Protein AF-A0A836HF68-F1 (afdb_monomer_lite)

Secondary structure (DSSP, 8-state):
--------------HHHHHHHHHHHHHHHHHHHHHTT-GGGTGGGGTT-PPPPP---S-TTS-SS-----HHHHHHHHHHHHHHTTEEEPP----TTPPP-S-PPPP-EEEESS-HHHHHHHHHHHHHH-TT-HHHHHHHHHHHT-HHHHHHHHHPPPPPPPPPHHHH-SSS-HHHHHHHHHHHHHHHHHHHHHHHHHS--HHHHEETTEE-HHHHHHHHHHHTHHHHHHTTT-HHHHHHHHHHHHHHHHTS-SEEEPTTSTT-EEETTS-HHHHHHHHHHHHS--GGGS--HHHHHHIIIII-TT-HHHHHHHHHHHHHTGGGGPPPPHHHHHHHHHHHHHHHHHH---S-----TTTTPPBTTB--GGGS-SS-SSHHHHHHHHHHHHHHH-TT-HHHHHHHHHIIIIIIIHHHHHHHHHT--PPPTTSSPHHHHHHHHHHHHHHHHHHHHHHHHHH-TT-HHHHHHHHHHHHHHHHHHHHHHHHHHHHHSTT--HHHHHHHHHS-S--HHHHHHHHHH--S-S---PPPHHHHHHHHHHHTTS-HHHHHHTTHHHHHHHHHIIIIIHHHHHHHHHHHHHHHHHHHHTSS-----PPPPHHHHHHHHHHHHH--HHHHTTTTHHHHHHHHHHHHHHHHIIIII--HHHHHHHHHHS-GGGGTT---GGGTSS-TT------GGG-TT----TTHHHHHHHHHHHHHHHHHHHHHHH-STTHHHHHHHHHHHHHT--SS--

pLDDT: mean 81.43, std 18.77, range [21.88, 97.88]

Radius of gyration: 32.62 Å; chains: 1; bounding box: 99×76×87 Å

Organism: NCBI:txid2761500

InterPro domains:
  IPR002088 Protein prenyltransferase, alpha subunit [PF01239] (219-246)
  IPR002088 Protein prenyltransferase, alpha subunit [PF01239] (381-409)
  IPR002088 Protein prenyltransferase, alpha subunit [PS51147] (379-413)

Foldseek 3Di:
DDDDDDDDDDPDDDPVVLVVVLVVVLVVLVVLLVLLVPLVLLVLLCPVFDFAADDPVVDPPDDDPDDPADPLLSSLNRRLVRQVVQFDWDDQDDDPDDDDDDDDDDIAGADRPDQLLSNQLSLSSNCSSPVQPLVSLRNNVSCLLHQVSLVSSQVGDRDQRDQDVLLVDPPHDPVSNVVSVVVSVVSVVSNVVNSPLRRDHCVQQDDPRGGQLVSSLLSVCRSCLSCCQVVVLHPSVLVSNVVSVVSNVVVDDQFDDDPDDPDDTHGCLPAQVSVQVVCCVPPVDGVVSSDCVVSLLCCLVPNNVQRPSSLVSVVVVCVVNVNLLAADDPVQLLVVLVVVVCVCVVVVDDLAFDADPQQLPDDVPDHHVLLDFLGPDGSNSVLLSSLSSSCSVPVLSLSSLVVNLCSCQPSPPLVLLLCVLVVVQDDDVPDPDSVVSSLSSLVSSLLSQLSSLLNSCLLPVLRPSSLVSNLQSLVLLLLSLLLVQLLVVLVPDPPRDPLLNVCSSDAGSGALLVVQVVVVVDDDDDDGPDRDPVSNVVQLVSSQVPDPVSNVVSNLSLLSSLNCLVPRNLVSLVVLLVLVVVVVVVVVCVVPPDDDDDDPDPVSVVSNVVCVVNDDPVSNLVSLVSLVSNLVSLLVVLLCLVRRHDDPVLVVVLCVVAPLVNCVVHQDVVLPVPQLSPDDDPDPVPDPDDPPPVNPSSSSNSSSLSSNLVSLVVCCVSPVVCVVVSVVSNCCSSVVVSDDDD

Sequence (742 aa):
MQSTNRTSSSSSFSSSAAASFASTHDFEDGKWLYQLSCVETFMPLAADVTPVEEDDSGSSEHPVAKLEHSPNFSSIYGVYRSLRNHLIYTPMIPSPGQRCGYGELSPVIQAIHTSAARWFLLLAFALRQCTSNYTVWKDRRDVLMSPTVLEQATRDALPDLPVPAAILSRTTSDAEKQTALRELDERQEKLRLTSQHWLPARADIAWEGRISPWRAVHWELTAVGCFTRLYHKNFQLWHHRKELLMYALEQSPSHHECDGVESRKTPLLATQETFSDYLRRHHGLDFADVDERPTLHVVLGNEDGKNYHAWLHLSWYLHVFSFLVTPPSQEALRRHAEVKTDAVTSQGEGLCFTACSNWIASSEGAEAMALHPTLPSSPLTDELQFTAQLIYRDCRNNSAWCHRLALLREALVRRLWRQLCSGEFRGAVGTPSPDEDWQCTVRVICSEELDYSIQWLYVDPTNEAAYTHARSVSLLYHTLTTRRHVWAAERAMKDGSEELQRYLADAPLITPVALAHSQLCSNAEAGTVFPSTHVLHLLGDRQRRVPWGTYVESFSLLHYMQRALDTVIRPRAAELEEQAARILHSTAANNARTFLGQAPKPQAIAALNSLYERSSQYMLDNLHQVDTAQYSACQAKLEEMWLTYMDAAQRRRVQQLRPPEAYREGIRPEWLEPYPWCEPEKSVTGVSGQEYHPDAAVLDFIAYEAAAVSKAKQLTLTDPIRLKYWKGEVLNVIFRSYGPPA

Structure (mmCIF, N/CA/C/O backbone):
data_AF-A0A836HF68-F1
#
_entry.id   AF-A0A836HF68-F1
#
loop_
_atom_site.group_PDB
_atom_site.id
_atom_site.type_symbol
_atom_site.label_atom_id
_atom_site.label_alt_id
_atom_site.label_comp_id
_atom_site.label_asym_id
_atom_site.label_entity_id
_atom_site.label_seq_id
_atom_site.pdbx_PDB_ins_code
_atom_site.Cartn_x
_atom_site.Cartn_y
_atom_site.Cartn_z
_atom_site.occupancy
_atom_site.B_iso_or_equiv
_atom_site.auth_seq_id
_atom_site.auth_comp_id
_atom_site.auth_asym_id
_atom_site.auth_atom_id
_atom_site.pdbx_PDB_model_num
ATOM 1 N N . MET A 1 1 ? -12.556 -44.961 -31.269 1.00 30.50 1 MET A N 1
ATOM 2 C CA . MET A 1 1 ? -13.646 -45.121 -30.286 1.00 30.50 1 MET A CA 1
ATOM 3 C C . MET A 1 1 ? -13.200 -44.465 -28.987 1.00 30.50 1 MET A C 1
ATOM 5 O O . MET A 1 1 ? -12.095 -44.740 -28.551 1.00 30.50 1 MET A O 1
ATOM 9 N N . GLN A 1 2 ? -14.031 -43.517 -28.536 1.00 23.53 2 GLN A N 1
ATOM 10 C CA . GLN A 1 2 ? -14.073 -42.668 -27.321 1.00 23.53 2 GLN A CA 1
ATOM 11 C C . GLN A 1 2 ? -13.088 -43.007 -26.177 1.00 23.53 2 GLN A C 1
ATOM 13 O O . GLN A 1 2 ? -12.985 -44.161 -25.792 1.00 23.53 2 GLN A O 1
ATOM 18 N N . SER A 1 3 ? -12.252 -42.079 -25.681 1.00 21.88 3 SER A N 1
ATOM 19 C CA . SER A 1 3 ? -12.517 -40.825 -24.926 1.00 21.88 3 SER A CA 1
ATOM 20 C C . SER A 1 3 ? -13.074 -41.044 -23.515 1.00 21.88 3 SER A C 1
ATOM 22 O O . SER A 1 3 ? -14.240 -41.395 -23.389 1.00 21.88 3 SER A O 1
ATOM 24 N N . THR A 1 4 ? -12.270 -40.701 -22.497 1.00 22.53 4 THR A N 1
ATOM 25 C CA . THR A 1 4 ? -12.688 -39.826 -21.382 1.00 22.53 4 THR A CA 1
ATOM 26 C C . THR A 1 4 ? -11.473 -39.148 -20.737 1.00 22.53 4 THR A C 1
ATOM 28 O O . THR A 1 4 ? -10.633 -39.805 -20.126 1.00 22.53 4 THR A O 1
ATOM 31 N N . ASN A 1 5 ? -11.435 -37.819 -20.863 1.00 23.03 5 ASN A N 1
ATOM 32 C CA . ASN A 1 5 ? -10.629 -36.872 -20.092 1.00 23.03 5 ASN A CA 1
ATOM 33 C C . ASN A 1 5 ? -11.111 -36.785 -18.637 1.00 23.03 5 ASN A C 1
ATOM 35 O O . ASN A 1 5 ? -12.319 -36.759 -18.404 1.00 23.03 5 ASN A O 1
ATOM 39 N N . ARG A 1 6 ? -10.184 -36.566 -17.695 1.00 21.95 6 ARG A N 1
ATOM 40 C CA . ARG A 1 6 ? -10.418 -35.731 -16.505 1.00 21.95 6 ARG A CA 1
ATOM 41 C C . ARG A 1 6 ? -9.163 -34.924 -16.167 1.00 21.95 6 ARG A C 1
ATOM 43 O O . ARG A 1 6 ? -8.129 -35.467 -15.802 1.00 21.95 6 ARG A O 1
ATOM 50 N N . THR A 1 7 ? -9.317 -33.620 -16.335 1.00 24.56 7 THR A N 1
ATOM 51 C CA . THR A 1 7 ? -8.494 -32.504 -15.873 1.00 24.56 7 THR A CA 1
ATOM 52 C C . THR A 1 7 ? -8.600 -32.320 -14.358 1.00 24.56 7 THR A C 1
ATOM 54 O O . THR A 1 7 ? -9.709 -32.300 -13.826 1.00 24.56 7 THR A O 1
ATOM 57 N N . SER A 1 8 ? -7.470 -32.080 -13.693 1.00 22.34 8 SER A N 1
ATOM 58 C CA . SER A 1 8 ? -7.401 -31.357 -12.417 1.00 22.34 8 SER A CA 1
ATOM 59 C C . SER A 1 8 ? -6.014 -30.724 -12.276 1.00 22.34 8 SER A C 1
ATOM 61 O O . SER A 1 8 ? -5.046 -31.397 -11.927 1.00 22.34 8 SER A O 1
ATOM 63 N N . SER A 1 9 ? -5.925 -29.437 -12.602 1.00 22.42 9 SER A N 1
ATOM 64 C CA . SER A 1 9 ? -4.766 -28.580 -12.359 1.00 22.42 9 SER A CA 1
ATOM 65 C C . SER A 1 9 ? -4.929 -27.948 -10.976 1.00 22.42 9 SER A C 1
ATOM 67 O O . SER A 1 9 ? -5.811 -27.119 -10.776 1.00 22.42 9 SER A O 1
ATOM 69 N N . SER A 1 10 ? -4.089 -28.348 -10.025 1.00 23.05 10 SER A N 1
ATOM 70 C CA . SER A 1 10 ? -3.884 -27.655 -8.752 1.00 23.05 10 SER A CA 1
ATOM 71 C C . SER A 1 10 ? -2.428 -27.198 -8.712 1.00 23.05 10 SER A C 1
ATOM 73 O O . SER A 1 10 ? -1.520 -28.018 -8.573 1.00 23.05 10 SER A O 1
ATOM 75 N N . SER A 1 11 ? -2.194 -25.901 -8.902 1.00 24.94 11 SER A N 1
ATOM 76 C CA . SER A 1 11 ? -0.877 -25.280 -8.763 1.00 24.94 11 SER A CA 1
ATOM 77 C C . SER A 1 11 ? -0.563 -25.088 -7.281 1.00 24.94 11 SER A C 1
ATOM 79 O O . SER A 1 11 ? -0.899 -24.065 -6.688 1.00 24.94 11 SER A O 1
ATOM 81 N N . SER A 1 12 ? 0.059 -26.096 -6.674 1.00 24.38 12 SER A N 1
ATOM 82 C CA . SER A 1 12 ? 0.609 -26.012 -5.323 1.00 24.38 12 SER A CA 1
ATOM 83 C C . SER A 1 12 ? 1.887 -25.167 -5.345 1.00 24.38 12 SER A C 1
ATOM 85 O O . SER A 1 12 ? 2.899 -25.578 -5.914 1.00 24.38 12 SER A O 1
ATOM 87 N N . PHE A 1 13 ? 1.851 -23.983 -4.733 1.00 30.53 13 PHE A N 1
ATOM 88 C CA . PHE A 1 13 ? 3.039 -23.161 -4.496 1.00 30.53 13 PHE A CA 1
ATOM 89 C C . PHE A 1 13 ? 3.930 -23.842 -3.447 1.00 30.53 13 PHE A C 1
ATOM 91 O O . PHE A 1 13 ? 3.653 -23.807 -2.252 1.00 30.53 13 PHE A O 1
ATOM 98 N N . SER A 1 14 ? 5.004 -24.491 -3.898 1.00 25.78 14 SER A N 1
ATOM 99 C CA . SER A 1 14 ? 5.988 -25.134 -3.022 1.00 25.78 14 SER A CA 1
ATOM 100 C C . SER A 1 14 ? 7.059 -24.126 -2.592 1.00 25.78 14 SER A C 1
ATOM 102 O O . SER A 1 14 ? 7.805 -23.604 -3.423 1.00 25.78 14 SER A O 1
ATOM 104 N N . SER A 1 15 ? 7.152 -23.855 -1.286 1.00 31.00 15 SER A N 1
ATOM 105 C CA . SER A 1 15 ? 8.062 -22.852 -0.708 1.00 31.00 15 SER A CA 1
ATOM 106 C C . SER A 1 15 ? 9.555 -23.188 -0.858 1.00 31.00 15 SER A C 1
ATOM 108 O O . SER A 1 15 ? 10.392 -22.293 -0.750 1.00 31.00 15 SER A O 1
ATOM 110 N N . SER A 1 16 ? 9.913 -24.438 -1.177 1.00 27.05 16 SER A N 1
ATOM 111 C CA . SER A 1 16 ? 11.312 -24.833 -1.402 1.00 27.05 16 SER A CA 1
ATOM 112 C C . SER A 1 16 ? 11.852 -24.423 -2.777 1.00 27.05 16 SER A C 1
ATOM 114 O O . SER A 1 16 ? 13.061 -24.246 -2.930 1.00 27.05 16 SER A O 1
ATOM 116 N N . ALA A 1 17 ? 10.978 -24.201 -3.767 1.00 29.72 17 ALA A N 1
ATOM 117 C CA . ALA A 1 17 ? 11.388 -23.753 -5.096 1.00 29.72 17 ALA A CA 1
ATOM 118 C C . ALA A 1 17 ? 11.820 -22.277 -5.098 1.00 29.72 17 ALA A C 1
ATOM 120 O O . ALA A 1 17 ? 12.746 -21.921 -5.817 1.00 29.72 17 ALA A O 1
ATOM 121 N N . ALA A 1 18 ? 11.218 -21.434 -4.251 1.00 32.59 18 ALA A N 1
ATOM 122 C CA . ALA A 1 18 ? 11.489 -19.994 -4.210 1.00 32.59 18 ALA A CA 1
ATOM 123 C C . ALA A 1 18 ? 12.906 -19.649 -3.713 1.00 32.59 18 ALA A C 1
ATOM 125 O O . ALA A 1 18 ? 13.541 -18.751 -4.259 1.00 32.59 18 ALA A O 1
ATOM 126 N N . ALA A 1 19 ? 13.434 -20.385 -2.727 1.00 28.70 19 ALA A N 1
ATOM 127 C CA . ALA A 1 19 ? 14.791 -20.164 -2.211 1.00 28.70 19 ALA A CA 1
ATOM 128 C C . ALA A 1 19 ? 15.879 -20.620 -3.207 1.00 28.70 19 ALA A C 1
ATOM 130 O O . ALA A 1 19 ? 16.911 -19.966 -3.365 1.00 28.70 19 ALA A O 1
ATOM 131 N N . SER A 1 20 ? 15.621 -21.714 -3.933 1.00 26.80 20 SER A N 1
ATOM 132 C CA . SER A 1 20 ? 16.486 -22.170 -5.027 1.00 26.80 20 SER A CA 1
ATOM 133 C C . SER A 1 20 ? 16.421 -21.238 -6.242 1.00 26.80 20 SER A C 1
ATOM 135 O O . SER A 1 20 ? 17.450 -21.033 -6.873 1.00 26.80 20 SER A O 1
ATOM 137 N N . PHE A 1 21 ? 15.252 -20.672 -6.561 1.00 34.84 21 PHE A N 1
ATOM 138 C CA . PHE A 1 21 ? 15.081 -19.724 -7.670 1.00 34.84 21 PHE A CA 1
ATOM 139 C C . PHE A 1 21 ? 15.733 -18.361 -7.390 1.00 34.84 21 PHE A C 1
ATOM 141 O O . PHE A 1 21 ? 16.343 -17.787 -8.290 1.00 34.84 21 PHE A O 1
ATOM 148 N N . ALA A 1 22 ? 15.641 -17.849 -6.155 1.00 39.44 22 ALA A N 1
ATOM 149 C CA . ALA A 1 22 ? 16.230 -16.561 -5.775 1.00 39.44 22 ALA A CA 1
ATOM 150 C C . ALA A 1 22 ? 17.766 -16.567 -5.911 1.00 39.44 22 ALA A C 1
ATOM 152 O O . ALA A 1 22 ? 18.333 -15.721 -6.597 1.00 39.44 22 ALA A O 1
ATOM 153 N N . SER A 1 23 ? 18.431 -17.599 -5.376 1.00 41.88 23 SER A N 1
ATOM 154 C CA . SER A 1 23 ? 19.901 -17.706 -5.409 1.00 41.88 23 SER A CA 1
ATOM 155 C C . SER A 1 23 ? 20.505 -17.838 -6.816 1.00 41.88 23 SER A C 1
ATOM 157 O O . SER A 1 23 ? 21.625 -17.383 -7.046 1.00 41.88 23 SER A O 1
ATOM 159 N N . THR A 1 24 ? 19.781 -18.424 -7.777 1.00 46.72 24 THR A N 1
ATOM 160 C CA . THR A 1 24 ? 20.219 -18.489 -9.183 1.00 46.72 24 THR A CA 1
ATOM 161 C C . THR A 1 24 ? 20.013 -17.176 -9.937 1.00 46.72 24 THR A C 1
ATOM 163 O O . THR A 1 24 ? 20.802 -16.862 -10.828 1.00 46.72 24 THR A O 1
ATOM 166 N N . HIS A 1 25 ? 18.984 -16.397 -9.584 1.00 55.69 25 HIS A N 1
ATOM 167 C CA . HIS A 1 25 ? 18.705 -15.112 -10.228 1.00 55.69 25 HIS A CA 1
ATOM 168 C C . HIS A 1 25 ? 19.663 -14.005 -9.773 1.00 55.69 25 HIS A C 1
ATOM 170 O O . HIS A 1 25 ? 20.126 -13.247 -10.622 1.00 55.69 25 HIS A O 1
ATOM 176 N N . ASP A 1 26 ? 20.054 -13.968 -8.496 1.00 60.97 26 ASP A N 1
ATOM 177 C CA . ASP A 1 26 ? 21.003 -12.964 -7.983 1.00 60.97 26 ASP A CA 1
ATOM 178 C C . ASP A 1 26 ? 22.382 -13.054 -8.655 1.00 60.97 26 ASP A C 1
ATOM 180 O O . ASP A 1 26 ? 23.042 -12.041 -8.909 1.00 60.97 26 ASP A O 1
ATOM 184 N N . PHE A 1 27 ? 22.817 -14.275 -8.985 1.00 68.88 27 PHE A N 1
ATOM 185 C CA . PHE A 1 27 ? 24.089 -14.511 -9.664 1.00 68.88 27 PHE A CA 1
ATOM 186 C C . PHE A 1 27 ? 24.086 -14.001 -11.115 1.00 68.88 27 PHE A C 1
ATOM 188 O O . PHE A 1 27 ? 25.029 -13.322 -11.532 1.00 68.88 27 PHE A O 1
ATOM 195 N N . GLU A 1 28 ? 23.033 -14.289 -11.888 1.00 80.88 28 GLU A N 1
ATOM 196 C CA . GLU A 1 28 ? 22.919 -13.791 -13.268 1.00 80.88 28 GLU A CA 1
ATOM 197 C C . GLU A 1 28 ? 22.648 -12.277 -13.312 1.00 80.88 28 GLU A C 1
ATOM 199 O O . GLU A 1 28 ? 23.239 -11.574 -14.132 1.00 80.88 28 GLU A O 1
ATOM 204 N N . ASP A 1 29 ? 21.870 -11.733 -12.373 1.00 83.12 29 ASP A N 1
ATOM 205 C CA . ASP A 1 29 ? 21.637 -10.289 -12.269 1.00 83.12 29 ASP A CA 1
ATOM 206 C C . ASP A 1 29 ? 22.916 -9.506 -11.983 1.00 83.12 29 ASP A C 1
ATOM 208 O O . ASP A 1 29 ? 23.195 -8.484 -12.624 1.00 83.12 29 ASP A O 1
ATOM 212 N N . GLY A 1 30 ? 23.719 -9.998 -11.034 1.00 85.12 30 GLY A N 1
ATOM 213 C CA . GLY A 1 30 ? 25.020 -9.420 -10.720 1.00 85.12 30 GLY A CA 1
ATOM 214 C C . GLY A 1 30 ? 25.946 -9.427 -11.936 1.00 85.12 30 GLY A C 1
ATOM 215 O O . GLY A 1 30 ? 26.642 -8.443 -12.193 1.00 85.12 30 GLY A O 1
ATOM 216 N N . LYS A 1 31 ? 25.910 -10.497 -12.737 1.00 87.31 31 LYS A N 1
ATOM 217 C CA . LYS A 1 31 ? 26.695 -10.637 -13.969 1.00 87.31 31 LYS A CA 1
ATOM 218 C C . LYS A 1 31 ? 26.248 -9.662 -15.062 1.00 87.31 31 LYS A C 1
ATOM 220 O O . LYS A 1 31 ? 27.108 -9.027 -15.673 1.00 87.31 31 LYS A O 1
ATOM 225 N N . TRP A 1 32 ? 24.947 -9.479 -15.284 1.00 87.44 32 TRP A N 1
ATOM 226 C CA . TRP A 1 32 ? 24.436 -8.507 -16.263 1.00 87.44 32 TRP A CA 1
ATOM 227 C C . TRP A 1 32 ? 24.775 -7.062 -15.885 1.00 87.44 32 TRP A C 1
ATOM 229 O O . TRP A 1 32 ? 25.214 -6.281 -16.731 1.00 87.44 32 TRP A O 1
ATOM 239 N N . LEU A 1 33 ? 24.658 -6.697 -14.605 1.00 88.19 33 LEU A N 1
ATOM 240 C CA . LEU A 1 33 ? 25.078 -5.370 -14.138 1.00 88.19 33 LEU A CA 1
ATOM 241 C C . LEU A 1 33 ? 26.599 -5.185 -14.151 1.00 88.19 33 LEU A C 1
ATOM 243 O O . LEU A 1 33 ? 27.090 -4.064 -14.340 1.00 88.19 33 LEU A O 1
ATOM 247 N N . TYR A 1 34 ? 27.359 -6.259 -13.937 1.00 90.12 34 TYR A N 1
ATOM 248 C CA . TYR A 1 34 ? 28.813 -6.225 -14.032 1.00 90.12 34 TYR A CA 1
ATOM 249 C C . TYR A 1 34 ? 29.265 -5.902 -15.460 1.00 90.12 34 TYR A C 1
ATOM 251 O O . TYR A 1 34 ? 30.132 -5.047 -15.627 1.00 90.12 34 TYR A O 1
ATOM 259 N N . GLN A 1 35 ? 28.617 -6.466 -16.485 1.00 90.56 35 GLN A N 1
ATOM 260 C CA . GLN A 1 35 ? 28.899 -6.129 -17.890 1.00 90.56 35 GLN A CA 1
ATOM 261 C C . GLN A 1 35 ? 28.802 -4.617 -18.160 1.00 90.56 35 GLN A C 1
ATOM 263 O O . GLN A 1 35 ? 29.684 -4.050 -18.798 1.00 90.56 35 GLN A O 1
ATOM 268 N N . LEU A 1 36 ? 27.795 -3.934 -17.605 1.00 93.19 36 LEU A N 1
ATOM 269 C CA . LEU A 1 36 ? 27.646 -2.475 -17.734 1.00 93.19 36 LEU A CA 1
ATOM 270 C C . LEU A 1 36 ? 28.680 -1.666 -16.930 1.00 93.19 36 LEU A C 1
ATOM 272 O O . LEU A 1 36 ? 28.812 -0.455 -17.112 1.00 93.19 36 LEU A O 1
ATOM 276 N N . SER A 1 37 ? 29.393 -2.310 -16.004 1.00 90.06 37 SER A N 1
ATOM 277 C CA . SER A 1 37 ? 30.477 -1.687 -15.231 1.00 90.06 37 SER A CA 1
ATOM 278 C C . SER A 1 37 ? 31.792 -1.677 -16.021 1.00 90.06 37 SER A C 1
ATOM 280 O O . SER A 1 37 ? 32.637 -0.811 -15.785 1.00 90.06 37 SER A O 1
ATOM 282 N N . CYS A 1 38 ? 31.938 -2.601 -16.977 1.00 91.62 38 CYS A N 1
ATOM 283 C CA . CYS A 1 38 ? 33.067 -2.731 -17.897 1.00 91.62 38 CYS A CA 1
ATOM 284 C C . CYS A 1 38 ? 32.983 -1.696 -19.030 1.00 91.62 38 CYS A C 1
ATOM 286 O O . CYS A 1 38 ? 32.739 -2.039 -20.192 1.00 91.62 38 CYS A O 1
ATOM 288 N N . VAL A 1 39 ? 33.156 -0.416 -18.685 1.00 92.38 39 VAL A N 1
ATOM 289 C CA . VAL A 1 39 ? 33.082 0.739 -19.602 1.00 92.38 39 VAL A CA 1
ATOM 290 C C . VAL A 1 39 ? 33.996 0.581 -20.821 1.00 92.38 39 VAL A C 1
ATOM 292 O O . VAL A 1 39 ? 33.631 0.997 -21.919 1.00 92.38 39 VAL A O 1
ATOM 295 N N . GLU A 1 40 ? 35.131 -0.102 -20.675 1.00 90.19 40 GLU A N 1
ATOM 296 C CA . GLU A 1 40 ? 36.050 -0.450 -21.761 1.00 90.19 40 GLU A CA 1
ATOM 297 C C . GLU A 1 40 ? 35.401 -1.259 -22.897 1.00 90.19 40 GLU A C 1
ATOM 299 O O . GLU A 1 40 ? 35.901 -1.244 -24.019 1.00 90.19 40 GLU A O 1
ATOM 304 N N . THR A 1 41 ? 34.274 -1.925 -22.630 1.00 90.38 41 THR A N 1
ATOM 305 C CA . THR A 1 41 ? 33.481 -2.644 -23.639 1.00 90.38 41 THR A CA 1
ATOM 306 C C . THR A 1 41 ? 32.714 -1.678 -24.543 1.00 90.38 41 THR A C 1
ATOM 308 O O . THR A 1 41 ? 32.551 -1.946 -25.730 1.00 90.38 41 THR A O 1
ATOM 311 N N . PHE A 1 42 ? 32.259 -0.542 -24.002 1.00 93.44 42 PHE A N 1
ATOM 312 C CA . PHE A 1 42 ? 31.491 0.454 -24.751 1.00 93.44 42 PHE A CA 1
ATOM 313 C C . PHE A 1 42 ? 32.382 1.491 -25.442 1.00 93.44 42 PHE A C 1
ATOM 315 O O . PHE A 1 42 ? 32.095 1.876 -26.572 1.00 93.44 42 PHE A O 1
ATOM 322 N N . MET A 1 43 ? 33.465 1.940 -24.797 1.00 92.38 43 MET A N 1
ATOM 323 C CA . MET A 1 43 ? 34.287 3.058 -25.294 1.00 92.38 43 MET A CA 1
ATOM 324 C C . MET A 1 43 ? 34.749 2.940 -26.759 1.00 92.38 43 MET A C 1
ATOM 326 O O . MET A 1 43 ? 34.721 3.959 -27.451 1.00 92.38 43 MET A O 1
ATOM 330 N N . PRO A 1 44 ? 35.115 1.756 -27.291 1.00 90.38 44 PRO A N 1
ATOM 331 C CA . PRO A 1 44 ? 35.448 1.616 -28.708 1.00 90.38 44 PRO A CA 1
ATOM 332 C C . PRO A 1 44 ? 34.321 2.028 -29.669 1.00 90.38 44 PRO A C 1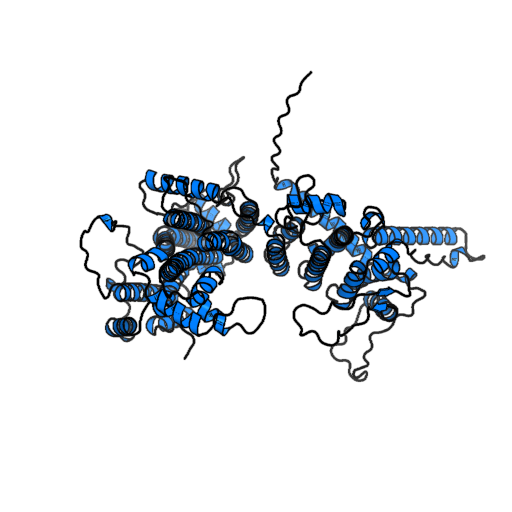
ATOM 334 O O . PRO A 1 44 ? 34.605 2.503 -30.763 1.00 90.38 44 PRO A O 1
ATOM 337 N N . LEU A 1 45 ? 33.053 1.900 -29.258 1.00 91.19 45 LEU A N 1
ATOM 338 C CA . LEU A 1 45 ? 31.880 2.293 -30.053 1.00 91.19 45 LEU A CA 1
ATOM 339 C C . LEU A 1 45 ? 31.674 3.809 -30.126 1.00 91.19 45 LEU A C 1
ATOM 341 O O . LEU A 1 45 ? 30.865 4.283 -30.927 1.00 91.19 45 LEU A O 1
ATOM 345 N N . ALA A 1 46 ? 32.367 4.553 -29.267 1.00 92.06 46 ALA A N 1
ATOM 346 C CA . ALA A 1 46 ? 32.335 6.005 -29.182 1.00 92.06 46 ALA A CA 1
ATOM 347 C C . ALA A 1 46 ? 33.677 6.634 -29.593 1.00 92.06 46 ALA A C 1
ATOM 349 O O . ALA A 1 46 ? 33.936 7.787 -29.262 1.00 92.06 46 ALA A O 1
AT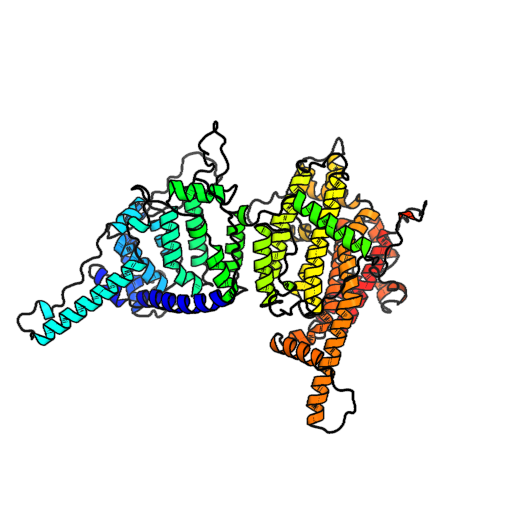OM 350 N N . ALA A 1 47 ? 34.541 5.898 -30.302 1.00 89.06 47 ALA A N 1
ATOM 351 C CA . ALA A 1 47 ? 35.845 6.399 -30.742 1.00 89.06 47 ALA A CA 1
ATOM 352 C C . ALA A 1 47 ? 35.744 7.606 -31.700 1.00 89.06 47 ALA A C 1
ATOM 354 O O . ALA A 1 47 ? 36.681 8.393 -31.802 1.00 89.06 47 ALA A O 1
ATOM 355 N N . ASP A 1 48 ? 34.607 7.757 -32.385 1.00 89.69 48 ASP A N 1
ATOM 356 C CA . ASP A 1 48 ? 34.243 8.891 -33.243 1.00 89.69 48 ASP A CA 1
ATOM 357 C C . ASP A 1 48 ? 33.660 10.091 -32.474 1.00 89.69 48 ASP A C 1
ATOM 359 O O . ASP A 1 48 ? 33.391 11.130 -33.077 1.00 89.69 48 ASP A O 1
ATOM 363 N N . VAL A 1 49 ? 33.444 9.970 -31.160 1.00 91.25 49 VAL A N 1
ATOM 364 C CA . VAL A 1 49 ? 32.764 10.975 -30.337 1.00 91.25 49 VAL A CA 1
ATOM 365 C C . VAL A 1 49 ? 33.753 11.637 -29.388 1.00 91.25 49 VAL A C 1
ATOM 367 O O . VAL A 1 49 ? 34.351 10.982 -28.539 1.00 91.25 49 VAL A O 1
ATOM 370 N N . THR A 1 50 ? 33.860 12.963 -29.456 1.00 93.06 50 THR A N 1
ATOM 371 C CA . THR A 1 50 ? 34.574 13.743 -28.437 1.00 93.06 50 THR A CA 1
ATOM 372 C C . THR A 1 50 ? 33.685 13.886 -27.194 1.00 93.06 50 THR A C 1
ATOM 374 O O . THR A 1 50 ? 32.602 14.476 -27.306 1.00 93.06 50 THR A O 1
ATOM 377 N N . PRO A 1 51 ? 34.085 13.363 -26.016 1.00 92.12 51 PRO A N 1
ATOM 378 C CA . PRO A 1 51 ? 33.305 13.502 -24.789 1.00 92.12 51 PRO A CA 1
ATOM 379 C C . PRO A 1 51 ? 33.197 14.969 -24.358 1.00 92.12 51 PRO A C 1
ATOM 381 O O . PRO A 1 51 ? 34.168 15.718 -24.440 1.00 92.12 51 PRO A O 1
ATOM 384 N N . VAL A 1 52 ? 32.020 15.369 -23.878 1.00 91.94 52 VAL A N 1
ATOM 385 C CA . VAL A 1 52 ? 31.758 16.722 -23.368 1.00 91.94 52 VAL A CA 1
ATOM 386 C C . VAL A 1 52 ? 31.827 16.707 -21.843 1.00 91.94 52 VAL A C 1
ATOM 388 O O . VAL A 1 52 ? 31.097 15.959 -21.185 1.00 91.94 52 VAL A O 1
ATOM 391 N N . GLU A 1 53 ? 32.705 17.516 -21.257 1.00 86.00 53 GLU A N 1
ATOM 392 C CA . GLU A 1 53 ? 32.770 17.672 -19.801 1.00 86.00 53 GLU A CA 1
ATOM 393 C C . GLU A 1 53 ? 31.478 18.289 -19.244 1.00 86.00 53 GLU A C 1
ATOM 395 O O . GLU A 1 53 ? 30.633 18.796 -19.980 1.00 86.00 53 GLU A O 1
ATOM 400 N N . GLU A 1 54 ? 31.263 18.153 -17.941 1.00 82.19 54 GLU A N 1
ATOM 401 C CA . GLU A 1 54 ? 30.127 18.809 -17.298 1.00 82.19 54 GLU A CA 1
ATOM 402 C C . GLU A 1 54 ? 30.367 20.317 -17.283 1.00 82.19 54 GLU A C 1
ATOM 404 O O . GLU A 1 54 ? 31.435 20.764 -16.867 1.00 82.19 54 GLU A O 1
ATOM 409 N N . ASP A 1 55 ? 29.411 21.088 -17.803 1.00 70.88 55 ASP A N 1
ATOM 410 C CA . ASP A 1 55 ? 29.566 22.533 -17.914 1.00 70.88 55 ASP A CA 1
ATOM 411 C C . ASP A 1 55 ? 29.339 23.193 -16.545 1.00 70.88 55 ASP A C 1
ATOM 413 O O . ASP A 1 55 ? 28.207 23.322 -16.079 1.00 70.88 55 ASP A O 1
ATOM 417 N N . ASP A 1 56 ? 30.427 23.628 -15.903 1.00 61.12 56 ASP A N 1
ATOM 418 C CA . ASP A 1 56 ? 30.428 24.397 -14.649 1.00 61.12 56 ASP A CA 1
ATOM 419 C C . ASP A 1 56 ? 30.037 25.886 -14.887 1.00 61.12 56 ASP A C 1
ATOM 421 O O . ASP A 1 56 ? 30.321 26.753 -14.056 1.00 61.12 56 ASP A O 1
ATOM 425 N N . SER A 1 57 ? 29.394 26.229 -16.020 1.00 51.69 57 SER A N 1
ATOM 426 C CA . SER A 1 57 ? 29.159 27.606 -16.511 1.00 51.69 57 SER A CA 1
ATOM 427 C C . SER A 1 57 ? 28.378 28.550 -15.577 1.00 51.69 57 SER A C 1
ATOM 429 O O . SER A 1 57 ? 28.242 29.738 -15.871 1.00 51.69 57 SER A O 1
ATOM 431 N N . GLY A 1 58 ? 27.882 28.073 -14.435 1.00 49.88 58 GLY A N 1
ATOM 432 C CA . GLY A 1 58 ? 27.376 28.904 -13.343 1.00 49.88 58 GLY A CA 1
ATOM 433 C C . GLY A 1 58 ? 28.454 29.165 -12.287 1.00 49.88 58 GLY A C 1
ATOM 434 O O . GLY A 1 58 ? 28.382 28.602 -11.201 1.00 49.88 58 GLY A O 1
ATOM 435 N N . SER A 1 59 ? 29.420 30.040 -12.590 1.00 49.03 59 SER A N 1
ATOM 436 C CA . SER A 1 59 ? 30.585 30.428 -11.760 1.00 49.03 59 SER A CA 1
ATOM 437 C C . SER A 1 59 ? 31.737 29.405 -11.682 1.00 49.03 59 SER A C 1
ATOM 439 O O . SER A 1 59 ? 32.011 28.803 -10.647 1.00 49.03 59 SER A O 1
ATOM 441 N N . SER A 1 60 ? 32.511 29.292 -12.769 1.00 56.31 60 SER A N 1
ATOM 442 C CA . SER A 1 60 ? 33.729 28.462 -12.818 1.00 56.31 60 SER A CA 1
ATOM 443 C C . SER A 1 60 ? 34.820 28.866 -11.809 1.00 56.31 60 SER A C 1
ATOM 445 O O . SER A 1 60 ? 35.800 28.143 -11.654 1.00 56.31 60 SER A O 1
ATOM 447 N N . GLU A 1 61 ? 34.699 30.018 -11.141 1.00 60.56 61 GLU A N 1
ATOM 448 C CA . GLU A 1 61 ? 35.658 30.464 -10.121 1.00 60.56 61 GLU A CA 1
ATOM 449 C C . GLU A 1 61 ? 35.448 29.769 -8.766 1.00 60.56 61 GLU A C 1
ATOM 451 O O . GLU A 1 61 ? 36.411 29.585 -8.018 1.00 60.56 61 GLU A O 1
ATOM 456 N N . HIS A 1 62 ? 34.222 29.330 -8.453 1.00 67.06 62 HIS A N 1
ATOM 457 C CA . HIS A 1 62 ? 33.863 28.767 -7.148 1.00 67.06 62 HIS A CA 1
ATOM 458 C C . HIS A 1 62 ? 32.863 27.608 -7.285 1.00 67.06 62 HIS A C 1
ATOM 460 O O . HIS A 1 62 ? 31.689 27.767 -6.945 1.00 67.06 62 HIS A O 1
ATOM 466 N N . PRO A 1 63 ? 33.302 26.426 -7.753 1.00 69.50 63 PRO A N 1
ATOM 467 C CA . PRO A 1 63 ? 32.428 25.262 -7.831 1.00 69.50 63 PRO A CA 1
ATOM 468 C C . PRO A 1 63 ? 31.841 24.923 -6.450 1.00 69.50 63 PRO A C 1
ATOM 470 O O . PRO A 1 63 ? 32.578 24.677 -5.493 1.00 69.50 63 PRO A O 1
ATOM 473 N N . VAL A 1 64 ? 30.510 24.886 -6.340 1.00 78.06 64 VAL A N 1
ATOM 474 C CA . VAL A 1 64 ? 29.799 24.479 -5.117 1.00 78.06 64 VAL A CA 1
ATOM 475 C C . VAL A 1 64 ? 29.350 23.031 -5.267 1.00 78.06 64 VAL A C 1
ATOM 477 O O . VAL A 1 64 ? 28.711 22.683 -6.253 1.00 78.06 64 VAL A O 1
ATOM 480 N N . ALA A 1 65 ? 29.669 22.190 -4.277 1.00 82.06 65 ALA A N 1
ATOM 481 C CA . ALA A 1 65 ? 29.316 20.765 -4.262 1.00 82.06 65 ALA A CA 1
ATOM 482 C C . ALA A 1 65 ? 29.798 19.971 -5.497 1.00 82.06 65 ALA A C 1
ATOM 484 O O . ALA A 1 65 ? 29.179 18.978 -5.879 1.00 82.06 65 ALA A O 1
ATOM 485 N N . LYS A 1 66 ? 30.922 20.385 -6.100 1.00 82.19 66 LYS A N 1
ATOM 486 C CA . LYS A 1 66 ? 31.558 19.637 -7.187 1.00 82.19 66 LYS A CA 1
ATOM 487 C C . LYS A 1 66 ? 31.992 18.262 -6.699 1.00 82.19 66 LYS A C 1
ATOM 489 O O . LYS A 1 66 ? 32.652 18.132 -5.669 1.00 82.19 66 LYS A O 1
ATOM 494 N N . LEU A 1 67 ? 31.601 17.248 -7.457 1.00 86.00 67 LEU A N 1
ATOM 495 C CA . LEU A 1 67 ? 31.913 15.860 -7.170 1.00 86.00 67 LEU A CA 1
ATOM 496 C C . LEU A 1 67 ? 33.167 15.448 -7.942 1.00 86.00 67 LEU A C 1
ATOM 498 O O . LEU A 1 67 ? 33.303 15.708 -9.137 1.00 86.00 67 LEU A O 1
ATOM 502 N N . GLU A 1 68 ? 34.082 14.768 -7.260 1.00 89.19 68 GLU A N 1
ATOM 503 C CA . GLU A 1 68 ? 35.213 14.108 -7.908 1.00 89.19 68 GLU A CA 1
ATOM 504 C C . GLU A 1 68 ? 34.731 12.787 -8.517 1.00 89.19 68 GLU A C 1
ATOM 506 O O . GLU A 1 68 ? 34.622 11.757 -7.848 1.00 89.19 68 GLU A O 1
ATOM 511 N N . HIS A 1 69 ? 34.371 12.828 -9.798 1.00 91.94 69 HIS A N 1
ATOM 512 C CA . HIS A 1 69 ? 33.865 11.663 -10.514 1.00 91.94 69 HIS A CA 1
ATOM 513 C C . HIS A 1 69 ? 34.972 10.668 -10.878 1.00 91.94 69 HIS A C 1
ATOM 515 O O . HIS A 1 69 ? 36.102 11.040 -11.196 1.00 91.94 69 HIS A O 1
ATOM 521 N N . SER A 1 70 ? 34.627 9.376 -10.893 1.00 94.06 70 SER A N 1
ATOM 522 C CA . SER A 1 70 ? 35.539 8.334 -11.368 1.00 94.06 70 SER A CA 1
ATOM 523 C C . SER A 1 70 ? 35.808 8.477 -12.877 1.00 94.06 70 SER A C 1
ATOM 525 O O . SER A 1 70 ? 34.941 8.963 -13.610 1.00 94.06 70 SER A O 1
ATOM 527 N N . PRO A 1 71 ? 36.954 7.985 -13.390 1.00 93.00 71 PRO A N 1
ATOM 528 C CA . PRO A 1 71 ? 37.247 8.024 -14.825 1.00 93.00 71 PRO A CA 1
ATOM 529 C C . PRO A 1 71 ? 36.161 7.361 -15.684 1.00 93.00 71 PRO A C 1
ATOM 531 O O . PRO A 1 71 ? 35.813 7.867 -16.751 1.00 93.00 71 PRO A O 1
ATOM 534 N N . ASN A 1 72 ? 35.582 6.262 -15.193 1.00 94.12 72 ASN A N 1
ATOM 535 C CA . ASN A 1 72 ? 34.501 5.538 -15.864 1.00 94.12 72 ASN A CA 1
ATOM 536 C C . ASN A 1 72 ? 33.217 6.371 -15.942 1.00 94.12 72 ASN A C 1
ATOM 538 O O . ASN A 1 72 ? 32.599 6.436 -17.006 1.00 94.12 72 ASN A O 1
ATOM 542 N N . PHE A 1 73 ? 32.845 7.043 -14.846 1.00 95.38 73 PHE A N 1
ATOM 543 C CA . PHE A 1 73 ? 31.701 7.951 -14.828 1.00 95.38 73 PHE A CA 1
ATOM 544 C C . PHE A 1 73 ? 31.908 9.088 -15.830 1.00 95.38 73 PHE A C 1
ATOM 546 O O . PHE A 1 73 ? 31.070 9.284 -16.708 1.00 95.38 73 PHE A O 1
ATOM 553 N N . SER A 1 74 ? 33.043 9.789 -15.740 1.00 94.00 74 SER A N 1
ATOM 554 C CA . SER A 1 74 ? 33.350 10.941 -16.594 1.00 94.00 74 SER A CA 1
ATOM 555 C C . SER A 1 74 ? 33.380 10.569 -18.076 1.00 94.00 74 SER A C 1
ATOM 557 O O . SER A 1 74 ? 32.850 11.312 -18.901 1.00 94.00 74 SER A O 1
ATOM 559 N N . SER A 1 75 ? 33.923 9.395 -18.414 1.00 94.25 75 SER A N 1
ATOM 560 C CA . SER A 1 75 ? 33.971 8.897 -19.794 1.00 94.25 75 SER A CA 1
ATOM 561 C C . SER A 1 75 ? 32.570 8.648 -20.357 1.00 94.25 75 SER A C 1
ATOM 563 O O . SER A 1 75 ? 32.212 9.203 -21.395 1.00 94.25 75 SER A O 1
ATOM 565 N N . ILE A 1 76 ? 31.742 7.865 -19.654 1.00 97.25 76 ILE A N 1
ATOM 566 C CA . ILE A 1 76 ? 30.385 7.531 -20.111 1.00 97.25 76 ILE A CA 1
ATOM 567 C C . ILE A 1 76 ? 29.488 8.769 -20.160 1.00 97.25 76 ILE A C 1
ATOM 569 O O . ILE A 1 76 ? 28.833 9.012 -21.174 1.00 97.25 76 ILE A O 1
ATOM 573 N N . TYR A 1 77 ? 29.468 9.577 -19.097 1.00 96.81 77 TYR A N 1
ATOM 574 C CA . TYR A 1 77 ? 28.630 10.776 -19.057 1.00 96.81 77 TYR A CA 1
ATOM 575 C C . TYR A 1 77 ? 29.092 11.845 -20.044 1.00 96.81 77 TYR A C 1
ATOM 577 O O . TYR A 1 77 ? 28.256 12.573 -20.581 1.00 96.81 77 TYR A O 1
ATOM 585 N N . GLY A 1 78 ? 30.392 11.911 -20.341 1.00 96.00 78 GLY A N 1
ATOM 586 C CA . GLY A 1 78 ? 30.905 12.806 -21.366 1.00 96.00 78 GLY A CA 1
ATOM 587 C C . GLY A 1 78 ? 30.446 12.426 -22.771 1.00 96.00 78 GLY A C 1
ATOM 588 O O . GLY A 1 78 ? 30.002 13.292 -23.528 1.00 96.00 78 GLY A O 1
ATOM 589 N N . VAL A 1 79 ? 30.469 11.132 -23.105 1.00 96.38 79 VAL A N 1
ATOM 590 C CA . VAL A 1 79 ? 29.912 10.631 -24.373 1.00 96.38 79 VAL A CA 1
ATOM 591 C C . VAL A 1 79 ? 28.396 10.841 -24.422 1.00 96.38 79 VAL A C 1
ATOM 593 O O . VAL A 1 79 ? 27.880 11.302 -25.438 1.00 96.38 79 VAL A O 1
ATOM 596 N N . TYR A 1 80 ? 27.683 10.568 -23.325 1.00 97.06 80 TYR A N 1
ATOM 597 C CA . TYR A 1 80 ? 26.241 10.805 -23.220 1.00 97.06 80 TYR A CA 1
ATOM 598 C C . TYR A 1 80 ? 25.878 12.265 -23.500 1.00 97.06 80 TYR A C 1
ATOM 600 O O . TYR A 1 80 ? 25.041 12.515 -24.364 1.00 97.06 80 TYR A O 1
ATOM 608 N N . ARG A 1 81 ? 26.539 13.234 -22.851 1.00 95.00 81 ARG A N 1
ATOM 609 C CA . ARG A 1 81 ? 26.306 14.669 -23.094 1.00 95.00 81 ARG A CA 1
ATOM 610 C C . ARG A 1 81 ? 26.564 15.058 -24.549 1.00 95.00 81 ARG A C 1
ATOM 612 O O . ARG A 1 81 ? 25.762 15.784 -25.128 1.00 95.00 81 ARG A O 1
ATOM 619 N N . SER A 1 82 ? 27.642 14.540 -25.136 1.00 94.38 82 SER A N 1
ATOM 620 C CA . SER A 1 82 ? 27.996 14.786 -26.537 1.00 94.38 82 SER A CA 1
ATOM 621 C C . SER A 1 82 ? 26.907 14.280 -27.491 1.00 94.38 82 SER A C 1
ATOM 623 O O . SER A 1 82 ? 26.366 15.040 -28.294 1.00 94.38 82 SER A O 1
ATOM 625 N N . LEU A 1 83 ? 26.497 13.015 -27.338 1.00 93.38 83 LEU A N 1
ATOM 626 C CA . LEU A 1 83 ? 25.511 12.386 -28.217 1.00 93.38 83 LEU A CA 1
ATOM 627 C C . LEU A 1 83 ? 24.083 12.906 -28.020 1.00 93.38 83 LEU A C 1
ATOM 629 O O . LEU A 1 83 ? 23.314 12.950 -28.981 1.00 93.38 83 LEU A O 1
ATOM 633 N N . ARG A 1 84 ? 23.729 13.349 -26.810 1.00 92.62 84 ARG A N 1
ATOM 634 C CA . ARG A 1 84 ? 22.392 13.872 -26.501 1.00 92.62 84 ARG A CA 1
ATOM 635 C C . ARG A 1 84 ? 22.029 15.111 -27.326 1.00 92.62 84 ARG A C 1
ATOM 637 O O . ARG A 1 84 ? 20.859 15.309 -27.645 1.00 92.62 84 ARG A O 1
ATOM 644 N N . ASN A 1 85 ? 23.020 15.910 -27.722 1.00 86.56 85 ASN A N 1
ATOM 645 C CA . ASN A 1 85 ? 22.822 17.088 -28.575 1.00 86.56 85 ASN A CA 1
ATOM 646 C C . ASN A 1 85 ? 22.395 16.737 -30.014 1.00 86.56 85 ASN A C 1
ATOM 648 O O . ASN A 1 85 ? 22.006 17.623 -30.771 1.00 86.56 85 ASN A O 1
ATOM 652 N N . HIS A 1 86 ? 22.442 15.457 -30.394 1.00 88.19 86 HIS A N 1
ATOM 653 C CA . HI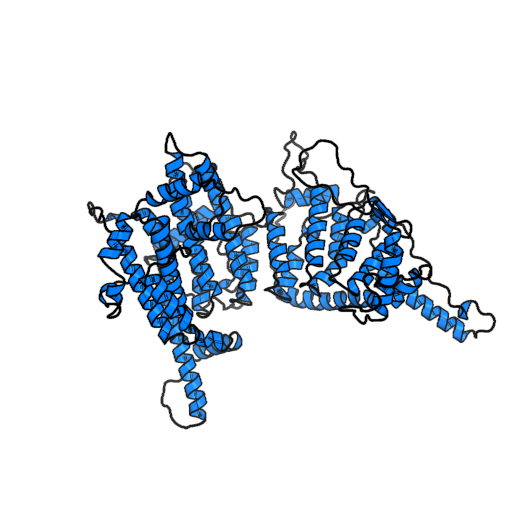S A 1 86 ? 22.033 14.955 -31.709 1.00 88.19 86 HIS A CA 1
ATOM 654 C C . HIS A 1 86 ? 20.640 14.301 -31.717 1.00 88.19 86 HIS A C 1
ATOM 656 O O . HIS A 1 86 ? 20.266 13.655 -32.702 1.00 88.19 86 HIS A O 1
ATOM 662 N N . LEU A 1 87 ? 19.877 14.443 -30.628 1.00 91.38 87 LEU A N 1
ATOM 663 C CA . LEU A 1 87 ? 18.494 13.981 -30.536 1.00 91.38 87 LEU A CA 1
ATOM 664 C C . LEU A 1 87 ? 17.532 15.047 -31.066 1.00 91.38 87 LEU A C 1
ATOM 666 O O . LEU A 1 87 ? 17.615 16.213 -30.681 1.00 91.38 87 LEU A O 1
ATOM 670 N N . ILE A 1 88 ? 16.568 14.631 -31.887 1.00 89.19 88 ILE A N 1
ATOM 671 C CA . ILE A 1 88 ? 15.417 15.459 -32.255 1.00 89.19 88 ILE A CA 1
ATOM 672 C C . ILE A 1 88 ? 14.204 14.973 -31.476 1.00 89.19 88 ILE A C 1
ATOM 674 O O . ILE A 1 88 ? 13.841 13.800 -31.558 1.00 89.19 88 ILE A O 1
ATOM 678 N N . TYR A 1 89 ? 13.552 15.889 -30.768 1.00 87.31 89 TYR A N 1
ATOM 679 C CA . TYR A 1 89 ? 12.286 15.646 -30.084 1.00 87.31 89 TYR A CA 1
ATOM 680 C C . TYR A 1 89 ? 11.109 16.094 -30.952 1.00 87.31 89 TYR A C 1
ATOM 682 O O . TYR A 1 89 ? 11.234 17.029 -31.744 1.00 87.31 89 TYR A O 1
ATOM 690 N N . THR A 1 90 ? 9.954 15.455 -30.776 1.00 80.00 90 THR A N 1
ATOM 691 C CA . THR A 1 90 ? 8.701 15.901 -31.395 1.00 80.00 90 THR A CA 1
ATOM 692 C C . THR A 1 90 ? 8.387 17.352 -30.998 1.00 80.00 90 THR A C 1
ATOM 694 O O . THR A 1 90 ? 8.503 17.684 -29.813 1.00 80.00 90 THR A O 1
ATOM 697 N N . PRO A 1 91 ? 7.960 18.222 -31.934 1.00 66.19 91 PRO A N 1
ATOM 698 C CA . PRO A 1 91 ? 7.623 19.606 -31.614 1.00 66.19 91 PRO A CA 1
ATOM 699 C C . PRO A 1 91 ? 6.421 19.677 -30.659 1.00 66.19 91 PRO A C 1
ATOM 701 O O . PRO A 1 91 ? 5.415 19.003 -30.879 1.00 66.19 91 PRO A O 1
ATOM 704 N N . MET A 1 92 ? 6.496 20.525 -29.626 1.00 54.84 92 MET A N 1
ATOM 705 C CA . MET A 1 92 ? 5.314 20.902 -28.842 1.00 54.84 92 MET A CA 1
ATOM 706 C C . MET A 1 92 ? 4.380 21.715 -29.744 1.00 54.84 92 MET A C 1
ATOM 708 O O . MET A 1 92 ? 4.731 22.822 -30.152 1.00 54.84 92 MET A O 1
ATOM 712 N N . ILE A 1 93 ? 3.203 21.186 -30.080 1.00 47.62 93 ILE A N 1
ATOM 713 C CA . ILE A 1 93 ? 2.163 21.956 -30.772 1.00 47.62 93 ILE A CA 1
ATOM 714 C C . ILE A 1 93 ? 1.176 22.461 -29.711 1.00 47.62 93 ILE A C 1
ATOM 716 O O . ILE A 1 93 ? 0.350 21.671 -29.253 1.00 47.62 93 ILE A O 1
ATOM 720 N N . PRO A 1 94 ? 1.189 23.751 -29.324 1.00 42.41 94 PRO A N 1
ATOM 721 C CA . PRO A 1 94 ? 0.062 24.312 -28.597 1.00 42.41 94 PRO A CA 1
ATOM 722 C C . PRO A 1 94 ? -1.108 24.447 -29.578 1.00 42.41 94 PRO A C 1
ATOM 724 O O . PRO A 1 94 ? -1.025 25.162 -30.579 1.00 42.41 94 PRO A O 1
ATOM 727 N N . SER A 1 95 ? -2.209 23.745 -29.320 1.00 34.12 95 SER A N 1
ATOM 728 C CA . SER A 1 95 ? -3.425 23.909 -30.122 1.00 34.12 95 SER A CA 1
ATOM 729 C C . SER A 1 95 ? -4.068 25.271 -29.810 1.00 34.12 95 SER A C 1
ATOM 731 O O . SER A 1 95 ? -4.316 25.559 -28.636 1.00 34.12 95 SER A O 1
ATOM 733 N N . PRO A 1 96 ? -4.395 26.123 -30.804 1.00 35.75 96 PRO A N 1
ATOM 734 C CA . PRO A 1 96 ? -5.128 27.355 -30.546 1.00 35.75 96 PRO A CA 1
ATOM 735 C C . PRO A 1 96 ? -6.576 27.013 -30.168 1.00 35.75 96 PRO A C 1
ATOM 737 O O . PRO A 1 96 ? -7.370 26.621 -31.019 1.00 35.75 96 PRO A O 1
ATOM 740 N N . GLY A 1 97 ? -6.935 27.186 -28.893 1.00 42.22 97 GLY A N 1
ATOM 741 C CA . GLY A 1 97 ? -8.335 27.357 -28.482 1.00 42.22 97 GLY A CA 1
ATOM 742 C C . GLY A 1 97 ? -9.032 26.223 -27.722 1.00 42.22 97 GLY A C 1
ATOM 743 O O . GLY A 1 97 ? -10.246 26.319 -27.547 1.00 42.22 97 GLY A O 1
ATOM 744 N N . GLN A 1 98 ? -8.343 25.199 -27.207 1.00 34.03 98 GLN A N 1
ATOM 745 C CA . GLN A 1 98 ? -8.967 24.224 -26.295 1.00 34.03 98 GLN A CA 1
ATOM 746 C C . GLN A 1 98 ? -8.555 24.462 -24.840 1.00 34.03 98 GLN A C 1
ATOM 748 O O . GLN A 1 98 ? -7.381 24.443 -24.487 1.00 34.03 98 GLN A O 1
ATOM 753 N N . ARG A 1 99 ? -9.559 24.713 -23.990 1.00 35.62 99 ARG A N 1
ATOM 754 C CA . ARG A 1 99 ? -9.412 24.792 -22.534 1.00 35.62 99 ARG A CA 1
ATOM 755 C C . ARG A 1 99 ? -8.902 23.450 -22.010 1.00 35.62 99 ARG A C 1
ATOM 757 O O . ARG A 1 99 ? -9.535 22.424 -22.240 1.00 35.62 99 ARG A O 1
ATOM 764 N N . CYS A 1 100 ? -7.780 23.504 -21.304 1.00 34.09 100 CYS A N 1
ATOM 765 C CA . CYS A 1 100 ? -7.084 22.368 -20.726 1.00 34.09 100 CYS A CA 1
ATOM 766 C C . CYS A 1 100 ? -7.975 21.526 -19.804 1.00 34.09 100 CYS A C 1
ATOM 768 O O . CYS A 1 100 ? -8.522 22.016 -18.816 1.00 34.09 100 CYS A O 1
ATOM 770 N N . GLY A 1 101 ? -8.017 20.235 -20.113 1.00 37.59 101 GLY A N 1
ATOM 771 C CA . GLY A 1 101 ? -8.384 19.136 -19.235 1.00 37.59 101 GLY A CA 1
ATOM 772 C C . GLY A 1 101 ? -7.842 17.861 -19.878 1.00 37.59 101 GLY A C 1
ATOM 773 O O . GLY A 1 101 ? -8.342 17.478 -20.926 1.00 37.59 101 GLY A O 1
ATOM 774 N N . TYR A 1 102 ? -6.824 17.259 -19.252 1.00 36.56 102 TYR A N 1
ATOM 775 C CA . TYR A 1 102 ? -6.017 16.100 -19.687 1.00 36.56 102 TYR A CA 1
ATOM 776 C C . TYR A 1 102 ? -4.895 16.364 -20.716 1.00 36.56 102 TYR A C 1
ATOM 778 O O . TYR A 1 102 ? -5.105 16.332 -21.920 1.00 36.56 102 TYR A O 1
ATOM 786 N N . GLY A 1 103 ? -3.689 16.580 -20.164 1.00 43.22 103 GLY A N 1
ATOM 787 C CA . GLY A 1 103 ? -2.371 16.154 -20.664 1.00 43.22 103 GLY A CA 1
ATOM 788 C C . GLY A 1 103 ? -1.939 16.562 -22.073 1.00 43.22 103 GLY A C 1
ATOM 789 O O . GLY A 1 103 ? -2.222 15.857 -23.035 1.00 43.22 103 GLY A O 1
ATOM 790 N N . GLU A 1 104 ? -1.124 17.613 -22.188 1.00 47.03 104 GLU A N 1
ATOM 791 C CA . GLU A 1 104 ? -0.202 17.739 -23.325 1.00 47.03 104 GLU A CA 1
ATOM 792 C C . GLU A 1 104 ? 0.734 16.516 -23.332 1.00 47.03 104 GLU A C 1
ATOM 794 O O . GLU A 1 104 ? 1.373 16.218 -22.320 1.00 47.03 104 GLU A O 1
ATOM 799 N N . LEU A 1 105 ? 0.798 15.776 -24.446 1.00 54.22 105 LEU A N 1
ATOM 800 C CA . LEU A 1 105 ? 1.730 14.654 -24.589 1.00 54.22 105 LEU A CA 1
ATOM 801 C C . LEU A 1 105 ? 3.162 15.177 -24.425 1.00 54.22 105 LEU A C 1
ATOM 803 O O . LEU A 1 105 ? 3.578 16.099 -25.129 1.00 54.22 105 LEU A O 1
ATOM 807 N N . SER A 1 106 ? 3.912 14.593 -23.488 1.00 63.94 106 SER A N 1
ATOM 808 C CA . SER A 1 106 ? 5.312 14.966 -23.280 1.00 63.94 106 SER A CA 1
ATOM 809 C C . SER A 1 106 ? 6.119 14.729 -24.561 1.00 63.94 106 SER A C 1
ATOM 811 O O . SER A 1 106 ? 5.901 13.719 -25.231 1.00 63.94 106 SER A O 1
ATOM 813 N N . PRO A 1 107 ? 7.065 15.617 -24.914 1.00 77.75 107 PRO A N 1
ATOM 814 C CA . PRO A 1 107 ? 7.890 15.426 -26.098 1.00 77.75 107 PRO A CA 1
ATOM 815 C C . PRO A 1 107 ? 8.715 14.135 -25.982 1.00 77.75 107 PRO A C 1
ATOM 817 O O . PRO A 1 107 ? 9.390 13.901 -24.970 1.00 77.75 107 PRO A O 1
ATOM 820 N N . VAL A 1 108 ? 8.668 13.329 -27.045 1.00 85.56 108 VAL A N 1
ATOM 821 C CA . VAL A 1 108 ? 9.385 12.052 -27.202 1.00 85.56 108 VAL A CA 1
ATOM 822 C C . VAL A 1 108 ? 10.455 12.212 -28.286 1.00 85.56 108 VAL A C 1
ATOM 824 O O . VAL A 1 108 ? 10.328 13.058 -29.176 1.00 85.56 108 VAL A O 1
ATOM 827 N N . ILE A 1 109 ? 11.524 11.416 -28.230 1.00 90.44 109 ILE A N 1
ATOM 828 C CA . ILE A 1 109 ? 12.558 11.377 -29.272 1.00 90.44 109 ILE A CA 1
ATOM 829 C C . ILE A 1 109 ? 11.928 10.922 -30.598 1.00 90.44 109 ILE A C 1
ATOM 831 O O . ILE A 1 109 ? 11.458 9.793 -30.748 1.00 90.44 109 ILE A O 1
ATOM 835 N N . GLN A 1 110 ? 11.945 11.811 -31.586 1.00 87.88 110 GLN A N 1
ATOM 836 C CA . GLN A 1 110 ? 11.460 11.566 -32.940 1.00 87.88 110 GLN A CA 1
ATOM 837 C C . GLN A 1 110 ? 12.538 10.925 -33.820 1.00 87.88 110 GLN A C 1
ATOM 839 O O . GLN A 1 110 ? 12.229 10.064 -34.642 1.00 87.88 110 GLN A O 1
ATOM 844 N N . ALA A 1 111 ? 13.789 11.365 -33.675 1.00 87.44 111 ALA A N 1
ATOM 845 C CA . ALA A 1 111 ? 14.904 10.874 -34.473 1.00 87.44 111 ALA A CA 1
ATOM 846 C C . ALA A 1 111 ? 16.232 10.976 -33.717 1.00 87.44 111 ALA A C 1
ATOM 848 O O . ALA A 1 111 ? 16.440 11.870 -32.894 1.00 87.44 111 ALA A O 1
ATOM 849 N N . ILE A 1 112 ? 17.144 10.066 -34.053 1.00 89.75 112 ILE A N 1
ATOM 850 C CA . ILE A 1 112 ? 18.525 10.041 -33.575 1.00 89.75 112 ILE A CA 1
ATOM 851 C C . ILE A 1 112 ? 19.411 10.162 -34.814 1.00 89.75 112 ILE A C 1
ATOM 853 O O . ILE A 1 112 ? 19.340 9.319 -35.702 1.00 89.75 112 ILE A O 1
ATOM 857 N N . HIS A 1 113 ? 20.233 11.211 -34.900 1.00 85.31 113 HIS A N 1
ATOM 858 C CA . HIS A 1 113 ? 21.128 11.426 -36.053 1.00 85.31 113 HIS A CA 1
ATOM 859 C C . HIS A 1 113 ? 22.427 10.612 -36.009 1.00 85.31 113 HIS A C 1
ATOM 861 O O . HIS A 1 113 ? 23.301 10.766 -36.858 1.00 85.31 113 HIS A O 1
ATOM 867 N N . THR A 1 114 ? 22.550 9.742 -35.014 1.00 84.62 114 THR A N 1
ATOM 868 C CA . THR A 1 114 ? 23.620 8.752 -34.884 1.00 84.62 114 THR A CA 1
ATOM 869 C C . THR A 1 114 ? 23.005 7.347 -34.875 1.00 84.62 114 THR A C 1
ATOM 871 O O . THR A 1 114 ? 21.845 7.189 -35.242 1.00 84.62 114 THR A O 1
ATOM 874 N N . SER A 1 115 ? 23.749 6.316 -34.467 1.00 91.88 115 SER A N 1
ATOM 875 C CA . SER A 1 115 ? 23.189 4.968 -34.296 1.00 91.88 115 SER A CA 1
ATOM 876 C C . SER A 1 115 ? 22.241 4.915 -33.088 1.00 91.88 115 SER A C 1
ATOM 878 O O . SER A 1 115 ? 22.654 5.158 -31.949 1.00 91.88 115 SER A O 1
ATOM 880 N N . ALA A 1 116 ? 20.977 4.561 -33.327 1.00 94.19 116 ALA A N 1
ATOM 881 C CA . ALA A 1 116 ? 19.962 4.342 -32.304 1.00 94.19 116 ALA A CA 1
ATOM 882 C C . ALA A 1 116 ? 20.316 3.145 -31.408 1.00 94.19 116 ALA A C 1
ATOM 884 O O . ALA A 1 116 ? 20.137 3.224 -30.194 1.00 94.19 116 ALA A O 1
ATOM 885 N N . ALA A 1 117 ? 20.901 2.080 -31.974 1.00 95.38 117 ALA A N 1
ATOM 886 C CA . ALA A 1 117 ? 21.424 0.947 -31.204 1.00 95.38 117 ALA A CA 1
ATOM 887 C C . ALA A 1 117 ? 22.545 1.391 -30.250 1.00 95.38 117 ALA A C 1
ATOM 889 O O . ALA A 1 117 ? 22.522 1.087 -29.057 1.00 95.38 117 ALA A O 1
ATOM 890 N N . ARG A 1 118 ? 23.502 2.187 -30.747 1.00 95.19 118 ARG A N 1
ATOM 891 C CA . ARG A 1 118 ? 24.583 2.743 -29.921 1.00 95.19 118 ARG A CA 1
ATOM 892 C C . ARG A 1 118 ? 24.044 3.633 -28.804 1.00 95.19 118 ARG A C 1
ATOM 894 O O . ARG A 1 118 ? 24.492 3.507 -27.667 1.00 95.19 118 ARG A O 1
ATOM 901 N N . TRP A 1 119 ? 23.098 4.519 -29.118 1.00 96.25 119 TRP A N 1
ATOM 902 C CA . TRP A 1 119 ? 22.460 5.389 -28.130 1.00 96.25 119 TRP A CA 1
ATOM 903 C C . TRP A 1 119 ? 21.744 4.577 -27.048 1.00 96.25 119 TRP A C 1
ATOM 905 O O . TRP A 1 119 ? 21.960 4.804 -25.860 1.00 96.25 119 TRP A O 1
ATOM 915 N N . PHE A 1 120 ? 20.947 3.583 -27.438 1.00 96.31 120 PHE A N 1
ATOM 916 C CA . PHE A 1 120 ? 20.172 2.796 -26.485 1.00 96.31 120 PHE A CA 1
ATOM 917 C C . PHE A 1 120 ? 21.060 1.960 -25.551 1.00 96.31 120 PHE A C 1
ATOM 919 O O . PHE A 1 120 ? 20.783 1.868 -24.351 1.00 96.31 120 PHE A O 1
ATOM 926 N N . LEU A 1 121 ? 22.179 1.440 -26.072 1.00 96.88 121 LEU A N 1
ATOM 927 C CA . LEU A 1 121 ? 23.199 0.758 -25.277 1.00 96.88 121 LEU A CA 1
ATOM 928 C C . LEU A 1 121 ? 23.919 1.724 -24.321 1.00 96.88 121 LEU A C 1
ATOM 930 O O . LEU A 1 121 ? 24.090 1.402 -23.145 1.00 96.88 121 LEU A O 1
ATOM 934 N N . LEU A 1 122 ? 24.293 2.923 -24.785 1.00 97.38 122 LEU A N 1
ATOM 935 C CA . LEU A 1 122 ? 24.933 3.951 -23.952 1.00 97.38 122 LEU A CA 1
ATOM 936 C C . LEU A 1 122 ? 24.090 4.303 -22.725 1.00 97.38 122 LEU A C 1
ATOM 938 O O . LEU A 1 122 ? 24.633 4.459 -21.633 1.00 97.38 122 LEU A O 1
ATOM 942 N N . LEU A 1 123 ? 22.768 4.402 -22.887 1.00 97.69 123 LEU A N 1
ATOM 943 C CA . LEU A 1 123 ? 21.865 4.695 -21.775 1.00 97.69 123 LEU A CA 1
ATOM 944 C C . LEU A 1 123 ? 21.954 3.630 -20.672 1.00 97.69 123 LEU A C 1
ATOM 946 O O . LEU A 1 123 ? 21.947 3.987 -19.499 1.00 97.69 123 LEU A O 1
ATOM 950 N N . ALA A 1 124 ? 22.114 2.346 -21.013 1.00 96.94 124 ALA A N 1
ATOM 951 C CA . ALA A 1 124 ? 22.311 1.291 -20.014 1.00 96.94 124 ALA A CA 1
ATOM 952 C C . ALA A 1 124 ? 23.628 1.482 -19.235 1.00 96.94 124 ALA A C 1
ATOM 954 O O . ALA A 1 124 ? 23.635 1.442 -18.002 1.00 96.94 124 ALA A O 1
ATOM 955 N N . PHE A 1 125 ? 24.730 1.782 -19.934 1.00 97.50 125 PHE A N 1
ATOM 956 C CA . PHE A 1 125 ? 26.013 2.098 -19.294 1.00 97.50 125 PHE A CA 1
ATOM 957 C C . PHE A 1 125 ? 25.915 3.339 -18.396 1.00 97.50 125 PHE A C 1
ATOM 959 O O . PHE A 1 125 ? 26.402 3.317 -17.267 1.00 97.50 125 PHE A O 1
ATOM 966 N N . ALA A 1 126 ? 25.249 4.403 -18.852 1.00 97.62 126 ALA A N 1
ATOM 967 C CA . ALA A 1 126 ? 25.050 5.623 -18.070 1.00 97.62 126 ALA A CA 1
ATOM 968 C C . ALA A 1 126 ? 24.229 5.361 -16.796 1.00 97.62 126 ALA A C 1
ATOM 970 O O . ALA A 1 126 ? 24.631 5.784 -15.710 1.00 97.62 126 ALA A O 1
ATOM 971 N N . LEU A 1 127 ? 23.145 4.583 -16.894 1.00 96.94 127 LEU A N 1
ATOM 972 C CA . LEU A 1 127 ? 22.345 4.174 -15.735 1.00 96.94 127 LEU A CA 1
ATOM 973 C C . LEU A 1 127 ? 23.145 3.341 -14.736 1.00 96.94 127 LEU A C 1
ATOM 975 O O . LEU A 1 127 ? 22.953 3.483 -13.531 1.00 96.94 127 LEU A O 1
ATOM 979 N N . ARG A 1 128 ? 24.087 2.510 -15.195 1.00 95.19 128 ARG A N 1
ATOM 980 C CA . ARG A 1 128 ? 24.972 1.776 -14.285 1.00 95.19 128 ARG A CA 1
ATOM 981 C C . ARG A 1 128 ? 25.905 2.698 -13.498 1.00 95.19 128 ARG A C 1
ATOM 983 O O . ARG A 1 128 ? 26.222 2.374 -12.350 1.00 95.19 128 ARG A O 1
ATOM 990 N N . GLN A 1 129 ? 26.334 3.814 -14.092 1.00 94.75 129 GLN A N 1
ATOM 991 C CA . GLN A 1 129 ? 27.168 4.817 -13.422 1.00 94.75 129 GLN A CA 1
ATOM 992 C C . GLN A 1 129 ? 26.357 5.689 -12.448 1.00 94.75 129 GLN A C 1
ATOM 994 O O . GLN A 1 129 ? 26.862 6.036 -11.383 1.00 94.75 129 GLN A O 1
ATOM 999 N N . CYS A 1 130 ? 25.101 6.020 -12.772 1.00 94.81 130 CYS A N 1
ATOM 1000 C CA . CYS A 1 130 ? 24.184 6.706 -11.859 1.00 94.81 130 CYS A CA 1
ATOM 1001 C C . CYS A 1 130 ? 22.728 6.288 -12.098 1.00 94.81 130 CYS A C 1
ATOM 1003 O O . CYS A 1 130 ? 22.016 6.836 -12.942 1.00 94.81 130 CYS A O 1
ATOM 1005 N N . THR A 1 131 ? 22.264 5.342 -11.281 1.00 94.62 131 THR A N 1
ATOM 1006 C CA . THR A 1 131 ? 20.916 4.762 -11.377 1.00 94.62 131 THR A CA 1
ATOM 1007 C C . THR A 1 131 ? 19.812 5.760 -11.064 1.00 94.62 131 THR A C 1
ATOM 1009 O O . THR A 1 131 ? 18.670 5.549 -11.451 1.00 94.62 131 THR A O 1
ATOM 1012 N N . SER A 1 132 ? 20.114 6.856 -10.371 1.00 95.81 132 SER A N 1
ATOM 1013 C CA . SER A 1 132 ? 19.132 7.883 -10.007 1.00 95.81 132 SER A CA 1
ATOM 1014 C C . SER A 1 132 ? 19.015 9.009 -11.038 1.00 95.81 132 SER A C 1
ATOM 1016 O O . SER A 1 132 ? 18.227 9.934 -10.840 1.00 95.81 132 SER A O 1
ATOM 1018 N N . ASN A 1 133 ? 19.775 8.971 -12.141 1.00 96.88 133 ASN A N 1
ATOM 1019 C CA . ASN A 1 133 ? 19.733 10.034 -13.141 1.00 96.88 133 ASN A CA 1
ATOM 1020 C C . ASN A 1 133 ? 18.432 9.981 -13.958 1.00 96.88 133 ASN A C 1
ATOM 1022 O O . ASN A 1 133 ? 18.281 9.187 -14.889 1.00 96.88 133 ASN A O 1
ATOM 1026 N N . TYR A 1 134 ? 17.482 10.848 -13.606 1.00 96.50 134 TYR A N 1
ATOM 1027 C CA . TYR A 1 134 ? 16.150 10.862 -14.210 1.00 96.50 134 TYR A CA 1
ATOM 1028 C C . TYR A 1 134 ? 16.162 11.196 -15.710 1.00 96.50 134 TYR A C 1
ATOM 1030 O O . TYR A 1 134 ? 15.306 10.694 -16.436 1.00 96.50 134 TYR A O 1
ATOM 1038 N N . THR A 1 135 ? 17.118 12.004 -16.181 1.00 95.50 135 THR A N 1
ATOM 1039 C CA . THR A 1 135 ? 17.222 12.390 -17.595 1.00 95.50 135 THR A CA 1
ATOM 1040 C C . THR A 1 135 ? 17.585 11.185 -18.452 1.00 95.50 135 THR A C 1
ATOM 1042 O O . THR A 1 135 ? 16.926 10.936 -19.453 1.00 95.50 135 THR A O 1
ATOM 1045 N N . VAL A 1 136 ? 18.561 10.381 -18.016 1.00 97.69 136 VAL A N 1
ATOM 1046 C CA . VAL A 1 136 ? 18.954 9.150 -18.722 1.00 97.69 136 VAL A CA 1
ATOM 1047 C C . VAL A 1 136 ? 17.787 8.157 -18.764 1.00 97.69 136 VAL A C 1
ATOM 1049 O O . VAL A 1 136 ? 17.512 7.565 -19.806 1.00 97.69 136 VAL A O 1
ATOM 1052 N N . TRP A 1 137 ? 17.047 8.011 -17.658 1.00 97.25 137 TRP A N 1
ATOM 1053 C CA . TRP A 1 137 ? 15.834 7.187 -17.628 1.00 97.25 137 TRP A CA 1
ATOM 1054 C C . TRP A 1 137 ? 14.745 7.694 -18.576 1.00 97.25 137 TRP A C 1
ATOM 1056 O O . TRP A 1 137 ? 14.097 6.885 -19.237 1.00 97.25 137 TRP A O 1
ATOM 1066 N N . LYS A 1 138 ? 14.530 9.014 -18.650 1.00 95.06 138 LYS A N 1
ATOM 1067 C CA . LYS A 1 138 ? 13.572 9.609 -19.588 1.00 95.06 138 LYS A CA 1
ATOM 1068 C C . LYS A 1 138 ? 13.986 9.323 -21.029 1.00 95.06 138 LYS A C 1
ATOM 1070 O O . LYS A 1 138 ? 13.188 8.775 -21.777 1.00 95.06 138 LYS A O 1
ATOM 1075 N N . ASP A 1 139 ? 15.232 9.617 -21.389 1.00 96.12 139 ASP A N 1
ATOM 1076 C CA . ASP A 1 139 ? 15.743 9.384 -22.739 1.00 96.12 139 ASP A CA 1
ATOM 1077 C C . ASP A 1 139 ? 15.648 7.887 -23.118 1.00 96.12 139 ASP A C 1
ATOM 1079 O O . ASP A 1 139 ? 15.377 7.551 -24.271 1.00 96.12 139 ASP A O 1
ATOM 1083 N N . ARG A 1 140 ? 15.791 6.971 -22.144 1.00 97.00 140 ARG A N 1
ATOM 1084 C CA . ARG A 1 140 ? 15.587 5.524 -22.342 1.00 97.00 140 ARG A CA 1
ATOM 1085 C C . ARG A 1 140 ? 14.126 5.166 -22.618 1.00 97.00 140 ARG A C 1
ATOM 1087 O O . ARG A 1 140 ? 13.866 4.373 -23.521 1.00 97.00 140 ARG A O 1
ATOM 1094 N N . ARG A 1 141 ? 13.175 5.756 -21.883 1.00 95.88 141 ARG A N 1
ATOM 1095 C CA . ARG A 1 141 ? 11.735 5.602 -22.168 1.00 95.88 141 ARG A CA 1
ATOM 1096 C C . ARG A 1 141 ? 11.371 6.146 -23.533 1.00 95.88 141 ARG A C 1
ATOM 1098 O O . ARG A 1 141 ? 10.635 5.489 -24.256 1.00 95.88 141 ARG A O 1
ATOM 1105 N N . ASP A 1 142 ? 11.910 7.301 -23.898 1.00 94.62 142 ASP A N 1
ATOM 1106 C CA . ASP A 1 142 ? 11.586 7.950 -25.162 1.00 94.62 142 ASP A CA 1
ATOM 1107 C C . ASP A 1 142 ? 11.960 7.077 -26.371 1.00 94.62 142 ASP A C 1
ATOM 1109 O O . ASP A 1 142 ? 11.227 7.056 -27.358 1.00 94.62 142 ASP A O 1
ATOM 1113 N N . VAL A 1 143 ? 13.060 6.314 -26.287 1.00 94.88 143 VAL A N 1
ATOM 1114 C CA . VAL A 1 143 ? 13.411 5.309 -27.306 1.00 94.88 143 VAL A CA 1
ATOM 1115 C C . VAL A 1 143 ? 12.311 4.251 -27.424 1.00 94.88 143 VAL A C 1
ATOM 1117 O O . VAL A 1 143 ? 11.858 3.974 -28.529 1.00 94.88 143 VAL A O 1
ATOM 1120 N N . LEU A 1 144 ? 11.846 3.693 -26.303 1.00 94.75 144 LEU A N 1
ATOM 1121 C CA . LEU A 1 144 ? 10.810 2.650 -26.272 1.00 94.75 144 LEU A CA 1
ATOM 1122 C C . LEU A 1 144 ? 9.428 3.155 -26.709 1.00 94.75 144 LEU A C 1
ATOM 1124 O O . LEU A 1 144 ? 8.673 2.416 -27.336 1.00 94.75 144 LEU A O 1
ATOM 1128 N N . MET A 1 145 ? 9.108 4.411 -26.398 1.00 91.50 145 MET A N 1
ATOM 1129 C CA . MET A 1 145 ? 7.837 5.061 -26.738 1.00 91.50 145 MET A CA 1
ATOM 1130 C C . MET A 1 145 ? 7.796 5.589 -28.182 1.00 91.50 145 MET A C 1
ATOM 1132 O O . MET A 1 145 ? 6.759 6.082 -28.627 1.00 91.50 145 MET A O 1
ATOM 1136 N N . SER A 1 146 ? 8.904 5.480 -28.923 1.00 91.44 146 SER A N 1
ATOM 1137 C CA . SER A 1 146 ? 9.036 5.911 -30.315 1.00 91.44 146 SER A CA 1
ATOM 1138 C C . SER A 1 146 ? 9.210 4.700 -31.237 1.00 91.44 146 SER A C 1
ATOM 1140 O O . SER A 1 146 ? 10.333 4.223 -31.420 1.00 91.44 146 SER A O 1
ATOM 1142 N N . PRO A 1 147 ? 8.132 4.186 -31.870 1.00 90.12 147 PRO A N 1
ATOM 1143 C CA . PRO A 1 147 ? 8.196 2.971 -32.684 1.00 90.12 147 PRO A CA 1
ATOM 1144 C C . PRO A 1 147 ? 9.250 3.029 -33.792 1.00 90.12 147 PRO A C 1
ATOM 1146 O O . PRO A 1 147 ? 9.913 2.031 -34.057 1.00 90.12 147 PRO A O 1
ATOM 1149 N N . THR A 1 148 ? 9.439 4.197 -34.412 1.00 91.12 148 THR A N 1
ATOM 1150 C CA . THR A 1 148 ? 10.440 4.406 -35.466 1.00 91.12 148 THR A CA 1
ATOM 1151 C C . THR A 1 148 ? 11.862 4.310 -34.923 1.00 91.12 148 THR A C 1
ATOM 1153 O O . THR A 1 148 ? 12.698 3.630 -35.514 1.00 91.12 148 THR A O 1
ATOM 1156 N N . VAL A 1 149 ? 12.147 4.968 -33.794 1.00 94.50 149 VAL A N 1
ATOM 1157 C CA . VAL A 1 149 ? 13.485 4.960 -33.181 1.00 94.50 149 VAL A CA 1
ATOM 1158 C C . VAL A 1 149 ? 13.802 3.583 -32.609 1.00 94.50 149 VAL A C 1
ATOM 1160 O O . VAL A 1 149 ? 14.903 3.077 -32.815 1.00 94.50 149 VAL A O 1
ATOM 1163 N N . LEU A 1 150 ? 12.832 2.945 -31.953 1.00 95.12 150 LEU A N 1
ATOM 1164 C CA . LEU A 1 150 ? 12.977 1.585 -31.453 1.00 95.12 150 LEU A CA 1
ATOM 1165 C C . LEU A 1 150 ? 13.219 0.594 -32.597 1.00 95.12 150 LEU A C 1
ATOM 1167 O O . LEU A 1 150 ? 14.113 -0.244 -32.515 1.00 95.12 150 LEU A O 1
ATOM 1171 N N . GLU A 1 151 ? 12.467 0.708 -33.695 1.00 94.31 151 GLU A N 1
ATOM 1172 C CA . GLU A 1 151 ? 12.684 -0.122 -34.876 1.00 94.31 151 GLU A CA 1
ATOM 1173 C C . GLU A 1 151 ? 14.087 0.087 -35.459 1.00 94.31 151 GLU A C 1
ATOM 1175 O O . GLU A 1 151 ? 14.763 -0.892 -35.789 1.00 94.31 151 GLU A O 1
ATOM 1180 N N . GLN A 1 152 ? 14.542 1.340 -35.539 1.00 94.50 152 GLN A N 1
ATOM 1181 C CA . GLN A 1 152 ? 15.892 1.676 -35.980 1.00 94.50 152 GLN A CA 1
ATOM 1182 C C . GLN A 1 152 ? 16.955 1.048 -35.068 1.00 94.50 152 GLN A C 1
ATOM 1184 O O . GLN A 1 152 ? 17.908 0.456 -35.571 1.00 94.50 152 GLN A O 1
ATOM 1189 N N . ALA A 1 153 ? 16.754 1.065 -33.747 1.00 95.06 153 ALA A N 1
ATOM 1190 C CA . ALA A 1 153 ? 17.667 0.447 -32.784 1.00 95.06 153 ALA A CA 1
ATOM 1191 C C . ALA A 1 153 ? 17.823 -1.074 -32.976 1.00 95.06 153 ALA A C 1
ATOM 1193 O O . ALA A 1 153 ? 18.865 -1.617 -32.628 1.00 95.06 153 ALA A O 1
ATOM 1194 N N . THR A 1 154 ? 16.838 -1.762 -33.572 1.00 94.25 154 THR A N 1
ATOM 1195 C CA . THR A 1 154 ? 16.957 -3.198 -33.914 1.00 94.25 154 THR A CA 1
ATOM 1196 C C . THR A 1 154 ? 17.675 -3.480 -35.234 1.00 94.25 154 THR A C 1
ATOM 1198 O O . THR A 1 154 ? 18.014 -4.630 -35.513 1.00 94.25 154 THR A O 1
ATOM 1201 N N . ARG A 1 155 ? 17.844 -2.460 -36.084 1.00 92.25 155 ARG A N 1
ATOM 1202 C CA . ARG A 1 155 ? 18.452 -2.580 -37.420 1.00 92.25 155 ARG A CA 1
ATOM 1203 C C . ARG A 1 155 ? 19.867 -2.027 -37.471 1.00 92.25 155 ARG A C 1
ATOM 1205 O O . ARG A 1 155 ? 20.672 -2.519 -38.257 1.00 92.25 155 ARG A O 1
ATOM 1212 N N . ASP A 1 156 ? 20.141 -0.993 -36.684 1.00 92.81 156 ASP A N 1
ATOM 1213 C CA . ASP A 1 156 ? 21.441 -0.342 -36.655 1.00 92.81 156 ASP A CA 1
ATOM 1214 C C . ASP A 1 156 ? 22.524 -1.326 -36.223 1.00 92.81 156 ASP A C 1
ATOM 1216 O O . ASP A 1 156 ? 22.486 -1.884 -35.127 1.00 92.81 156 ASP A O 1
ATOM 1220 N N . ALA A 1 157 ? 23.530 -1.494 -37.080 1.00 86.06 157 ALA A N 1
ATOM 1221 C CA . ALA A 1 157 ? 24.754 -2.164 -36.685 1.00 86.06 157 ALA A CA 1
ATOM 1222 C C . ALA A 1 157 ? 25.488 -1.308 -35.642 1.00 86.06 157 ALA A C 1
ATOM 1224 O O . ALA A 1 157 ? 25.544 -0.076 -35.743 1.00 86.06 157 ALA A O 1
ATOM 1225 N N . LEU A 1 158 ? 26.072 -1.970 -34.644 1.00 89.06 158 LEU A N 1
ATOM 1226 C CA . LEU A 1 158 ? 27.055 -1.321 -33.786 1.00 89.06 158 LEU A CA 1
ATOM 1227 C C . LEU A 1 158 ? 28.329 -1.053 -34.605 1.00 89.06 158 LEU A C 1
ATOM 1229 O O . LEU A 1 158 ? 28.659 -1.866 -35.469 1.00 89.06 158 LEU A O 1
ATOM 1233 N N . PRO A 1 159 ? 29.042 0.062 -34.358 1.00 83.62 159 PRO A N 1
ATOM 1234 C CA . PRO A 1 159 ? 30.323 0.323 -35.007 1.00 83.62 159 PRO A CA 1
ATOM 1235 C C . PRO A 1 159 ? 31.305 -0.846 -34.852 1.00 83.62 159 PRO A C 1
ATOM 1237 O O . PRO A 1 159 ? 31.426 -1.410 -33.762 1.00 83.62 159 PRO A O 1
ATOM 1240 N N . ASP A 1 160 ? 32.027 -1.178 -35.926 1.00 80.56 160 ASP A N 1
ATOM 1241 C CA . ASP A 1 160 ? 33.079 -2.194 -35.878 1.00 80.56 160 ASP A CA 1
ATOM 1242 C C . ASP A 1 160 ? 34.176 -1.783 -34.891 1.00 80.56 160 ASP A C 1
ATOM 1244 O O . ASP A 1 160 ? 34.605 -0.625 -34.845 1.00 80.56 160 ASP A O 1
ATOM 1248 N N . LEU A 1 161 ? 34.668 -2.749 -34.112 1.00 83.50 161 LEU A N 1
ATOM 1249 C CA . LEU A 1 161 ? 35.798 -2.500 -33.226 1.00 83.50 161 LEU A CA 1
ATOM 1250 C C . LEU A 1 161 ? 37.053 -2.178 -34.057 1.00 83.50 161 LEU A C 1
ATOM 1252 O O . LEU A 1 161 ? 37.346 -2.888 -35.024 1.00 83.50 161 LEU A O 1
ATOM 1256 N N . PRO A 1 162 ? 37.833 -1.148 -33.682 1.00 81.69 162 PRO A N 1
ATOM 1257 C CA . PRO A 1 162 ? 39.032 -0.780 -34.420 1.00 81.69 162 PRO A CA 1
ATOM 1258 C C . PRO A 1 162 ? 40.052 -1.921 -34.376 1.00 81.69 162 PRO A C 1
ATOM 1260 O O . PRO A 1 162 ? 40.382 -2.434 -33.305 1.00 81.69 162 PRO A O 1
ATOM 1263 N N . VAL A 1 163 ? 40.581 -2.296 -35.543 1.00 83.12 163 VAL A N 1
ATOM 1264 C CA . VAL A 1 163 ? 41.610 -3.337 -35.655 1.00 83.12 163 VAL A CA 1
ATOM 1265 C C . VAL A 1 163 ? 42.893 -2.853 -34.960 1.00 83.12 163 VAL A C 1
ATOM 1267 O O . VAL A 1 163 ? 43.422 -1.804 -35.341 1.00 83.12 163 VAL A O 1
ATOM 1270 N N . PRO A 1 164 ? 43.429 -3.591 -33.966 1.00 84.25 164 PRO A N 1
ATOM 1271 C CA . PRO A 1 164 ? 44.674 -3.228 -33.300 1.00 84.25 164 PRO A CA 1
ATOM 1272 C C . PRO A 1 164 ? 45.821 -2.966 -34.284 1.00 84.25 164 PRO A C 1
ATOM 1274 O O . PRO A 1 164 ? 46.088 -3.771 -35.179 1.00 84.25 164 PRO A O 1
ATOM 1277 N N . ALA A 1 165 ? 46.568 -1.876 -34.075 1.00 84.62 165 ALA A N 1
ATOM 1278 C CA . ALA A 1 165 ? 47.695 -1.490 -34.934 1.00 84.62 165 ALA A CA 1
ATOM 1279 C C . ALA A 1 165 ? 48.764 -2.596 -35.061 1.00 84.62 165 ALA A C 1
ATOM 1281 O O . ALA A 1 165 ? 49.397 -2.730 -36.107 1.00 84.62 165 ALA A O 1
ATOM 1282 N N . ALA A 1 166 ? 48.916 -3.426 -34.023 1.00 83.00 166 ALA A N 1
ATOM 1283 C CA . ALA A 1 166 ? 49.785 -4.602 -34.009 1.00 83.00 166 ALA A CA 1
ATOM 1284 C C . ALA A 1 166 ? 49.463 -5.608 -35.132 1.00 83.00 166 ALA A C 1
ATOM 1286 O O . ALA A 1 166 ? 50.379 -6.176 -35.723 1.00 83.00 166 ALA A O 1
ATOM 1287 N N . ILE A 1 167 ? 48.181 -5.789 -35.472 1.00 82.12 167 ILE A N 1
ATOM 1288 C CA . ILE A 1 167 ? 47.727 -6.705 -36.533 1.00 82.12 167 ILE A CA 1
ATOM 1289 C C . ILE A 1 167 ? 48.082 -6.145 -37.916 1.00 82.12 167 ILE A C 1
ATOM 1291 O O . ILE A 1 167 ? 48.519 -6.881 -38.799 1.00 82.12 167 ILE A O 1
ATOM 1295 N N . LEU A 1 168 ? 47.934 -4.830 -38.090 1.00 84.62 168 LEU A N 1
ATOM 1296 C CA . LEU A 1 168 ? 48.192 -4.129 -39.353 1.00 84.62 168 LEU A CA 1
ATOM 1297 C C . LEU A 1 168 ? 49.689 -3.857 -39.597 1.00 84.62 168 LEU A C 1
ATOM 1299 O O . LEU A 1 168 ? 50.101 -3.553 -40.719 1.00 84.62 168 LEU A O 1
ATOM 1303 N N . SER A 1 169 ? 50.513 -3.961 -38.555 1.00 85.06 169 SER A N 1
ATOM 1304 C CA . SER A 1 169 ? 51.940 -3.663 -38.600 1.00 85.06 169 SER A CA 1
ATOM 1305 C C . SER A 1 169 ? 52.753 -4.739 -39.330 1.00 85.06 169 SER A C 1
ATOM 1307 O O . SER A 1 169 ? 52.629 -5.945 -39.098 1.00 85.06 169 SER A O 1
ATOM 1309 N N . ARG A 1 170 ? 53.669 -4.292 -40.197 1.00 79.56 170 ARG A N 1
ATOM 1310 C CA . ARG A 1 170 ? 54.632 -5.164 -40.894 1.00 79.56 170 ARG A CA 1
ATOM 1311 C C . ARG A 1 170 ? 55.839 -5.546 -40.035 1.00 79.56 170 ARG A C 1
ATOM 1313 O O . ARG A 1 170 ? 56.561 -6.459 -40.411 1.00 79.56 170 ARG A O 1
ATOM 1320 N N . THR A 1 171 ? 56.062 -4.850 -38.922 1.00 82.44 171 THR A N 1
ATOM 1321 C CA . THR A 1 171 ? 57.241 -5.014 -38.053 1.00 82.44 171 THR A CA 1
ATOM 1322 C C . THR A 1 171 ? 56.942 -5.773 -36.762 1.00 82.44 171 THR A C 1
ATOM 1324 O O . THR A 1 171 ? 57.869 -6.173 -36.068 1.00 82.44 171 THR A O 1
ATOM 1327 N N . THR A 1 172 ? 55.664 -5.976 -36.444 1.00 84.75 172 THR A N 1
ATOM 1328 C CA . THR A 1 172 ? 55.207 -6.714 -35.261 1.00 84.75 172 THR A CA 1
ATOM 1329 C C . THR A 1 172 ? 55.326 -8.220 -35.491 1.00 84.75 172 THR A C 1
ATOM 1331 O O . THR A 1 172 ? 55.003 -8.704 -36.582 1.00 84.75 172 THR A O 1
ATOM 1334 N N . SER A 1 173 ? 55.794 -8.955 -34.479 1.00 88.88 173 SER A N 1
ATOM 1335 C CA . SER A 1 173 ? 56.003 -10.404 -34.569 1.00 88.88 173 SER A CA 1
ATOM 1336 C C . SER A 1 173 ? 54.682 -11.170 -34.709 1.00 88.88 173 SER A C 1
ATOM 1338 O O . SER A 1 173 ? 53.623 -10.700 -34.288 1.00 88.88 173 SER A O 1
ATOM 1340 N N . ASP A 1 174 ? 54.733 -12.384 -35.262 1.00 85.94 174 ASP A N 1
ATOM 1341 C CA . ASP A 1 174 ? 53.533 -13.219 -35.425 1.00 85.94 174 ASP A CA 1
ATOM 1342 C C . ASP A 1 174 ? 52.882 -13.576 -34.076 1.00 85.94 174 ASP A C 1
ATOM 1344 O O . ASP A 1 174 ? 51.658 -13.611 -33.969 1.00 85.94 174 ASP A O 1
ATOM 1348 N N . ALA A 1 175 ? 53.681 -13.747 -33.016 1.00 86.62 175 ALA A N 1
ATOM 1349 C CA . ALA A 1 175 ? 53.182 -14.006 -31.664 1.00 86.62 175 ALA A CA 1
ATOM 1350 C C . ALA A 1 175 ? 52.410 -12.808 -31.075 1.00 86.62 175 ALA A C 1
ATOM 1352 O O . ALA A 1 175 ? 51.369 -12.981 -30.432 1.00 86.62 175 ALA A O 1
ATOM 1353 N N . GLU A 1 176 ? 52.884 -11.584 -31.318 1.00 84.31 176 GLU A N 1
ATOM 1354 C CA . GLU A 1 176 ? 52.200 -10.351 -30.909 1.00 84.31 176 GLU A CA 1
ATOM 1355 C C . GLU A 1 176 ? 50.920 -10.130 -31.722 1.00 84.31 176 GLU A C 1
ATOM 1357 O O . GLU A 1 176 ? 49.884 -9.790 -31.152 1.00 84.31 176 GLU A O 1
ATOM 1362 N N . LYS A 1 177 ? 50.942 -10.409 -33.033 1.00 88.31 177 LYS A N 1
ATOM 1363 C CA . LYS A 1 177 ? 49.741 -10.377 -33.887 1.00 88.31 177 LYS A CA 1
ATOM 1364 C C . LYS A 1 177 ? 48.679 -11.361 -33.416 1.00 88.31 177 LYS A C 1
ATOM 1366 O O . LYS A 1 177 ? 47.510 -11.003 -33.325 1.00 88.31 177 LYS A O 1
ATOM 1371 N N . GLN A 1 178 ? 49.081 -12.583 -33.074 1.00 87.88 178 GLN A N 1
ATOM 1372 C CA . GLN A 1 178 ? 48.171 -13.621 -32.595 1.00 87.88 178 GLN A CA 1
ATOM 1373 C C . GLN A 1 178 ? 47.620 -13.324 -31.193 1.00 87.88 178 GLN A C 1
ATOM 1375 O O . GLN A 1 178 ? 46.520 -13.751 -30.849 1.00 87.88 178 GLN A O 1
ATOM 1380 N N . THR A 1 179 ? 48.356 -12.572 -30.376 1.00 89.62 179 THR A N 1
ATOM 1381 C CA . THR A 1 179 ? 47.858 -12.072 -29.087 1.00 89.62 179 THR A CA 1
ATOM 1382 C C . THR A 1 179 ? 46.860 -10.932 -29.289 1.00 89.62 179 THR A C 1
ATOM 1384 O O . THR A 1 179 ? 45.764 -10.997 -28.745 1.00 89.62 179 THR A O 1
ATOM 1387 N N . ALA A 1 180 ? 47.164 -9.967 -30.162 1.00 87.12 180 ALA A N 1
ATOM 1388 C CA . ALA A 1 180 ? 46.250 -8.878 -30.503 1.00 87.12 180 ALA A CA 1
ATOM 1389 C C . ALA A 1 180 ? 44.947 -9.364 -31.170 1.00 87.12 180 ALA A C 1
ATOM 1391 O O . ALA A 1 180 ? 43.889 -8.790 -30.925 1.00 87.12 180 ALA A O 1
ATOM 1392 N N . LEU A 1 181 ? 45.010 -10.427 -31.985 1.00 89.94 181 LEU A N 1
ATOM 1393 C CA . LEU A 1 181 ? 43.826 -11.091 -32.545 1.00 89.94 181 LEU A CA 1
ATOM 1394 C C . LEU A 1 181 ? 42.952 -11.701 -31.444 1.00 89.94 181 LEU A C 1
ATOM 1396 O O . LEU A 1 181 ? 41.763 -11.414 -31.399 1.00 89.94 181 LEU A O 1
ATOM 1400 N N . ARG A 1 182 ? 43.544 -12.460 -30.510 1.00 90.25 182 ARG A N 1
ATOM 1401 C CA . ARG A 1 182 ? 42.802 -13.037 -29.374 1.00 90.25 182 ARG A CA 1
ATOM 1402 C C . ARG A 1 182 ? 42.139 -11.965 -28.509 1.00 90.25 182 ARG A C 1
ATOM 1404 O O . ARG A 1 182 ? 40.982 -12.117 -28.144 1.00 90.25 182 ARG A O 1
ATOM 1411 N N . GLU A 1 183 ? 42.836 -10.868 -28.219 1.00 88.12 183 GLU A N 1
ATOM 1412 C CA . GLU A 1 183 ? 42.255 -9.749 -27.465 1.00 88.12 183 GLU A CA 1
ATOM 1413 C C . GLU A 1 183 ? 41.106 -9.060 -28.216 1.00 88.12 183 GLU A C 1
ATOM 1415 O O . GLU A 1 183 ? 40.134 -8.631 -27.591 1.00 88.12 183 GLU A O 1
ATOM 1420 N N . LEU A 1 184 ? 41.204 -8.933 -29.545 1.00 88.06 184 LEU A N 1
ATOM 1421 C CA . LEU A 1 184 ? 40.118 -8.403 -30.368 1.00 88.06 184 LEU A CA 1
ATOM 1422 C C . LEU A 1 184 ? 38.902 -9.338 -30.329 1.00 88.06 184 LEU A C 1
ATOM 1424 O O . LEU A 1 184 ? 37.798 -8.853 -30.084 1.00 88.06 184 LEU A O 1
ATOM 1428 N N . ASP A 1 185 ? 39.109 -10.647 -30.492 1.00 88.94 185 ASP A N 1
ATOM 1429 C CA . ASP A 1 185 ? 38.052 -11.664 -30.422 1.00 88.94 185 ASP A CA 1
ATOM 1430 C C . ASP A 1 185 ? 37.364 -11.654 -29.044 1.00 88.94 185 ASP A C 1
ATOM 1432 O O . ASP A 1 185 ? 36.137 -11.647 -28.950 1.00 88.94 185 ASP A O 1
ATOM 1436 N N . GLU A 1 186 ? 38.135 -11.561 -27.954 1.00 90.25 186 GLU A N 1
ATOM 1437 C CA . GLU A 1 186 ? 37.601 -11.448 -26.591 1.00 90.25 186 GLU A CA 1
ATOM 1438 C C . GLU A 1 186 ? 36.769 -10.172 -26.388 1.00 90.25 186 GLU A C 1
ATOM 1440 O O . GLU A 1 186 ? 35.721 -10.205 -25.735 1.00 90.25 186 GLU A O 1
ATOM 1445 N N . ARG A 1 187 ? 37.206 -9.033 -26.942 1.00 88.25 187 ARG A N 1
ATOM 1446 C CA . ARG A 1 187 ? 36.446 -7.771 -26.879 1.00 88.25 187 ARG A CA 1
ATOM 1447 C C . ARG A 1 187 ? 35.166 -7.840 -27.707 1.00 88.25 187 ARG A C 1
ATOM 1449 O O . ARG A 1 187 ? 34.131 -7.365 -27.239 1.00 88.25 187 ARG A O 1
ATOM 1456 N N . GLN A 1 188 ? 35.220 -8.441 -28.896 1.00 89.69 188 GLN A N 1
ATOM 1457 C CA . GLN A 1 188 ? 34.041 -8.670 -29.733 1.00 89.69 188 GLN A CA 1
ATOM 1458 C C . GLN A 1 188 ? 33.030 -9.563 -29.015 1.00 89.69 188 GLN A C 1
ATOM 1460 O O . GLN A 1 188 ? 31.846 -9.234 -28.979 1.00 89.69 188 GLN A O 1
ATOM 1465 N N . GLU A 1 189 ? 33.491 -10.636 -28.375 1.00 90.06 189 GLU A N 1
ATOM 1466 C CA . GLU A 1 189 ? 32.627 -11.542 -27.625 1.00 90.06 189 GLU A CA 1
ATOM 1467 C C . GLU A 1 189 ? 31.981 -10.851 -26.414 1.00 90.06 189 GLU A C 1
ATOM 1469 O O . GLU A 1 189 ? 30.770 -10.953 -26.217 1.00 90.06 189 GLU A O 1
ATOM 1474 N N . LYS A 1 190 ? 32.743 -10.067 -25.638 1.00 90.12 190 LYS A N 1
ATOM 1475 C CA . LYS A 1 190 ? 32.191 -9.270 -24.523 1.00 90.12 190 LYS A CA 1
ATOM 1476 C C . LYS A 1 190 ? 31.132 -8.276 -24.991 1.00 90.12 190 LYS A C 1
ATOM 1478 O O . LYS A 1 190 ? 30.075 -8.161 -24.363 1.00 90.12 190 LYS A O 1
ATOM 1483 N N . LEU A 1 191 ? 31.388 -7.571 -26.093 1.00 91.19 191 LEU A N 1
ATOM 1484 C CA . LEU A 1 191 ? 30.420 -6.644 -26.670 1.00 91.19 191 LEU A CA 1
ATOM 1485 C C . LEU A 1 191 ? 29.168 -7.373 -27.175 1.00 91.19 191 LEU A C 1
ATOM 1487 O O . LEU A 1 191 ? 28.051 -6.906 -26.949 1.00 91.19 191 LEU A O 1
ATOM 1491 N N . ARG A 1 192 ? 29.330 -8.526 -27.827 1.00 90.75 192 ARG A N 1
ATOM 1492 C CA . ARG A 1 192 ? 28.219 -9.358 -28.299 1.00 90.75 192 ARG A CA 1
ATOM 1493 C C . ARG A 1 192 ? 27.344 -9.822 -27.134 1.00 90.75 192 ARG A C 1
ATOM 1495 O O . ARG A 1 192 ? 26.131 -9.665 -27.190 1.00 90.75 192 ARG A O 1
ATOM 1502 N N . LEU A 1 193 ? 27.948 -10.332 -26.062 1.00 89.19 193 LEU A N 1
ATOM 1503 C CA . LEU A 1 193 ? 27.223 -10.779 -24.868 1.00 89.19 193 LEU A CA 1
ATOM 1504 C C . LEU A 1 193 ? 26.498 -9.627 -24.163 1.00 89.19 193 LEU A C 1
ATOM 1506 O O . LEU A 1 193 ? 25.366 -9.794 -23.724 1.00 89.19 193 LEU A O 1
ATOM 1510 N N . THR A 1 194 ? 27.130 -8.454 -24.087 1.00 91.56 194 THR A N 1
ATOM 1511 C CA . THR A 1 194 ? 26.522 -7.264 -23.474 1.00 91.56 194 THR A CA 1
ATOM 1512 C C . THR A 1 194 ? 25.363 -6.748 -24.333 1.00 91.56 194 THR A C 1
ATOM 1514 O O . THR A 1 194 ? 24.280 -6.470 -23.826 1.00 91.56 194 THR A O 1
ATOM 1517 N N . SER A 1 195 ? 25.550 -6.651 -25.652 1.00 92.00 195 SER A N 1
ATOM 1518 C CA . SER A 1 195 ? 24.513 -6.153 -26.564 1.00 92.00 195 SER A CA 1
ATOM 1519 C C . SER A 1 195 ? 23.298 -7.079 -26.640 1.00 92.00 195 SER A C 1
ATOM 1521 O O . SER A 1 195 ? 22.187 -6.575 -26.716 1.00 92.00 195 SER A O 1
ATOM 1523 N N . GLN A 1 196 ? 23.471 -8.399 -26.525 1.00 90.00 196 GLN A N 1
ATOM 1524 C CA . GLN A 1 196 ? 22.354 -9.355 -26.505 1.00 90.00 196 GLN A CA 1
ATOM 1525 C C . GLN A 1 196 ? 21.360 -9.143 -25.362 1.00 90.00 196 GLN A C 1
ATOM 1527 O O . GLN A 1 196 ? 20.182 -9.439 -25.528 1.00 90.00 196 GLN A O 1
ATOM 1532 N N . HIS A 1 197 ? 21.825 -8.656 -24.211 1.00 89.56 197 HIS A N 1
ATOM 1533 C CA . HIS A 1 197 ? 20.952 -8.394 -23.066 1.00 89.56 197 HIS A CA 1
ATOM 1534 C C . HIS A 1 197 ? 20.377 -6.974 -23.088 1.00 89.56 197 HIS A C 1
ATOM 1536 O O . HIS A 1 197 ? 19.236 -6.749 -22.696 1.00 89.56 197 HIS A O 1
ATOM 1542 N N . TRP A 1 198 ? 21.168 -6.001 -23.551 1.00 94.31 198 TRP A N 1
ATOM 1543 C CA . TRP A 1 198 ? 20.847 -4.575 -23.429 1.00 94.31 198 TRP A CA 1
ATOM 1544 C C . TRP A 1 198 ? 20.304 -3.925 -24.709 1.00 94.31 198 TRP A C 1
ATOM 1546 O O . TRP A 1 198 ? 19.950 -2.744 -24.674 1.00 94.31 198 TRP A O 1
ATOM 1556 N N . LEU A 1 199 ? 20.208 -4.674 -25.813 1.00 95.50 199 LEU A N 1
ATOM 1557 C CA . LEU A 1 199 ? 19.557 -4.260 -27.057 1.00 95.50 199 LEU A CA 1
ATOM 1558 C C . LEU A 1 199 ? 18.524 -5.298 -27.516 1.00 95.50 199 LEU A C 1
ATOM 1560 O O . LEU A 1 199 ? 18.822 -6.492 -27.509 1.00 95.50 199 LEU A O 1
ATOM 1564 N N . PRO A 1 200 ? 17.330 -4.862 -27.953 1.00 95.56 200 PRO A N 1
ATOM 1565 C CA . PRO A 1 200 ? 16.313 -5.778 -28.431 1.00 95.56 200 PRO A CA 1
ATOM 1566 C C . PRO A 1 200 ? 16.651 -6.268 -29.836 1.00 95.56 200 PRO A C 1
ATOM 1568 O O . PRO A 1 200 ? 16.994 -5.479 -30.722 1.00 95.56 200 PRO A O 1
ATOM 1571 N N . ALA A 1 201 ? 16.451 -7.557 -30.091 1.00 94.31 201 ALA A N 1
ATOM 1572 C CA . ALA A 1 201 ? 16.300 -8.036 -31.452 1.00 94.31 201 ALA A CA 1
ATOM 1573 C C . ALA A 1 201 ? 14.915 -7.643 -31.986 1.00 94.31 201 ALA A C 1
ATOM 1575 O O . ALA A 1 201 ? 13.940 -7.496 -31.246 1.00 94.31 201 ALA A O 1
ATOM 1576 N N . ARG A 1 202 ? 14.776 -7.549 -33.316 1.00 94.19 202 ARG A N 1
ATOM 1577 C CA . ARG A 1 202 ? 13.469 -7.276 -33.941 1.00 94.19 202 ARG A CA 1
ATOM 1578 C C . ARG A 1 202 ? 12.399 -8.290 -33.514 1.00 94.19 202 ARG A C 1
ATOM 1580 O O . ARG A 1 202 ? 11.246 -7.910 -33.345 1.00 94.19 202 ARG A O 1
ATOM 1587 N N . ALA A 1 203 ? 12.773 -9.558 -33.342 1.00 94.31 203 ALA A N 1
ATOM 1588 C CA . ALA A 1 203 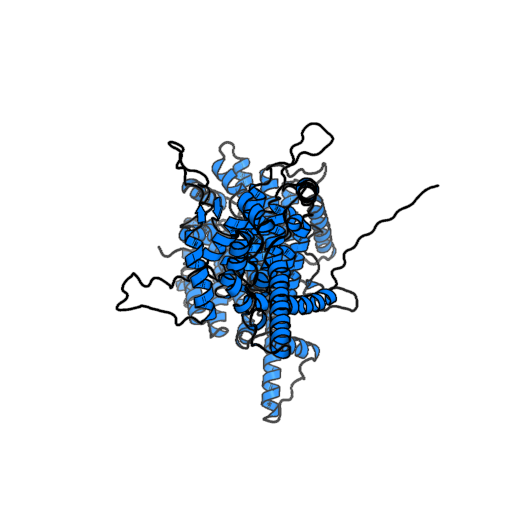? 11.861 -10.623 -32.919 1.00 94.31 203 ALA A CA 1
ATOM 1589 C C . ALA A 1 203 ? 11.350 -10.447 -31.478 1.00 94.31 203 ALA A C 1
ATOM 1591 O O . ALA A 1 203 ? 10.255 -10.912 -31.156 1.00 94.31 203 ALA A O 1
ATOM 1592 N N . ASP A 1 204 ? 12.099 -9.746 -30.627 1.00 94.50 204 ASP A N 1
ATOM 1593 C CA . ASP A 1 204 ? 11.691 -9.504 -29.246 1.00 94.50 204 ASP A CA 1
ATOM 1594 C C . ASP A 1 204 ? 10.530 -8.517 -29.207 1.00 94.50 204 ASP A C 1
ATOM 1596 O O . ASP A 1 204 ? 9.570 -8.739 -28.482 1.00 94.50 204 ASP A O 1
ATOM 1600 N N . ILE A 1 205 ? 10.560 -7.491 -30.063 1.00 95.56 205 ILE A N 1
ATOM 1601 C CA . ILE A 1 205 ? 9.640 -6.346 -30.000 1.00 95.56 205 ILE A CA 1
ATOM 1602 C C . ILE A 1 205 ? 8.563 -6.319 -31.092 1.00 95.56 205 ILE A C 1
ATOM 1604 O O . ILE A 1 205 ? 7.623 -5.532 -30.996 1.00 95.56 205 ILE A O 1
ATOM 1608 N N . ALA A 1 206 ? 8.678 -7.134 -32.144 1.00 95.12 206 ALA A N 1
ATOM 1609 C CA . ALA A 1 206 ? 7.726 -7.148 -33.253 1.00 95.12 206 ALA A CA 1
ATOM 1610 C C . ALA A 1 206 ? 6.713 -8.300 -33.153 1.00 95.12 206 ALA A C 1
ATOM 1612 O O . ALA A 1 206 ? 7.050 -9.411 -32.754 1.00 95.12 206 ALA A O 1
ATOM 1613 N N . TRP A 1 207 ? 5.479 -8.044 -33.589 1.00 94.81 207 TRP A N 1
ATOM 1614 C CA . TRP A 1 207 ? 4.425 -9.041 -33.787 1.00 94.81 207 TRP A CA 1
ATOM 1615 C C . TRP A 1 207 ? 3.779 -8.825 -35.157 1.00 94.81 207 TRP A C 1
ATOM 1617 O O . TRP A 1 207 ? 3.495 -7.688 -35.532 1.00 94.81 207 TRP A O 1
ATOM 1627 N N . GLU A 1 208 ? 3.629 -9.896 -35.942 1.00 92.31 208 GLU A N 1
ATOM 1628 C CA . GLU A 1 208 ? 3.072 -9.846 -37.310 1.00 92.31 208 GLU A CA 1
ATOM 1629 C C . GLU A 1 208 ? 3.688 -8.741 -38.199 1.00 92.31 208 GLU A C 1
ATOM 1631 O O . GLU A 1 208 ? 3.027 -8.069 -38.991 1.00 92.31 208 GLU A O 1
ATOM 1636 N N . GLY A 1 209 ? 4.999 -8.528 -38.051 1.00 88.31 209 GLY A N 1
ATOM 1637 C CA . GLY A 1 209 ? 5.770 -7.564 -38.838 1.00 88.31 209 GLY A CA 1
ATOM 1638 C C . GLY A 1 209 ? 5.722 -6.112 -38.346 1.00 88.31 209 GLY A C 1
ATOM 1639 O O . GLY A 1 209 ? 6.476 -5.294 -38.878 1.00 88.31 209 GLY A O 1
ATOM 1640 N N . ARG A 1 210 ? 4.920 -5.790 -37.321 1.00 90.44 210 ARG A N 1
ATOM 1641 C CA . ARG A 1 210 ? 4.804 -4.445 -36.729 1.00 90.44 210 ARG A CA 1
ATOM 1642 C C . ARG A 1 210 ? 5.438 -4.388 -35.342 1.00 90.44 210 ARG A C 1
ATOM 1644 O O . ARG A 1 210 ? 5.463 -5.390 -34.634 1.00 90.44 210 ARG A O 1
ATOM 1651 N N . ILE A 1 211 ? 5.931 -3.216 -34.944 1.00 92.94 211 ILE A N 1
ATOM 1652 C CA . ILE A 1 211 ? 6.410 -2.994 -33.574 1.00 92.94 211 ILE A CA 1
ATOM 1653 C C . ILE A 1 211 ? 5.225 -3.068 -32.611 1.00 92.94 211 ILE A C 1
ATOM 1655 O O . ILE A 1 211 ? 4.202 -2.420 -32.825 1.00 92.94 211 ILE A O 1
ATOM 1659 N N . SER A 1 212 ? 5.374 -3.876 -31.568 1.00 95.44 212 SER A N 1
ATOM 1660 C CA . SER A 1 212 ? 4.362 -4.116 -30.549 1.00 95.44 212 SER A CA 1
ATOM 1661 C C . SER A 1 212 ? 4.757 -3.389 -29.256 1.00 95.44 212 SER A C 1
ATOM 1663 O O . SER A 1 212 ? 5.811 -3.705 -28.695 1.00 95.44 212 SER A O 1
ATOM 1665 N N . PRO A 1 213 ? 3.932 -2.452 -28.744 1.00 93.81 213 PRO A N 1
ATOM 1666 C CA . PRO A 1 213 ? 4.247 -1.726 -27.514 1.00 93.81 213 PRO A CA 1
ATOM 1667 C C . PRO A 1 213 ? 4.361 -2.674 -26.314 1.00 93.81 213 PRO A C 1
ATOM 1669 O O . PRO A 1 213 ? 5.312 -2.574 -25.548 1.00 93.81 213 PRO A O 1
ATOM 1672 N N . TRP A 1 214 ? 3.472 -3.664 -26.192 1.00 96.12 214 TRP A N 1
ATOM 1673 C CA . TRP A 1 214 ? 3.526 -4.643 -25.102 1.00 96.12 214 TRP A CA 1
ATOM 1674 C C . TRP A 1 214 ? 4.768 -5.529 -25.141 1.00 96.12 214 TRP A C 1
ATOM 1676 O O . TRP A 1 214 ? 5.351 -5.804 -24.098 1.00 96.12 214 TRP A O 1
ATOM 1686 N N . ARG A 1 215 ? 5.222 -5.930 -26.334 1.00 97.38 215 ARG A N 1
ATOM 1687 C CA . ARG A 1 215 ? 6.467 -6.698 -26.471 1.00 97.38 215 ARG A CA 1
ATOM 1688 C C . ARG A 1 215 ? 7.700 -5.864 -26.140 1.00 97.38 215 ARG A C 1
ATOM 1690 O O . ARG A 1 215 ? 8.593 -6.357 -25.461 1.00 97.38 215 ARG A O 1
ATOM 1697 N N . ALA A 1 216 ? 7.729 -4.604 -26.575 1.00 96.50 216 ALA A N 1
ATOM 1698 C CA . ALA A 1 216 ? 8.794 -3.669 -26.221 1.00 96.50 216 ALA A CA 1
ATOM 1699 C C . ALA A 1 216 ? 8.881 -3.449 -24.705 1.00 96.50 216 ALA A C 1
ATOM 1701 O O . ALA A 1 216 ? 9.970 -3.506 -24.136 1.00 96.50 216 ALA A O 1
ATOM 1702 N N . VAL A 1 217 ? 7.733 -3.258 -24.049 1.00 96.38 217 VAL A N 1
ATOM 1703 C CA . VAL A 1 217 ? 7.655 -3.120 -22.591 1.00 96.38 217 VAL A CA 1
ATOM 1704 C C . VAL A 1 217 ? 8.084 -4.406 -21.890 1.00 96.38 217 VAL A C 1
ATOM 1706 O O . VAL A 1 217 ? 8.947 -4.340 -21.025 1.00 96.38 217 VAL A O 1
ATOM 1709 N N . HIS A 1 218 ? 7.566 -5.572 -22.285 1.00 96.81 218 HIS A N 1
ATOM 1710 C CA . HIS A 1 218 ? 7.967 -6.860 -21.707 1.00 96.81 218 HIS A CA 1
ATOM 1711 C C . HIS A 1 218 ? 9.485 -7.094 -21.802 1.00 96.81 218 HIS A C 1
ATOM 1713 O O . HIS A 1 218 ? 10.126 -7.438 -20.805 1.00 96.81 218 HIS A O 1
ATOM 1719 N N . TRP A 1 219 ? 10.072 -6.847 -22.978 1.00 96.75 219 TRP A N 1
ATOM 1720 C CA . TRP A 1 219 ? 11.516 -6.952 -23.173 1.00 96.75 219 TRP A CA 1
ATOM 1721 C C . TRP A 1 219 ? 12.281 -6.007 -22.240 1.00 96.75 219 TRP A C 1
ATOM 1723 O O . TRP A 1 219 ? 13.185 -6.444 -21.530 1.00 96.75 219 TRP A O 1
ATOM 1733 N N . GLU A 1 220 ? 11.893 -4.731 -22.175 1.00 97.00 220 GLU A N 1
ATOM 1734 C CA . GLU A 1 220 ? 12.584 -3.750 -21.336 1.00 97.00 220 GLU A CA 1
ATOM 1735 C C . GLU A 1 220 ? 12.466 -4.089 -19.848 1.00 97.00 220 GLU A C 1
ATOM 1737 O O . GLU A 1 220 ? 13.466 -4.044 -19.135 1.00 97.00 220 GLU A O 1
ATOM 1742 N N . LEU A 1 221 ? 11.267 -4.436 -19.366 1.00 95.44 221 LEU A N 1
ATOM 1743 C CA . LEU A 1 221 ? 11.032 -4.787 -17.962 1.00 95.44 221 LEU A CA 1
ATOM 1744 C C . LEU A 1 221 ? 11.833 -6.022 -17.537 1.00 95.44 221 LEU A C 1
ATOM 1746 O O . LEU A 1 221 ? 12.250 -6.098 -16.375 1.00 95.44 221 LEU A O 1
ATOM 1750 N N . THR A 1 222 ? 12.074 -6.940 -18.477 1.00 93.50 222 THR A N 1
ATOM 1751 C CA . THR A 1 222 ? 12.971 -8.088 -18.312 1.00 93.50 222 THR A CA 1
ATOM 1752 C C . THR A 1 222 ? 14.430 -7.635 -18.267 1.00 93.50 222 THR A C 1
ATOM 1754 O O . THR A 1 222 ? 15.138 -7.961 -17.313 1.00 93.50 222 THR A O 1
ATOM 1757 N N . ALA A 1 223 ? 14.869 -6.825 -19.236 1.00 92.56 223 ALA A N 1
ATOM 1758 C CA . ALA A 1 223 ? 16.244 -6.337 -19.331 1.00 92.56 223 ALA A CA 1
ATOM 1759 C C . ALA A 1 223 ? 16.665 -5.544 -18.082 1.00 92.56 223 ALA A C 1
ATOM 1761 O O . ALA A 1 223 ? 17.732 -5.791 -17.519 1.00 92.56 223 ALA A O 1
ATOM 1762 N N . VAL A 1 224 ? 15.803 -4.643 -17.591 1.00 93.56 224 VAL A N 1
ATOM 1763 C CA . VAL A 1 224 ? 16.052 -3.849 -16.373 1.00 93.56 224 VAL A CA 1
ATOM 1764 C C . VAL A 1 224 ? 15.650 -4.564 -15.081 1.00 93.56 224 VAL A C 1
ATOM 1766 O O . VAL A 1 224 ? 15.789 -3.991 -13.998 1.00 93.56 224 VAL A O 1
ATOM 1769 N N . GLY A 1 225 ? 15.185 -5.815 -15.152 1.00 90.94 225 GLY A N 1
ATOM 1770 C CA . GLY A 1 225 ? 14.775 -6.595 -13.982 1.00 90.94 225 GLY A CA 1
ATOM 1771 C C . GLY A 1 225 ? 15.887 -6.736 -12.937 1.00 90.94 225 GLY A C 1
ATOM 1772 O O . GLY A 1 225 ? 15.617 -6.638 -11.739 1.00 90.94 225 GLY A O 1
ATOM 1773 N N . CYS A 1 226 ? 17.147 -6.845 -13.376 1.00 88.88 226 CYS A N 1
ATOM 1774 C CA . CYS A 1 226 ? 18.308 -6.872 -12.484 1.00 88.88 226 CYS A CA 1
ATOM 1775 C C . CYS A 1 226 ? 18.495 -5.549 -11.722 1.00 88.88 226 CYS A C 1
ATOM 1777 O O . CYS A 1 226 ? 18.844 -5.564 -10.542 1.00 88.88 226 CYS A O 1
ATOM 1779 N N . PHE A 1 227 ? 18.193 -4.394 -12.340 1.00 91.06 227 PHE A N 1
ATOM 1780 C CA . PHE A 1 227 ? 18.147 -3.129 -11.604 1.00 91.06 227 PHE A CA 1
ATOM 1781 C C . PHE A 1 227 ? 17.037 -3.169 -10.553 1.00 91.06 227 PHE A C 1
ATOM 1783 O O . PHE A 1 227 ? 17.231 -2.648 -9.458 1.00 91.06 227 PHE A O 1
ATOM 1790 N N . THR A 1 228 ? 15.876 -3.762 -10.864 1.00 89.38 228 THR A N 1
ATOM 1791 C CA . THR A 1 228 ? 14.722 -3.787 -9.947 1.00 89.38 228 THR A CA 1
ATOM 1792 C C . THR A 1 228 ? 15.017 -4.575 -8.689 1.00 89.38 228 THR A C 1
ATOM 1794 O O . THR A 1 228 ? 14.654 -4.110 -7.618 1.00 89.38 228 THR A O 1
ATOM 1797 N N . ARG A 1 229 ? 15.725 -5.700 -8.788 1.00 86.88 229 ARG A N 1
ATOM 1798 C CA . ARG A 1 229 ? 16.088 -6.507 -7.617 1.00 86.88 229 ARG A CA 1
ATOM 1799 C C . ARG A 1 229 ? 17.255 -5.890 -6.837 1.00 86.88 229 ARG A C 1
ATOM 1801 O O . ARG A 1 229 ? 17.134 -5.650 -5.636 1.00 86.88 229 ARG A O 1
ATOM 1808 N N . LEU A 1 230 ? 18.328 -5.479 -7.519 1.00 88.31 230 LEU A N 1
ATOM 1809 C CA . LEU A 1 230 ? 19.552 -4.993 -6.859 1.00 88.31 230 LEU A CA 1
ATOM 1810 C C . LEU A 1 230 ? 19.502 -3.514 -6.424 1.00 88.31 230 LEU A C 1
ATOM 1812 O O . LEU A 1 230 ? 20.182 -3.126 -5.476 1.00 88.31 230 LEU A O 1
ATOM 1816 N N . TYR A 1 231 ? 18.669 -2.686 -7.061 1.00 92.00 231 TYR A N 1
ATOM 1817 C CA . TYR A 1 231 ? 18.450 -1.273 -6.718 1.00 92.00 231 TYR A CA 1
ATOM 1818 C C . TYR A 1 231 ? 16.971 -0.973 -6.430 1.00 92.00 231 TYR A C 1
ATOM 1820 O O . TYR A 1 231 ? 16.468 0.103 -6.761 1.00 92.00 231 TYR A O 1
ATOM 1828 N N . HIS A 1 232 ? 16.273 -1.893 -5.759 1.00 92.81 232 HIS A N 1
ATOM 1829 C CA . HIS A 1 232 ? 14.843 -1.815 -5.421 1.00 92.81 232 HIS A CA 1
ATOM 1830 C C . HIS A 1 232 ? 14.424 -0.555 -4.629 1.00 92.81 232 HIS A C 1
ATOM 1832 O O . HIS A 1 232 ? 13.234 -0.292 -4.478 1.00 92.81 232 HIS A O 1
ATOM 1838 N N . LYS A 1 233 ? 15.353 0.263 -4.116 1.00 95.12 233 LYS A N 1
ATOM 1839 C CA . LYS A 1 233 ? 15.064 1.552 -3.446 1.00 95.12 233 LYS A CA 1
ATOM 1840 C C . LYS A 1 233 ? 15.138 2.773 -4.372 1.00 95.12 233 LYS A C 1
ATOM 1842 O O . LYS A 1 233 ? 14.978 3.898 -3.915 1.00 95.12 233 LYS A O 1
ATOM 1847 N N . ASN A 1 234 ? 15.399 2.575 -5.662 1.00 94.94 234 ASN A N 1
ATOM 1848 C CA . ASN A 1 234 ? 15.524 3.659 -6.627 1.00 94.94 234 ASN A CA 1
ATOM 1849 C C . ASN A 1 234 ? 14.149 4.123 -7.140 1.00 94.94 234 ASN A C 1
ATOM 1851 O O . ASN A 1 234 ? 13.396 3.340 -7.717 1.00 94.94 234 ASN A O 1
ATOM 1855 N N . PHE A 1 235 ? 13.836 5.410 -6.974 1.00 95.44 235 PHE A N 1
ATOM 1856 C CA . PHE A 1 235 ? 12.560 5.981 -7.413 1.00 95.44 235 PHE A CA 1
ATOM 1857 C C . PHE A 1 235 ? 12.381 5.940 -8.937 1.00 95.44 235 PHE A C 1
ATOM 1859 O O . PHE A 1 235 ? 11.319 5.552 -9.425 1.00 95.44 235 PHE A O 1
ATOM 1866 N N . GLN A 1 236 ? 13.411 6.338 -9.692 1.00 96.12 236 GLN A N 1
ATOM 1867 C CA . GLN A 1 236 ? 13.340 6.453 -11.150 1.00 96.12 236 GLN A CA 1
ATOM 1868 C C . GLN A 1 236 ? 13.046 5.108 -11.809 1.00 96.12 236 GLN A C 1
ATOM 1870 O O . GLN A 1 236 ? 12.346 5.071 -12.813 1.00 96.12 236 GLN A O 1
ATOM 1875 N N . LEU A 1 237 ? 13.520 4.016 -11.220 1.00 95.00 237 LEU A N 1
ATOM 1876 C CA . LEU A 1 237 ? 13.283 2.665 -11.691 1.00 95.00 237 LEU A CA 1
ATOM 1877 C C . LEU A 1 237 ? 11.815 2.243 -11.560 1.00 95.00 237 LEU A C 1
ATOM 1879 O O . LEU A 1 237 ? 11.218 1.801 -12.537 1.00 95.00 237 LEU A O 1
ATOM 1883 N N . TRP A 1 238 ? 11.199 2.416 -10.389 1.00 96.25 238 TRP A N 1
ATOM 1884 C CA . TRP A 1 238 ? 9.773 2.104 -10.213 1.00 96.25 238 TRP A CA 1
ATOM 1885 C C . TRP A 1 238 ? 8.874 3.018 -11.044 1.00 96.25 238 TRP A C 1
ATOM 1887 O O . TRP A 1 238 ? 7.844 2.577 -11.558 1.00 96.25 238 TRP A O 1
ATOM 1897 N N . HIS A 1 239 ? 9.282 4.278 -11.207 1.00 96.00 239 HIS A N 1
ATOM 1898 C CA . HIS A 1 239 ? 8.631 5.205 -12.121 1.00 96.00 239 HIS A CA 1
ATOM 1899 C C . HIS A 1 239 ? 8.774 4.747 -13.581 1.00 96.00 239 HIS A C 1
ATOM 1901 O O . HIS A 1 239 ? 7.780 4.710 -14.292 1.00 96.00 239 HIS A O 1
ATOM 1907 N N . HIS A 1 240 ? 9.962 4.305 -14.010 1.00 96.69 240 HIS A N 1
ATOM 1908 C CA . HIS A 1 240 ? 10.210 3.774 -15.355 1.00 96.69 240 HIS A CA 1
ATOM 1909 C C . HIS A 1 240 ? 9.292 2.601 -15.689 1.00 96.69 240 HIS A C 1
ATOM 1911 O O . HIS A 1 240 ? 8.624 2.628 -16.720 1.00 96.69 240 HIS A O 1
ATOM 1917 N N . ARG A 1 241 ? 9.195 1.618 -14.783 1.00 96.44 241 ARG A N 1
ATOM 1918 C CA . ARG A 1 241 ? 8.297 0.464 -14.949 1.00 96.44 241 ARG A CA 1
ATOM 1919 C C . ARG A 1 241 ? 6.840 0.904 -15.110 1.00 96.44 241 ARG A C 1
ATOM 1921 O O . ARG A 1 241 ? 6.162 0.477 -16.040 1.00 96.44 241 ARG A O 1
ATOM 1928 N N . LYS A 1 242 ? 6.382 1.806 -14.234 1.00 96.12 242 LYS A N 1
ATOM 1929 C CA . LYS A 1 242 ? 5.017 2.346 -14.256 1.00 96.12 242 LYS A CA 1
ATOM 1930 C C . LYS A 1 242 ? 4.705 3.073 -15.568 1.00 96.12 242 LYS A C 1
ATOM 1932 O O . LYS A 1 242 ? 3.678 2.792 -16.175 1.00 96.12 242 LYS A O 1
ATOM 1937 N N . GLU A 1 243 ? 5.573 3.983 -16.005 1.00 94.62 243 GLU A N 1
ATOM 1938 C CA . GLU A 1 243 ? 5.361 4.785 -17.220 1.00 94.62 243 GLU A CA 1
ATOM 1939 C C . GLU A 1 243 ? 5.296 3.920 -18.482 1.00 94.62 243 GLU A C 1
ATOM 1941 O O . GLU A 1 243 ? 4.468 4.162 -19.354 1.00 94.62 243 GLU A O 1
ATOM 1946 N N . LEU A 1 244 ? 6.131 2.882 -18.576 1.00 95.38 244 LEU A N 1
ATOM 1947 C CA . LEU A 1 244 ? 6.113 1.963 -19.714 1.00 95.38 244 LEU A CA 1
ATOM 1948 C C . LEU A 1 244 ? 4.814 1.154 -19.788 1.00 95.38 244 LEU A C 1
ATOM 1950 O O . LEU A 1 244 ? 4.216 1.044 -20.858 1.00 95.38 244 LEU A O 1
ATOM 1954 N N . LEU A 1 245 ? 4.349 0.630 -18.653 1.00 95.75 245 LEU A N 1
ATOM 1955 C CA . LEU A 1 245 ? 3.074 -0.083 -18.575 1.00 95.75 245 LEU A CA 1
ATOM 1956 C C . LEU A 1 245 ? 1.887 0.838 -18.887 1.00 95.75 245 LEU A C 1
ATOM 1958 O O . LEU A 1 245 ? 1.003 0.450 -19.649 1.00 95.75 245 LEU A O 1
ATOM 1962 N N . MET A 1 246 ? 1.883 2.063 -18.350 1.00 94.19 246 MET A N 1
ATOM 1963 C CA . MET A 1 246 ? 0.870 3.077 -18.668 1.00 94.19 246 MET A CA 1
ATOM 1964 C C . MET A 1 246 ? 0.848 3.394 -20.162 1.00 94.19 246 MET A C 1
ATOM 1966 O O . MET A 1 246 ? -0.217 3.361 -20.769 1.00 94.19 246 MET A O 1
ATOM 1970 N N . TYR A 1 247 ? 2.013 3.607 -20.773 1.00 92.19 247 TYR A N 1
ATOM 1971 C CA . TYR A 1 247 ? 2.118 3.834 -22.210 1.00 92.19 247 TYR A CA 1
ATOM 1972 C C . TYR A 1 247 ? 1.530 2.669 -23.016 1.00 92.19 247 TYR A C 1
ATOM 1974 O O . TYR A 1 247 ? 0.704 2.892 -23.898 1.00 92.19 247 TYR A O 1
ATOM 1982 N N . ALA A 1 248 ? 1.889 1.418 -22.707 1.00 92.88 248 ALA A N 1
ATOM 1983 C CA . ALA A 1 248 ? 1.344 0.265 -23.427 1.00 92.88 248 ALA A CA 1
ATOM 1984 C C . ALA A 1 248 ? -0.183 0.134 -23.270 1.00 92.88 248 ALA A C 1
ATOM 1986 O O . ALA A 1 248 ? -0.877 -0.218 -24.229 1.00 92.88 248 ALA A O 1
ATOM 1987 N N . LEU A 1 249 ? -0.722 0.475 -22.095 1.00 91.94 249 LEU A N 1
ATOM 1988 C CA . LEU A 1 249 ? -2.165 0.547 -21.857 1.00 91.94 249 LEU A CA 1
ATOM 1989 C C . LEU A 1 249 ? -2.834 1.664 -22.664 1.00 91.94 249 LEU A C 1
ATOM 1991 O O . LEU A 1 249 ? -3.885 1.426 -23.250 1.00 91.94 249 LEU A O 1
ATOM 1995 N N . GLU A 1 250 ? -2.229 2.847 -22.750 1.00 89.75 250 GLU A N 1
ATOM 1996 C CA . GLU A 1 250 ? -2.737 3.971 -23.552 1.00 89.75 250 GLU A CA 1
ATOM 1997 C C . GLU A 1 250 ? -2.748 3.665 -25.055 1.00 89.75 250 GLU A C 1
ATOM 1999 O O . GLU A 1 250 ? -3.626 4.137 -25.775 1.00 89.75 250 GLU A O 1
ATOM 2004 N N . GLN A 1 251 ? -1.805 2.843 -25.531 1.00 88.44 251 GLN A N 1
ATOM 2005 C CA . GLN A 1 251 ? -1.800 2.343 -26.910 1.00 88.44 251 GLN A CA 1
ATOM 2006 C C . GLN A 1 251 ? -2.817 1.212 -27.150 1.00 88.44 251 GLN A C 1
ATOM 2008 O O . GLN A 1 251 ? -3.010 0.794 -28.293 1.00 88.44 251 GLN A O 1
ATOM 2013 N N . SER A 1 252 ? -3.451 0.687 -26.098 1.00 89.75 252 SER A N 1
ATOM 2014 C CA . SER A 1 252 ? -4.425 -0.402 -26.195 1.00 89.75 252 SER A CA 1
ATOM 2015 C C . SER A 1 252 ? -5.852 0.140 -26.362 1.00 89.75 252 SER A C 1
ATOM 2017 O O . SER A 1 252 ? -6.181 1.213 -25.852 1.00 89.75 252 SER A O 1
ATOM 2019 N N . PRO A 1 253 ? -6.747 -0.577 -27.065 1.00 88.69 253 PRO A N 1
ATOM 2020 C CA . PRO A 1 253 ? -8.131 -0.151 -27.203 1.00 88.69 253 PRO A CA 1
ATOM 2021 C C . PRO A 1 253 ? -8.847 -0.201 -25.848 1.00 88.69 253 PRO A C 1
ATOM 2023 O O . PRO A 1 253 ? -8.608 -1.078 -25.023 1.00 88.69 253 PRO A O 1
ATOM 2026 N N . SER A 1 254 ? -9.801 0.705 -25.627 1.00 84.75 254 SER A N 1
ATOM 2027 C CA . SER A 1 254 ? -10.589 0.712 -24.384 1.00 84.75 254 SER A CA 1
ATOM 2028 C C . SER A 1 254 ? -11.529 -0.495 -24.255 1.00 84.75 254 SER A C 1
ATOM 2030 O O . SER A 1 254 ? -11.897 -0.881 -23.144 1.00 84.75 254 SER A O 1
ATOM 2032 N N . HIS A 1 255 ? -11.922 -1.093 -25.382 1.00 84.88 255 HIS A N 1
ATOM 2033 C CA . HIS A 1 255 ? -12.833 -2.232 -25.449 1.00 84.88 255 HIS A CA 1
ATOM 2034 C C . HIS A 1 255 ? -12.295 -3.301 -26.398 1.00 84.88 255 HIS A C 1
ATOM 2036 O O . HIS A 1 255 ? -11.710 -2.979 -27.431 1.00 84.88 255 HIS A O 1
ATOM 2042 N N . HIS A 1 256 ? -12.553 -4.558 -26.053 1.00 77.38 256 HIS A N 1
ATOM 2043 C CA . HIS A 1 256 ? -12.224 -5.735 -26.845 1.00 77.38 256 HIS A CA 1
ATOM 2044 C C . HIS A 1 256 ? -13.456 -6.241 -27.603 1.00 77.38 256 HIS A C 1
ATOM 2046 O O . HIS A 1 256 ? -14.563 -6.266 -27.052 1.00 77.38 256 HIS A O 1
ATOM 2052 N N . GLU A 1 257 ? -13.270 -6.646 -28.861 1.00 72.75 257 GLU A N 1
ATOM 2053 C CA . GLU A 1 257 ? -14.317 -7.265 -29.679 1.00 72.75 257 GLU A CA 1
ATOM 2054 C C . GLU A 1 257 ? -14.241 -8.792 -29.543 1.00 72.75 257 GLU A C 1
ATOM 2056 O O . GLU A 1 257 ? -13.225 -9.420 -29.847 1.00 72.75 257 GLU A O 1
ATOM 2061 N N . CYS A 1 258 ? -15.320 -9.401 -29.046 1.00 59.06 258 CYS A N 1
ATOM 2062 C CA . CYS A 1 258 ? -15.445 -10.855 -28.987 1.00 59.06 258 CYS A CA 1
ATOM 2063 C C . CYS A 1 258 ? -15.994 -11.386 -30.317 1.00 59.06 258 CYS A C 1
ATOM 2065 O O . CYS A 1 258 ? -17.077 -10.980 -30.742 1.00 59.06 258 CYS A O 1
ATOM 2067 N N . ASP A 1 259 ? -15.293 -12.333 -30.939 1.00 53.88 259 ASP A N 1
ATOM 2068 C CA . ASP A 1 259 ? -15.778 -13.005 -32.146 1.00 53.88 259 ASP A CA 1
ATOM 2069 C C . ASP A 1 259 ? -17.059 -13.811 -31.850 1.00 53.88 259 ASP A C 1
ATOM 2071 O O . ASP A 1 259 ? -17.082 -14.653 -30.951 1.00 53.88 259 ASP A O 1
ATOM 2075 N N . GLY A 1 260 ? -18.120 -13.595 -32.640 1.00 53.28 260 GLY A N 1
ATOM 2076 C CA . GLY A 1 260 ? -19.187 -14.592 -32.830 1.00 53.28 260 GLY A CA 1
ATOM 2077 C C . GLY A 1 260 ? -20.632 -14.227 -32.462 1.00 53.28 260 GLY A C 1
ATOM 2078 O O . GLY A 1 260 ? -21.520 -15.002 -32.804 1.00 53.28 260 GLY A O 1
ATOM 2079 N N . VAL A 1 261 ? -20.929 -13.082 -31.841 1.00 46.41 261 VAL A N 1
ATOM 2080 C CA . VAL A 1 261 ? -22.316 -12.592 -31.656 1.00 46.41 261 VAL A CA 1
ATOM 2081 C C . VAL A 1 261 ? -22.296 -11.064 -31.699 1.00 46.41 261 VAL A C 1
ATOM 2083 O O . VAL A 1 261 ? -21.468 -10.467 -31.021 1.00 46.41 261 VAL A O 1
ATOM 2086 N N . GLU A 1 262 ? -23.167 -10.449 -32.506 1.00 47.84 262 GLU A N 1
ATOM 2087 C CA . GLU A 1 262 ? -23.308 -8.995 -32.724 1.00 47.84 262 GLU A CA 1
ATOM 2088 C C . GLU A 1 262 ? -22.724 -8.105 -31.600 1.00 47.84 262 GLU A C 1
ATOM 2090 O O . GLU A 1 262 ? -23.291 -7.969 -30.517 1.00 47.84 262 GLU A O 1
ATOM 2095 N N . SER A 1 263 ? -21.565 -7.502 -31.888 1.00 54.72 263 SER A N 1
ATOM 2096 C CA . SER A 1 263 ? -21.000 -6.275 -31.301 1.00 54.72 263 SER A CA 1
ATOM 2097 C C . SER A 1 263 ? -21.199 -6.019 -29.795 1.00 54.72 263 SER A C 1
ATOM 2099 O O . SER A 1 263 ? -21.492 -4.888 -29.394 1.00 54.72 263 SER A O 1
ATOM 2101 N N . ARG A 1 264 ? -20.973 -7.005 -28.916 1.00 61.69 264 ARG A N 1
ATOM 2102 C CA . ARG A 1 264 ? -20.780 -6.716 -27.481 1.00 61.69 264 ARG A CA 1
ATOM 2103 C C . ARG A 1 264 ? -19.345 -6.251 -27.230 1.00 61.69 264 ARG A C 1
ATOM 2105 O O . ARG A 1 264 ? -18.422 -7.055 -27.188 1.00 61.69 264 ARG A O 1
ATOM 2112 N N . LYS A 1 265 ? -19.175 -4.937 -27.055 1.00 74.75 265 LYS A N 1
ATOM 2113 C CA . LYS A 1 265 ? -17.918 -4.318 -26.615 1.00 74.75 265 LYS A CA 1
ATOM 2114 C C . LYS A 1 265 ? -17.727 -4.574 -25.121 1.00 74.75 265 LYS A C 1
ATOM 2116 O O . LYS A 1 265 ? -18.453 -4.003 -24.309 1.00 74.75 265 LYS A O 1
ATOM 2121 N N . THR A 1 266 ? -16.761 -5.412 -24.765 1.00 82.69 266 THR A N 1
ATOM 2122 C CA . THR A 1 266 ? -16.381 -5.649 -23.363 1.00 82.69 266 THR A CA 1
ATOM 2123 C C . THR A 1 266 ? -15.191 -4.751 -23.023 1.00 82.69 266 THR A C 1
ATOM 2125 O O . THR A 1 266 ? -14.271 -4.675 -23.837 1.00 82.69 266 THR A O 1
ATOM 2128 N N . PRO A 1 267 ? -15.161 -4.051 -21.874 1.00 90.69 267 PRO A N 1
ATOM 2129 C CA . PRO A 1 267 ? -13.979 -3.293 -21.466 1.00 90.69 267 PRO A CA 1
ATOM 2130 C C . PRO A 1 267 ? -12.733 -4.186 -21.437 1.00 90.69 267 PRO A C 1
ATOM 2132 O O . PRO A 1 267 ? -12.797 -5.305 -20.928 1.00 90.69 267 PRO A O 1
ATOM 2135 N N . LEU A 1 268 ? -11.606 -3.701 -21.966 1.00 90.25 268 LEU A N 1
ATOM 2136 C CA . LEU A 1 268 ? -10.396 -4.518 -22.135 1.00 90.25 268 LEU A CA 1
ATOM 2137 C C . LEU A 1 268 ? -9.901 -5.124 -20.808 1.00 90.25 268 LEU A C 1
ATOM 2139 O O . LEU A 1 268 ? -9.541 -6.296 -20.747 1.00 90.25 268 LEU A O 1
ATOM 2143 N N . LEU A 1 269 ? -9.934 -4.329 -19.736 1.00 93.06 269 LEU A N 1
ATOM 2144 C CA . LEU A 1 269 ? -9.479 -4.712 -18.395 1.00 93.06 269 LEU A CA 1
ATOM 2145 C C . LEU A 1 269 ? -10.614 -5.257 -17.508 1.00 93.06 269 LEU A C 1
ATOM 2147 O O . LEU A 1 269 ? -10.535 -5.166 -16.283 1.00 93.06 269 LEU A O 1
ATOM 2151 N N . ALA A 1 270 ? -11.694 -5.783 -18.098 1.00 90.69 270 ALA A N 1
ATOM 2152 C CA . ALA A 1 270 ? -12.809 -6.342 -17.331 1.00 90.69 270 ALA A CA 1
ATOM 2153 C C . ALA A 1 270 ? -12.418 -7.625 -16.578 1.00 90.69 270 ALA A C 1
ATOM 2155 O O . ALA A 1 270 ? -12.789 -7.793 -15.418 1.00 90.69 270 ALA A O 1
ATOM 2156 N N . THR A 1 271 ? -11.671 -8.522 -17.230 1.00 94.00 271 THR A N 1
ATOM 2157 C CA . THR A 1 271 ? -11.175 -9.773 -16.637 1.00 94.00 271 THR A CA 1
ATOM 2158 C C . THR A 1 271 ? -9.764 -10.084 -17.126 1.00 94.00 271 THR A C 1
ATOM 2160 O O . THR A 1 271 ? -9.339 -9.585 -18.173 1.00 94.00 271 THR A O 1
ATOM 2163 N N . GLN A 1 272 ? -9.055 -10.947 -16.394 1.00 95.25 272 GLN A N 1
ATOM 2164 C CA . GLN A 1 272 ? -7.727 -11.412 -16.793 1.00 95.25 272 GLN A CA 1
ATOM 2165 C C . GLN A 1 272 ? -7.772 -12.143 -18.140 1.00 95.25 272 GLN A C 1
ATOM 2167 O O . GLN A 1 272 ? -6.897 -11.943 -18.976 1.00 95.25 272 GLN A O 1
ATOM 2172 N N . GLU A 1 273 ? -8.799 -12.960 -18.379 1.00 94.69 273 GLU A N 1
ATOM 2173 C CA . GLU A 1 273 ? -8.955 -13.737 -19.613 1.00 94.69 273 GLU A CA 1
ATOM 2174 C C . GLU A 1 273 ? -9.166 -12.824 -20.816 1.00 94.69 273 GLU A C 1
ATOM 2176 O O . GLU A 1 273 ? -8.565 -13.047 -21.862 1.00 94.69 273 GLU A O 1
ATOM 2181 N N . THR A 1 274 ? -9.973 -11.771 -20.653 1.00 93.75 274 THR A N 1
ATOM 2182 C CA . THR A 1 274 ? -10.229 -10.785 -21.713 1.00 93.75 274 THR A CA 1
ATOM 2183 C C . THR A 1 274 ? -8.934 -10.084 -22.114 1.00 93.75 274 THR A C 1
ATOM 2185 O O . THR A 1 274 ? -8.627 -9.963 -23.302 1.00 93.75 274 THR A O 1
ATOM 2188 N N . PHE A 1 275 ? -8.141 -9.664 -21.126 1.00 95.81 275 PHE A N 1
ATOM 2189 C CA . PHE A 1 275 ? -6.875 -8.989 -21.379 1.00 95.81 275 PHE A CA 1
ATOM 2190 C C . PHE A 1 275 ? -5.798 -9.944 -21.928 1.00 95.81 275 PHE A C 1
ATOM 2192 O O . PHE A 1 275 ? -5.107 -9.598 -22.883 1.00 95.81 275 PHE A O 1
ATOM 2199 N N . SER A 1 276 ? -5.703 -11.172 -21.406 1.00 96.56 276 SER A N 1
ATOM 2200 C CA . SER A 1 276 ? -4.822 -12.229 -21.931 1.00 96.56 276 SER A CA 1
ATOM 2201 C C . SER A 1 276 ? -5.164 -12.590 -23.382 1.00 96.56 276 SER A C 1
ATOM 2203 O O . SER A 1 276 ? -4.269 -12.708 -24.216 1.00 96.56 276 SER A O 1
ATOM 2205 N N . ASP A 1 277 ? -6.450 -12.713 -23.726 1.00 94.69 277 ASP A N 1
ATOM 2206 C CA . ASP A 1 277 ? -6.898 -12.952 -25.103 1.00 94.69 277 ASP A CA 1
ATOM 2207 C C . ASP A 1 277 ? -6.466 -11.822 -26.046 1.00 94.69 277 ASP A C 1
ATOM 2209 O O . ASP A 1 277 ? -5.993 -12.089 -27.154 1.00 94.69 277 ASP A O 1
ATOM 2213 N N . TYR A 1 278 ? -6.607 -10.566 -25.612 1.00 94.75 278 TYR A N 1
ATOM 2214 C CA . TYR A 1 278 ? -6.132 -9.407 -26.363 1.00 94.75 278 TYR A CA 1
ATOM 2215 C C . TYR A 1 278 ? -4.613 -9.463 -26.585 1.00 94.75 278 TYR A C 1
ATOM 2217 O O . TYR A 1 278 ? -4.156 -9.354 -27.726 1.00 94.75 278 TYR A O 1
ATOM 2225 N N . LEU A 1 279 ? -3.831 -9.702 -25.527 1.00 96.62 279 LEU A N 1
ATOM 2226 C CA . LEU A 1 279 ? -2.374 -9.819 -25.624 1.00 96.62 279 LEU A CA 1
ATOM 2227 C C . LEU A 1 279 ? -1.959 -10.950 -26.573 1.00 96.62 279 LEU A C 1
ATOM 2229 O O . LEU A 1 279 ? -1.089 -10.746 -27.423 1.00 96.62 279 LEU A O 1
ATOM 2233 N N . ARG A 1 280 ? -2.626 -12.109 -26.515 1.00 96.38 280 ARG A N 1
ATOM 2234 C CA . ARG A 1 280 ? -2.308 -13.252 -27.382 1.00 96.38 280 ARG A CA 1
ATOM 2235 C C . ARG A 1 280 ? -2.594 -12.951 -28.847 1.00 96.38 280 ARG A C 1
ATOM 2237 O O . ARG A 1 280 ? -1.764 -13.263 -29.696 1.00 96.38 280 ARG A O 1
ATOM 2244 N N . ARG A 1 281 ? -3.735 -12.322 -29.150 1.00 93.38 281 ARG A N 1
ATOM 2245 C CA . ARG A 1 281 ? -4.134 -12.001 -30.532 1.00 93.38 281 ARG A CA 1
ATOM 2246 C C . ARG A 1 281 ? -3.289 -10.884 -31.141 1.00 93.38 281 ARG A C 1
ATOM 2248 O O . ARG A 1 281 ? -2.880 -10.993 -32.292 1.00 93.38 281 ARG A O 1
ATOM 2255 N N . HIS A 1 282 ? -3.015 -9.825 -30.381 1.00 92.69 282 HIS A N 1
ATOM 2256 C CA . HIS A 1 282 ? -2.428 -8.597 -30.930 1.00 92.69 282 HIS A CA 1
ATOM 2257 C C . HIS A 1 282 ? -0.931 -8.433 -30.659 1.00 92.69 282 HIS A C 1
ATOM 2259 O O . HIS A 1 282 ? -0.282 -7.622 -31.322 1.00 92.69 282 HIS A O 1
ATOM 2265 N N . HIS A 1 283 ? -0.373 -9.184 -29.708 1.00 95.38 283 HIS A N 1
ATOM 2266 C CA . HIS A 1 283 ? 1.015 -9.018 -29.268 1.00 95.38 283 HIS A CA 1
ATOM 2267 C C . HIS A 1 283 ? 1.785 -10.342 -29.123 1.00 95.38 283 HIS A C 1
ATOM 2269 O O . HIS A 1 283 ? 3.008 -10.310 -28.957 1.00 95.38 283 HIS A O 1
ATOM 2275 N N . GLY A 1 284 ? 1.111 -11.495 -29.219 1.00 95.75 284 GLY A N 1
ATOM 2276 C CA . GLY A 1 284 ? 1.727 -12.810 -29.042 1.00 95.75 284 GLY A CA 1
ATOM 2277 C C . GLY A 1 284 ? 2.293 -13.025 -27.637 1.00 95.75 284 GLY A C 1
ATOM 2278 O O . GLY A 1 284 ? 3.337 -13.659 -27.505 1.00 95.75 284 GLY A O 1
ATOM 2279 N N . LEU A 1 285 ? 1.646 -12.437 -26.628 1.00 96.69 285 LEU A N 1
ATOM 2280 C CA . LEU A 1 285 ? 1.996 -12.526 -25.207 1.00 96.69 285 LEU A CA 1
ATOM 2281 C C . LEU A 1 285 ? 0.790 -13.020 -24.405 1.00 96.69 285 LEU A C 1
ATOM 2283 O O . LEU A 1 285 ? -0.346 -12.852 -24.841 1.00 96.69 285 LEU A O 1
ATOM 2287 N N . ASP A 1 286 ? 1.021 -13.579 -23.226 1.00 95.81 286 ASP A N 1
ATOM 2288 C CA . ASP A 1 286 ? -0.002 -13.781 -22.200 1.00 95.81 286 ASP A CA 1
ATOM 2289 C C . ASP A 1 286 ? 0.083 -12.667 -21.141 1.00 95.81 286 ASP A C 1
ATOM 2291 O O . ASP A 1 286 ? 1.085 -11.965 -21.017 1.00 95.81 286 ASP A O 1
ATOM 2295 N N . PHE A 1 287 ? -0.959 -12.515 -20.325 1.00 96.12 287 PHE A N 1
ATOM 2296 C CA . PHE A 1 287 ? -0.927 -11.645 -19.156 1.00 96.12 287 PHE A CA 1
ATOM 2297 C C . PHE A 1 287 ? 0.218 -12.007 -18.200 1.00 96.12 287 PHE A C 1
ATOM 2299 O O . PHE A 1 287 ? 0.825 -11.114 -17.622 1.00 96.12 287 PHE A O 1
ATOM 2306 N N . ALA A 1 288 ? 0.553 -13.295 -18.074 1.00 95.19 288 ALA A N 1
ATOM 2307 C CA . ALA A 1 288 ? 1.662 -13.748 -17.234 1.00 95.19 288 ALA A CA 1
ATOM 2308 C C . ALA A 1 288 ? 3.020 -13.137 -17.632 1.00 95.19 288 ALA A C 1
ATOM 2310 O O . ALA A 1 288 ? 3.871 -12.963 -16.765 1.00 95.19 288 ALA A O 1
ATOM 2311 N N . ASP A 1 289 ? 3.206 -12.768 -18.905 1.00 94.06 289 ASP A N 1
ATOM 2312 C CA . ASP A 1 289 ? 4.439 -12.134 -19.391 1.00 94.06 289 ASP A CA 1
ATOM 2313 C C . ASP A 1 289 ? 4.554 -10.665 -18.940 1.00 94.06 289 ASP A C 1
ATOM 2315 O O . ASP A 1 289 ? 5.636 -10.088 -18.934 1.00 94.06 289 ASP A O 1
ATOM 2319 N N . VAL A 1 290 ? 3.438 -10.034 -18.564 1.00 93.31 290 VAL A N 1
ATOM 2320 C CA . VAL A 1 290 ? 3.369 -8.614 -18.172 1.00 93.31 290 VAL A CA 1
ATOM 2321 C C . VAL A 1 290 ? 2.868 -8.423 -16.736 1.00 93.31 290 VAL A C 1
ATOM 2323 O O . VAL A 1 290 ? 2.567 -7.299 -16.319 1.00 93.31 290 VAL A O 1
ATOM 2326 N N . ASP A 1 291 ? 2.754 -9.521 -15.985 1.00 95.31 291 ASP A N 1
ATOM 2327 C CA . ASP A 1 291 ? 2.373 -9.515 -14.580 1.00 95.31 291 ASP A CA 1
ATOM 2328 C C . ASP A 1 291 ? 3.548 -9.036 -13.723 1.00 95.31 291 ASP A C 1
ATOM 2330 O O . ASP A 1 291 ? 4.603 -9.667 -13.666 1.00 95.31 291 ASP A O 1
ATOM 2334 N N . GLU A 1 292 ? 3.367 -7.915 -13.029 1.00 95.38 292 GLU A N 1
ATOM 2335 C CA . GLU A 1 292 ? 4.408 -7.330 -12.178 1.00 95.38 292 GLU A CA 1
ATOM 2336 C C . GLU A 1 292 ? 4.487 -7.991 -10.795 1.00 95.38 292 GLU A C 1
ATOM 2338 O O . GLU A 1 292 ? 5.492 -7.836 -10.090 1.00 95.38 292 GLU A O 1
ATOM 2343 N N . ARG A 1 293 ? 3.453 -8.745 -10.389 1.00 95.00 293 ARG A N 1
ATOM 2344 C CA . ARG A 1 293 ? 3.378 -9.355 -9.052 1.00 95.00 293 ARG A CA 1
ATOM 2345 C C . ARG A 1 293 ? 4.554 -10.283 -8.747 1.00 95.00 293 ARG A C 1
ATOM 2347 O O . ARG A 1 293 ? 5.106 -10.133 -7.663 1.00 95.00 293 ARG A O 1
ATOM 2354 N N . PRO A 1 294 ? 5.033 -11.168 -9.645 1.00 93.06 294 PRO A N 1
ATOM 2355 C CA . PRO A 1 294 ? 6.215 -11.988 -9.376 1.00 93.06 294 PRO A CA 1
ATOM 2356 C C . PRO A 1 294 ? 7.455 -11.163 -9.003 1.00 93.06 294 PRO A C 1
ATOM 2358 O O . PRO A 1 294 ? 8.125 -11.472 -8.018 1.00 93.06 294 PRO A O 1
ATOM 2361 N N . THR A 1 295 ? 7.731 -10.072 -9.728 1.00 92.44 295 THR A N 1
ATOM 2362 C CA . THR A 1 295 ? 8.862 -9.178 -9.425 1.00 92.44 295 THR A CA 1
ATOM 2363 C C . THR A 1 295 ? 8.673 -8.491 -8.071 1.00 92.44 295 THR A C 1
ATOM 2365 O O . THR A 1 295 ? 9.595 -8.455 -7.255 1.00 92.44 295 THR A O 1
ATOM 2368 N N . LEU A 1 296 ? 7.467 -7.987 -7.801 1.00 95.19 296 LEU A N 1
ATOM 2369 C CA . LEU A 1 296 ? 7.123 -7.346 -6.530 1.00 95.19 296 LEU A CA 1
ATOM 2370 C C . LEU A 1 296 ? 7.199 -8.324 -5.353 1.00 95.19 296 LEU A C 1
ATOM 2372 O O . LEU A 1 296 ? 7.710 -7.962 -4.299 1.00 95.19 296 LEU A O 1
ATOM 2376 N N . HIS A 1 297 ? 6.745 -9.564 -5.527 1.00 93.12 297 HIS A N 1
ATOM 2377 C CA . HIS A 1 297 ? 6.778 -10.609 -4.505 1.00 93.12 297 HIS A CA 1
ATOM 2378 C C . HIS A 1 297 ? 8.207 -11.030 -4.172 1.00 93.12 297 HIS A C 1
ATOM 2380 O O . HIS A 1 297 ? 8.484 -11.325 -3.014 1.00 93.12 297 HIS A O 1
ATOM 2386 N N . VAL A 1 298 ? 9.126 -11.026 -5.143 1.00 91.06 298 VAL A N 1
ATOM 2387 C CA . VAL A 1 298 ? 10.555 -11.233 -4.864 1.00 91.06 298 VAL A CA 1
ATOM 2388 C C . VAL A 1 298 ? 11.092 -10.086 -4.011 1.00 91.06 298 VAL A C 1
ATOM 2390 O O . VAL A 1 298 ? 11.641 -10.338 -2.942 1.00 91.06 298 VAL A O 1
ATOM 2393 N N . VAL A 1 299 ? 10.859 -8.830 -4.411 1.00 93.25 299 VAL A N 1
ATOM 2394 C CA . VAL A 1 299 ? 11.336 -7.668 -3.642 1.00 93.25 299 VAL A CA 1
ATOM 2395 C C . VAL A 1 299 ? 10.743 -7.651 -2.230 1.00 93.25 299 VAL A C 1
ATOM 2397 O O . VAL A 1 299 ? 11.477 -7.517 -1.261 1.00 93.25 299 VAL A O 1
ATOM 2400 N N . LEU A 1 300 ? 9.429 -7.818 -2.086 1.00 95.38 300 LEU A N 1
ATOM 2401 C CA . LEU A 1 300 ? 8.741 -7.746 -0.794 1.00 95.38 300 LEU A CA 1
ATOM 2402 C C . LEU A 1 300 ? 8.914 -9.013 0.057 1.00 95.38 300 LEU A C 1
ATOM 2404 O O . LEU A 1 300 ? 8.860 -8.959 1.283 1.00 95.38 300 LEU A O 1
ATOM 2408 N N . GLY A 1 301 ? 9.080 -10.171 -0.571 1.00 90.56 301 GLY A N 1
ATOM 2409 C CA . GLY A 1 301 ? 9.193 -11.446 0.126 1.00 90.56 301 GLY A CA 1
ATOM 2410 C C . GLY A 1 301 ? 10.617 -11.771 0.557 1.00 90.56 301 GLY A C 1
ATOM 2411 O O . GLY A 1 301 ? 10.792 -12.368 1.623 1.00 90.56 301 GLY A O 1
ATOM 2412 N N . ASN A 1 302 ? 11.604 -11.410 -0.265 1.00 87.31 302 ASN A N 1
ATOM 2413 C CA . ASN A 1 302 ? 12.973 -11.907 -0.139 1.00 87.31 302 ASN A CA 1
ATOM 2414 C C . ASN A 1 302 ? 13.996 -10.788 0.113 1.00 87.31 302 ASN A C 1
ATOM 2416 O O . ASN A 1 302 ? 14.925 -11.016 0.880 1.00 87.31 302 ASN A O 1
ATOM 2420 N N . GLU A 1 303 ? 13.805 -9.590 -0.456 1.00 88.38 303 GLU A N 1
ATOM 2421 C CA . GLU A 1 303 ? 14.790 -8.496 -0.357 1.00 88.38 303 GLU A CA 1
ATOM 2422 C C . GLU A 1 303 ? 14.486 -7.509 0.783 1.00 88.38 303 GLU A C 1
ATOM 2424 O O . GLU A 1 303 ? 15.278 -7.317 1.704 1.00 88.38 303 GLU A O 1
ATOM 2429 N N . ASP A 1 304 ? 13.326 -6.853 0.724 1.00 92.00 304 ASP A N 1
ATOM 2430 C CA . ASP A 1 304 ? 12.896 -5.814 1.658 1.00 92.00 304 ASP A CA 1
ATOM 2431 C C . ASP A 1 304 ? 11.361 -5.757 1.719 1.00 92.00 304 ASP A C 1
ATOM 2433 O O . ASP A 1 304 ? 10.698 -5.041 0.960 1.00 92.00 304 ASP A O 1
ATOM 2437 N N . GLY A 1 305 ? 10.782 -6.473 2.689 1.00 92.25 305 GLY A N 1
ATOM 2438 C CA . GLY A 1 305 ? 9.332 -6.508 2.914 1.00 92.25 305 GLY A CA 1
ATOM 2439 C C . GLY A 1 305 ? 8.698 -5.184 3.329 1.00 92.25 305 GLY A C 1
ATOM 2440 O O . GLY A 1 305 ? 7.470 -5.093 3.411 1.00 92.25 305 GLY A O 1
ATOM 2441 N N . LYS A 1 306 ? 9.506 -4.145 3.561 1.00 94.44 306 LYS A N 1
ATOM 2442 C CA . LYS A 1 306 ? 9.065 -2.789 3.902 1.00 94.44 306 LYS A CA 1
ATOM 2443 C C . LYS A 1 306 ? 9.429 -1.783 2.806 1.00 94.44 306 LYS A C 1
ATOM 2445 O O . LYS A 1 306 ? 9.279 -0.581 3.026 1.00 94.44 306 LYS A O 1
ATOM 2450 N N . ASN A 1 307 ? 9.839 -2.238 1.617 1.00 96.25 307 ASN A N 1
ATOM 2451 C CA . ASN A 1 307 ? 10.165 -1.348 0.510 1.00 96.25 307 ASN A CA 1
ATOM 2452 C C . ASN A 1 307 ? 8.948 -0.512 0.081 1.00 96.25 307 ASN A C 1
ATOM 2454 O O . ASN A 1 307 ? 8.003 -1.005 -0.535 1.00 96.25 307 ASN A O 1
ATOM 2458 N N . TYR A 1 308 ? 8.996 0.782 0.389 1.00 95.88 308 TYR A N 1
ATOM 2459 C CA . TYR A 1 308 ? 7.880 1.695 0.160 1.00 95.88 308 TYR A CA 1
ATOM 2460 C C . TYR A 1 308 ? 7.530 1.851 -1.327 1.00 95.88 308 TYR A C 1
ATOM 2462 O O . TYR A 1 308 ? 6.357 1.933 -1.683 1.00 95.88 308 TYR A O 1
ATOM 2470 N N . HIS A 1 309 ? 8.527 1.847 -2.215 1.00 95.62 309 HIS A N 1
ATOM 2471 C CA . HIS A 1 309 ? 8.292 1.996 -3.649 1.00 95.62 309 HIS A CA 1
ATOM 2472 C C . HIS A 1 309 ? 7.613 0.766 -4.260 1.00 95.62 309 HIS A C 1
ATOM 2474 O O . HIS A 1 309 ? 6.697 0.929 -5.063 1.00 95.62 309 HIS A O 1
ATOM 2480 N N . ALA A 1 310 ? 8.000 -0.440 -3.842 1.00 96.56 310 ALA A N 1
ATOM 2481 C CA . ALA A 1 310 ? 7.360 -1.683 -4.256 1.00 96.56 310 ALA A CA 1
ATOM 2482 C C . ALA A 1 310 ? 5.901 -1.739 -3.780 1.00 96.56 310 ALA A C 1
ATOM 2484 O O . ALA A 1 310 ? 5.015 -2.032 -4.577 1.00 96.56 310 ALA A O 1
ATOM 2485 N N . TRP A 1 311 ? 5.618 -1.365 -2.526 1.00 97.06 311 TRP A N 1
ATOM 2486 C CA . TRP A 1 311 ? 4.240 -1.283 -2.019 1.00 97.06 311 TRP A CA 1
ATOM 2487 C C . TRP A 1 311 ? 3.381 -0.261 -2.777 1.00 97.06 311 TRP A C 1
ATOM 2489 O O . TRP A 1 311 ? 2.233 -0.553 -3.123 1.00 97.06 311 TRP A O 1
ATOM 2499 N N . LEU A 1 312 ? 3.930 0.920 -3.080 1.00 95.88 312 LEU A N 1
ATOM 2500 C CA . LEU A 1 312 ? 3.241 1.924 -3.896 1.00 95.88 312 LEU A CA 1
ATOM 2501 C C . LEU A 1 312 ? 2.985 1.430 -5.323 1.00 95.88 312 LEU A C 1
ATOM 2503 O O . LEU A 1 312 ? 1.899 1.648 -5.862 1.00 95.88 312 LEU A O 1
ATOM 2507 N N . HIS A 1 313 ? 3.969 0.768 -5.933 1.00 96.94 313 HIS A N 1
ATOM 2508 C CA . HIS A 1 313 ? 3.842 0.227 -7.280 1.00 96.94 313 HIS A CA 1
ATOM 2509 C C . HIS A 1 313 ? 2.812 -0.908 -7.325 1.00 96.94 313 HIS A C 1
ATOM 2511 O O . HIS A 1 313 ? 1.939 -0.877 -8.185 1.00 96.94 313 HIS A O 1
ATOM 2517 N N . LEU A 1 314 ? 2.832 -1.835 -6.361 1.00 97.06 314 LEU A N 1
ATOM 2518 C CA . LEU A 1 314 ? 1.823 -2.889 -6.213 1.00 97.06 314 LEU A CA 1
ATOM 2519 C C . LEU A 1 314 ? 0.418 -2.296 -6.061 1.00 97.06 314 LEU A C 1
ATOM 2521 O O . LEU A 1 314 ? -0.499 -2.689 -6.775 1.00 97.06 314 LEU A O 1
ATOM 2525 N N . SER A 1 315 ? 0.256 -1.295 -5.192 1.00 94.81 315 SER A N 1
ATOM 2526 C CA . SER A 1 315 ? -1.034 -0.626 -4.979 1.00 94.81 315 SER A CA 1
ATOM 2527 C C . SER A 1 315 ? -1.566 0.028 -6.259 1.00 94.81 315 SER A C 1
ATOM 2529 O O . SER A 1 315 ? -2.745 -0.109 -6.584 1.00 94.81 315 SER A O 1
ATOM 2531 N N . TRP A 1 316 ? -0.701 0.717 -7.012 1.00 95.88 316 TRP A N 1
ATOM 2532 C CA . TRP A 1 316 ? -1.058 1.277 -8.318 1.00 95.88 316 TRP A CA 1
ATOM 2533 C C . TRP A 1 316 ? -1.404 0.177 -9.332 1.00 95.88 316 TRP A C 1
ATOM 2535 O O . TRP A 1 316 ? -2.417 0.283 -10.021 1.00 95.88 316 TRP A O 1
ATOM 2545 N N . TYR A 1 317 ? -0.607 -0.889 -9.398 1.00 96.81 317 TYR A N 1
ATOM 2546 C CA . TYR A 1 317 ? -0.784 -1.977 -10.356 1.00 96.81 317 TYR A CA 1
ATOM 2547 C C . TYR A 1 317 ? -2.113 -2.711 -10.138 1.00 96.81 317 TYR A C 1
ATOM 2549 O O . TYR A 1 317 ? -2.889 -2.867 -11.077 1.00 96.81 317 TYR A O 1
ATOM 2557 N N . LEU A 1 318 ? -2.446 -3.066 -8.892 1.00 95.75 318 LEU A N 1
ATOM 2558 C CA . LEU A 1 318 ? -3.732 -3.687 -8.546 1.00 95.75 318 LEU A CA 1
ATOM 2559 C C . LEU A 1 318 ? -4.923 -2.743 -8.772 1.00 95.75 318 LEU A C 1
ATOM 2561 O O . LEU A 1 318 ? -6.034 -3.202 -9.034 1.00 95.75 318 LEU A O 1
ATOM 2565 N N . HIS A 1 319 ? -4.714 -1.426 -8.683 1.00 91.88 319 HIS A N 1
ATOM 2566 C CA . HIS A 1 319 ? -5.746 -0.447 -9.017 1.00 91.88 319 HIS A CA 1
ATOM 2567 C C . HIS A 1 319 ? -6.031 -0.409 -10.526 1.00 91.88 319 HIS A C 1
ATOM 2569 O O . HIS A 1 319 ? -7.195 -0.407 -10.925 1.00 91.88 319 HIS A O 1
ATOM 2575 N N . VAL A 1 320 ? -4.983 -0.412 -11.356 1.00 93.06 320 VAL A N 1
ATOM 2576 C CA . VAL A 1 320 ? -5.101 -0.434 -12.823 1.00 93.06 320 VAL A CA 1
ATOM 2577 C C . VAL A 1 320 ? -5.676 -1.769 -13.306 1.00 93.06 320 VAL A C 1
ATOM 2579 O O . VAL A 1 320 ? -6.670 -1.794 -14.030 1.00 93.06 320 VAL A O 1
ATOM 2582 N N . PHE A 1 321 ? -5.116 -2.888 -12.847 1.00 95.56 321 PHE A N 1
ATOM 2583 C CA . PHE A 1 321 ? -5.551 -4.246 -13.180 1.00 95.56 321 PHE A CA 1
ATOM 2584 C C . PHE A 1 321 ? -6.517 -4.781 -12.122 1.00 95.56 321 PHE A C 1
ATOM 2586 O O . PHE A 1 321 ? -6.277 -5.783 -11.452 1.00 95.56 321 PHE A O 1
ATOM 2593 N N . SER A 1 322 ? -7.650 -4.095 -11.970 1.00 93.69 322 SER A N 1
ATOM 2594 C CA . SER A 1 322 ? -8.596 -4.324 -10.869 1.00 93.69 322 SER A CA 1
ATOM 2595 C C . SER A 1 322 ? -9.232 -5.725 -10.818 1.00 93.69 322 SER A C 1
ATOM 2597 O O . SER A 1 322 ? -9.827 -6.084 -9.792 1.00 93.69 322 SER A O 1
ATOM 2599 N N . PHE A 1 323 ? -9.092 -6.517 -11.891 1.00 95.38 323 PHE A N 1
ATOM 2600 C CA . PHE A 1 323 ? -9.481 -7.925 -11.926 1.00 95.38 323 PHE A CA 1
ATOM 2601 C C . PHE A 1 323 ? -8.619 -8.797 -10.995 1.00 95.38 323 PHE A C 1
ATOM 2603 O O . PHE A 1 323 ? -9.121 -9.795 -10.478 1.00 95.38 323 PHE A O 1
ATOM 2610 N N . LEU A 1 324 ? -7.377 -8.386 -10.706 1.00 96.56 324 LEU A N 1
ATOM 2611 C CA . LEU A 1 324 ? -6.445 -9.081 -9.805 1.00 96.56 324 LEU A CA 1
ATOM 2612 C C . LEU A 1 324 ? -6.887 -9.068 -8.341 1.00 96.56 324 LEU A C 1
ATOM 2614 O O . LEU A 1 324 ? -6.441 -9.890 -7.555 1.00 96.56 324 LEU A O 1
ATOM 2618 N N . VAL A 1 325 ? -7.784 -8.153 -7.980 1.00 96.25 325 VAL A N 1
ATOM 2619 C CA . VAL A 1 325 ? -8.360 -8.029 -6.632 1.00 96.25 325 VAL A CA 1
ATOM 2620 C C . VAL A 1 325 ? -9.880 -8.141 -6.675 1.00 96.25 325 VAL A C 1
ATOM 2622 O O . VAL A 1 325 ? -10.603 -7.495 -5.916 1.00 96.25 325 VAL A O 1
ATOM 2625 N N . THR A 1 326 ? -10.398 -8.949 -7.603 1.00 94.94 326 THR A N 1
ATOM 2626 C CA . THR A 1 326 ? -11.832 -9.243 -7.668 1.00 94.94 326 THR A CA 1
ATOM 2627 C C . THR A 1 326 ? -12.277 -9.952 -6.386 1.00 94.94 326 THR A C 1
ATOM 2629 O O . THR A 1 326 ? -11.708 -10.997 -6.039 1.00 94.94 326 THR A O 1
ATOM 2632 N N . PRO A 1 327 ? -13.270 -9.408 -5.656 1.00 94.81 327 PRO A N 1
ATOM 2633 C CA . PRO A 1 327 ? -13.754 -10.036 -4.439 1.00 94.81 327 PRO A CA 1
ATOM 2634 C C . PRO A 1 327 ? -14.505 -11.334 -4.763 1.00 94.81 327 PRO A C 1
ATOM 2636 O O . PRO A 1 327 ? -14.926 -11.539 -5.908 1.00 94.81 327 PRO A O 1
ATOM 2639 N N . PRO A 1 328 ? -14.722 -12.204 -3.766 1.00 94.62 328 PRO A N 1
ATOM 2640 C CA . PRO A 1 328 ? -15.586 -13.359 -3.941 1.00 94.62 328 PRO A CA 1
ATOM 2641 C C . PRO A 1 328 ? -16.995 -12.939 -4.371 1.00 94.62 328 PRO A C 1
ATOM 2643 O O . PRO A 1 328 ? -17.467 -11.849 -4.040 1.00 94.62 328 PRO A O 1
ATOM 2646 N N . SER A 1 329 ? -17.688 -13.816 -5.103 1.00 90.75 329 SER A N 1
ATOM 2647 C CA . SER A 1 329 ? -19.077 -13.555 -5.500 1.00 90.75 329 SER A CA 1
ATOM 2648 C C . SER A 1 329 ? -19.971 -13.321 -4.275 1.00 90.75 329 SER A C 1
ATOM 2650 O O . SER A 1 329 ? -19.755 -13.933 -3.228 1.00 90.75 329 SER A O 1
ATOM 2652 N N . GLN A 1 330 ? -21.011 -12.497 -4.422 1.00 85.75 330 GLN A N 1
ATOM 2653 C CA . GLN A 1 330 ? -21.973 -12.210 -3.349 1.00 85.75 330 GLN A CA 1
ATOM 2654 C C . GLN A 1 330 ? -22.534 -13.492 -2.724 1.00 85.75 330 GLN A C 1
ATOM 2656 O O . GLN A 1 330 ? -22.605 -13.626 -1.510 1.00 85.75 330 GLN A O 1
ATOM 2661 N N . GLU A 1 331 ? -22.863 -14.470 -3.562 1.00 87.62 331 GLU A N 1
ATOM 2662 C CA . GLU A 1 331 ? -23.381 -15.757 -3.120 1.00 87.62 331 GLU A CA 1
ATOM 2663 C C . GLU A 1 331 ? -22.348 -16.570 -2.315 1.00 87.62 331 GLU A C 1
ATOM 2665 O O . GLU A 1 331 ? -22.704 -17.246 -1.354 1.00 87.62 331 GLU A O 1
ATOM 2670 N N . ALA A 1 332 ? -21.060 -16.493 -2.665 1.00 92.00 332 ALA A N 1
ATOM 2671 C CA . ALA A 1 332 ? -20.002 -17.123 -1.877 1.00 92.00 332 ALA A CA 1
ATOM 2672 C C . ALA A 1 332 ? -19.829 -16.441 -0.511 1.00 92.00 332 ALA A C 1
ATOM 2674 O O . ALA A 1 332 ? -19.646 -17.132 0.489 1.00 92.00 332 ALA A O 1
ATOM 2675 N N . LEU A 1 333 ? -19.922 -15.107 -0.463 1.00 92.25 333 LEU A N 1
ATOM 2676 C CA . LEU A 1 333 ? -19.858 -14.340 0.785 1.00 92.25 333 LEU A CA 1
ATOM 2677 C C . LEU A 1 333 ? -21.061 -14.627 1.689 1.00 92.25 333 LEU A C 1
ATOM 2679 O O . LEU A 1 333 ? -20.875 -14.844 2.882 1.00 92.25 333 LEU A O 1
ATOM 2683 N N . ARG A 1 334 ? -22.270 -14.709 1.121 1.00 89.00 334 ARG A N 1
ATOM 2684 C CA . ARG A 1 334 ? -23.496 -15.045 1.856 1.00 89.00 334 ARG A CA 1
ATOM 2685 C C . ARG A 1 334 ? -23.408 -16.428 2.494 1.00 89.00 334 ARG A C 1
ATOM 2687 O O . ARG A 1 334 ? -23.567 -16.552 3.701 1.00 89.00 334 ARG A O 1
ATOM 2694 N N . ARG A 1 335 ? -23.050 -17.460 1.718 1.00 90.12 335 ARG A N 1
ATOM 2695 C CA . ARG A 1 335 ? -22.858 -18.819 2.263 1.00 90.12 335 ARG A CA 1
ATOM 2696 C C . ARG A 1 335 ? -21.780 -18.867 3.336 1.00 90.12 335 ARG A C 1
ATOM 2698 O O . ARG A 1 335 ? -21.910 -19.598 4.309 1.00 90.12 335 ARG A O 1
ATOM 2705 N N . HIS A 1 336 ? -20.703 -18.109 3.151 1.00 91.19 336 HIS A N 1
ATOM 2706 C CA . HIS A 1 336 ? -19.655 -18.007 4.156 1.00 91.19 336 HIS A CA 1
ATOM 2707 C C . HIS A 1 336 ? -20.189 -17.395 5.461 1.00 91.19 336 HIS A C 1
ATOM 2709 O O . HIS A 1 336 ? -19.933 -17.938 6.533 1.00 91.19 336 HIS A O 1
ATOM 2715 N N . ALA A 1 337 ? -20.986 -16.326 5.369 1.00 90.44 337 ALA A N 1
ATOM 2716 C CA . ALA A 1 337 ? -21.629 -15.696 6.518 1.00 90.44 337 ALA A CA 1
ATOM 2717 C C . ALA A 1 337 ? -22.638 -16.620 7.221 1.00 90.44 337 ALA A C 1
ATOM 2719 O O . ALA A 1 337 ? -22.630 -16.698 8.449 1.00 90.44 337 ALA A O 1
ATOM 2720 N N . GLU A 1 338 ? -23.449 -17.363 6.463 1.00 88.75 338 GLU A N 1
ATOM 2721 C CA . GLU A 1 338 ? -24.390 -18.367 6.983 1.00 88.75 338 GLU A CA 1
ATOM 2722 C C . GLU A 1 338 ? -23.651 -19.448 7.787 1.00 88.75 338 GLU A C 1
ATOM 2724 O O . GLU A 1 338 ? -23.929 -19.634 8.970 1.00 88.75 338 GLU A O 1
ATOM 2729 N N . VAL A 1 339 ? -22.624 -20.075 7.198 1.00 88.25 339 VAL A N 1
ATOM 2730 C CA . VAL A 1 339 ? -21.830 -21.132 7.854 1.00 88.25 339 VAL A CA 1
ATOM 2731 C C . VAL A 1 339 ? -21.194 -20.645 9.159 1.00 88.25 339 VAL A C 1
ATOM 2733 O O . VAL A 1 339 ? -21.171 -21.373 10.152 1.00 88.25 339 VAL A O 1
ATOM 2736 N N . LYS A 1 340 ? -20.670 -19.416 9.177 1.00 87.00 340 LYS A N 1
ATOM 2737 C CA . LYS A 1 340 ? -20.047 -18.840 10.374 1.00 87.00 340 LYS A CA 1
ATOM 2738 C C . LYS A 1 340 ? -21.068 -18.482 11.448 1.00 87.00 340 LYS A C 1
ATOM 2740 O O . LYS A 1 340 ? -20.824 -18.736 12.624 1.00 87.00 340 LYS A O 1
ATOM 2745 N N . THR A 1 341 ? -22.224 -17.956 11.060 1.00 84.44 341 THR A N 1
ATOM 2746 C CA . THR A 1 341 ? -23.305 -17.632 12.001 1.00 84.44 341 THR A CA 1
ATOM 2747 C C . THR A 1 341 ? -23.883 -18.900 12.641 1.00 84.44 341 THR A C 1
ATOM 2749 O O . THR A 1 341 ? -24.103 -18.940 13.855 1.00 84.44 341 THR A O 1
ATOM 2752 N N . ASP A 1 342 ? -24.046 -19.970 11.861 1.00 81.69 342 ASP A N 1
ATOM 2753 C CA . ASP A 1 342 ? -24.483 -21.281 12.353 1.00 81.69 342 ASP A CA 1
ATOM 2754 C C . ASP A 1 342 ? -23.456 -21.904 13.315 1.00 81.69 342 ASP A C 1
ATOM 2756 O O . ASP A 1 342 ? -23.815 -22.494 14.338 1.00 81.69 342 ASP A O 1
ATOM 2760 N N . ALA A 1 343 ? -22.158 -21.733 13.043 1.00 77.62 343 ALA A N 1
ATOM 2761 C CA . ALA A 1 343 ? -21.095 -22.195 13.936 1.00 77.62 343 ALA A CA 1
ATOM 2762 C C . ALA A 1 343 ? -21.138 -21.488 15.305 1.00 77.62 343 ALA A C 1
ATOM 2764 O O . ALA A 1 343 ? -21.027 -22.148 16.335 1.00 77.62 343 ALA A O 1
ATOM 2765 N N . VAL A 1 344 ? -21.367 -20.172 15.329 1.00 74.00 344 VAL A N 1
ATOM 2766 C CA . VAL A 1 344 ? -21.472 -19.397 16.579 1.00 74.00 344 VAL A CA 1
ATOM 2767 C C . VAL A 1 344 ? -22.732 -19.775 17.365 1.00 74.00 344 VAL A C 1
ATOM 2769 O O . VAL A 1 344 ? -22.673 -20.007 18.570 1.00 74.00 344 VAL A O 1
ATOM 2772 N N . THR A 1 345 ? -23.881 -19.895 16.695 1.00 70.62 345 THR A N 1
ATOM 2773 C CA . THR A 1 345 ? -25.151 -20.238 17.365 1.00 70.62 345 THR A CA 1
ATOM 2774 C C . THR A 1 345 ? -25.171 -21.667 17.911 1.00 70.62 345 THR A C 1
ATOM 2776 O O . THR A 1 345 ? -25.729 -21.903 18.983 1.00 70.62 345 THR A O 1
ATOM 2779 N N . SER A 1 346 ? -24.537 -22.617 17.219 1.00 62.28 346 SER A N 1
ATOM 2780 C CA . SER A 1 346 ? -24.454 -24.020 17.652 1.00 62.28 346 SER A CA 1
ATOM 2781 C C . SER A 1 346 ? -23.492 -24.256 18.820 1.00 62.28 346 SER A C 1
ATOM 2783 O O . SER A 1 346 ? -23.699 -25.200 19.584 1.00 62.28 346 SER A O 1
ATOM 2785 N N . GLN A 1 347 ? -22.479 -23.404 19.004 1.00 57.81 347 GLN A N 1
ATOM 2786 C CA . GLN A 1 347 ? -21.529 -23.515 20.115 1.00 57.81 347 GLN A CA 1
ATOM 2787 C C . GLN A 1 347 ? -22.084 -22.993 21.449 1.00 57.81 347 GLN A C 1
ATOM 2789 O O . GLN A 1 347 ? -21.504 -23.279 22.491 1.00 57.81 347 GLN A O 1
ATOM 2794 N N . GLY A 1 348 ? -23.212 -22.268 21.457 1.00 49.09 348 GLY A N 1
ATOM 2795 C CA . GLY A 1 348 ? -23.842 -21.750 22.682 1.00 49.09 348 GLY A CA 1
ATOM 2796 C C . GLY A 1 348 ? -23.002 -20.718 23.451 1.00 49.09 348 GLY A C 1
ATOM 2797 O O . GLY A 1 348 ? -23.456 -20.186 24.464 1.00 49.09 348 GLY A O 1
ATOM 2798 N N . GLU A 1 349 ? -21.800 -20.416 22.967 1.00 47.47 349 GLU A N 1
ATOM 2799 C CA . GLU A 1 349 ? -20.916 -19.374 23.456 1.00 47.47 349 GLU A CA 1
ATOM 2800 C C . GLU A 1 349 ? -21.275 -18.084 22.710 1.00 47.47 349 GLU A C 1
ATOM 2802 O O . GLU A 1 349 ? -21.140 -17.989 21.491 1.00 47.47 349 GLU A O 1
ATOM 2807 N N . GLY A 1 350 ? -21.787 -17.078 23.429 1.00 54.44 350 GLY A N 1
ATOM 2808 C CA . GLY A 1 350 ? -21.908 -15.728 22.866 1.00 54.44 350 GLY A CA 1
ATOM 2809 C C . GLY A 1 350 ? -20.547 -15.247 22.353 1.00 54.44 350 GLY A C 1
ATOM 2810 O O . GLY A 1 350 ? -19.534 -15.746 22.824 1.00 54.44 350 GLY A O 1
ATOM 2811 N N . LEU A 1 351 ? -20.524 -14.286 21.417 1.00 60.34 351 LEU A N 1
ATOM 2812 C CA . LEU A 1 351 ? -19.328 -13.728 20.747 1.00 60.34 351 LEU A CA 1
ATOM 2813 C C . LEU A 1 351 ? -18.120 -13.555 21.694 1.00 60.34 351 LEU A C 1
ATOM 2815 O O . LEU A 1 351 ? -17.917 -12.475 22.263 1.00 60.34 351 LEU A O 1
ATOM 2819 N N . CYS A 1 352 ? -17.328 -14.611 21.862 1.00 71.19 352 CYS A N 1
ATOM 2820 C CA . CYS A 1 352 ? -16.181 -14.692 22.750 1.00 71.19 352 CYS A CA 1
ATOM 2821 C C . CYS A 1 352 ? -15.002 -15.182 21.922 1.00 71.19 352 CYS A C 1
ATOM 2823 O O . CYS A 1 352 ? -15.110 -16.162 21.191 1.00 71.19 352 CYS A O 1
ATOM 2825 N N . PHE A 1 353 ? -13.884 -14.472 22.019 1.00 88.38 353 PHE A N 1
ATOM 2826 C CA . PHE A 1 353 ? -12.687 -14.831 21.281 1.00 88.38 353 PHE A CA 1
ATOM 2827 C C . PHE A 1 353 ? -12.050 -16.092 21.871 1.00 88.38 353 PHE A C 1
ATOM 2829 O O . PHE A 1 353 ? -11.700 -16.124 23.054 1.00 88.38 353 PHE A O 1
ATOM 2836 N N . THR A 1 354 ? -11.821 -17.099 21.029 1.00 87.06 354 THR A N 1
ATOM 2837 C CA . THR A 1 354 ? -11.115 -18.327 21.410 1.00 87.06 354 THR A CA 1
ATOM 2838 C C . THR A 1 354 ? -9.699 -18.317 20.839 1.00 87.06 354 THR A C 1
ATOM 2840 O O . THR A 1 354 ? -9.490 -18.408 19.628 1.00 87.06 354 THR A O 1
ATOM 2843 N N . ALA A 1 355 ? -8.697 -18.235 21.715 1.00 89.50 355 ALA A N 1
ATOM 2844 C CA . ALA A 1 355 ? -7.296 -18.273 21.305 1.00 89.50 355 ALA A CA 1
ATOM 2845 C C . ALA A 1 355 ? -6.907 -19.641 20.717 1.00 89.50 355 ALA A C 1
ATOM 2847 O O . ALA A 1 355 ? -7.191 -20.691 21.296 1.00 89.50 355 ALA A O 1
ATOM 2848 N N . CYS A 1 356 ? -6.199 -19.623 19.588 1.00 88.44 356 CYS A N 1
ATOM 2849 C CA . CYS A 1 356 ? -5.694 -20.815 18.917 1.00 88.44 356 CYS A CA 1
ATOM 2850 C C . CYS A 1 356 ? -4.212 -21.034 19.266 1.00 88.44 356 CYS A C 1
ATOM 2852 O O . CYS A 1 356 ? -3.327 -20.327 18.784 1.00 88.44 356 CYS A O 1
ATOM 2854 N N . SER A 1 357 ? -3.909 -22.025 20.108 1.00 80.56 357 SER A N 1
ATOM 2855 C CA . SER A 1 357 ? -2.537 -22.269 20.587 1.00 80.56 357 SER A CA 1
ATOM 2856 C C . SER A 1 357 ? -1.575 -22.784 19.507 1.00 80.56 357 SER A C 1
ATOM 2858 O O . SER A 1 357 ? -0.364 -22.617 19.633 1.00 80.56 357 SER A O 1
ATOM 2860 N N . ASN A 1 358 ? -2.095 -23.374 18.429 1.00 83.38 358 ASN A N 1
ATOM 2861 C CA . ASN A 1 358 ? -1.337 -23.869 17.279 1.00 83.38 358 ASN A CA 1
ATOM 2862 C C . ASN A 1 358 ? -1.359 -22.909 16.073 1.00 83.38 358 ASN A C 1
ATOM 2864 O O . ASN A 1 358 ? -1.013 -23.327 14.971 1.00 83.38 358 ASN A O 1
ATOM 2868 N N . TRP A 1 359 ? -1.707 -21.630 16.272 1.00 88.19 359 TRP A N 1
ATOM 2869 C CA . TRP A 1 359 ? -1.881 -20.632 15.204 1.00 88.19 359 TRP A CA 1
ATOM 2870 C C . TRP A 1 359 ? -0.730 -20.575 14.189 1.00 88.19 359 TRP A C 1
ATOM 2872 O O . TRP A 1 359 ? -0.951 -20.569 12.978 1.00 88.19 359 TRP A O 1
ATOM 2882 N N . ILE A 1 360 ? 0.510 -20.572 14.686 1.00 86.31 360 ILE A N 1
ATOM 2883 C CA . ILE A 1 360 ? 1.730 -20.486 13.866 1.00 86.31 360 ILE A CA 1
ATOM 2884 C C . ILE A 1 360 ? 2.396 -21.841 13.600 1.00 86.31 360 ILE A C 1
ATOM 2886 O O . ILE A 1 360 ? 3.372 -21.902 12.850 1.00 86.31 360 ILE A O 1
ATOM 2890 N N . ALA A 1 361 ? 1.913 -22.912 14.231 1.00 79.81 361 ALA A N 1
ATOM 2891 C CA . ALA A 1 361 ? 2.533 -24.225 14.148 1.00 79.81 361 ALA A CA 1
ATOM 2892 C C . ALA A 1 361 ? 2.106 -24.933 12.855 1.00 79.81 361 ALA A C 1
ATOM 2894 O O . ALA A 1 361 ? 0.919 -25.160 12.628 1.00 79.81 361 ALA A O 1
ATOM 2895 N N . SER A 1 362 ? 3.076 -25.326 12.030 1.00 70.38 362 SER A N 1
ATOM 2896 C CA . SER A 1 362 ? 2.851 -26.280 10.942 1.00 70.38 362 SER A CA 1
ATOM 2897 C C . SER A 1 362 ? 2.968 -27.700 11.495 1.00 70.38 362 SER A C 1
ATOM 2899 O O . SER A 1 362 ? 4.003 -28.052 12.066 1.00 70.38 362 SER A O 1
ATOM 2901 N N . SER A 1 363 ? 1.937 -28.524 11.322 1.00 63.47 363 SER A N 1
ATOM 2902 C CA . SER A 1 363 ? 2.078 -29.977 11.504 1.00 63.47 363 SER A CA 1
ATOM 2903 C C . SER A 1 363 ? 2.582 -30.607 10.203 1.00 63.47 363 SER A C 1
ATOM 2905 O O . SER A 1 363 ? 2.453 -30.001 9.139 1.00 63.47 363 SER A O 1
ATOM 2907 N N . GLU A 1 364 ? 3.195 -31.794 10.265 1.00 57.50 364 GLU A N 1
ATOM 2908 C CA . GLU A 1 364 ? 3.671 -32.495 9.064 1.00 57.50 364 GLU A CA 1
ATOM 2909 C C . GLU A 1 364 ? 2.521 -32.670 8.054 1.00 57.50 364 GLU A C 1
ATOM 2911 O O . GLU A 1 364 ? 1.604 -33.460 8.263 1.00 57.50 364 GLU A O 1
ATOM 2916 N N . GLY A 1 365 ? 2.562 -31.901 6.960 1.00 60.78 365 GLY A N 1
ATOM 2917 C CA . GLY A 1 365 ? 1.593 -31.965 5.863 1.00 60.78 365 GLY A CA 1
ATOM 2918 C C . GLY A 1 365 ? 0.451 -30.940 5.884 1.00 60.78 365 GLY A C 1
ATOM 2919 O O . GLY A 1 365 ? -0.299 -30.906 4.911 1.00 60.78 365 GLY A O 1
ATOM 2920 N N . ALA A 1 366 ? 0.320 -30.088 6.912 1.00 70.38 366 ALA A N 1
ATOM 2921 C CA . ALA A 1 366 ? -0.698 -29.029 6.952 1.00 70.38 366 ALA A CA 1
ATOM 2922 C C . ALA A 1 366 ? -0.077 -27.630 7.095 1.00 70.38 366 ALA A C 1
ATOM 2924 O O . ALA A 1 366 ? 0.814 -27.412 7.922 1.00 70.38 366 ALA A O 1
ATOM 2925 N N . GLU A 1 367 ? -0.568 -26.678 6.295 1.00 79.88 367 GLU A N 1
ATOM 2926 C CA . GLU A 1 367 ? -0.206 -25.262 6.424 1.00 79.88 367 GLU A CA 1
ATOM 2927 C C . GLU A 1 367 ? -0.597 -24.719 7.807 1.00 79.88 367 GLU A C 1
ATOM 2929 O O . GLU A 1 367 ? -1.568 -25.166 8.419 1.00 79.88 367 GLU A O 1
ATOM 2934 N N . ALA A 1 368 ? 0.184 -23.760 8.315 1.00 87.62 368 ALA A N 1
ATOM 2935 C CA . ALA A 1 368 ? -0.117 -23.098 9.580 1.00 87.62 368 ALA A CA 1
ATOM 2936 C C . ALA A 1 368 ? -1.471 -22.379 9.502 1.00 87.62 368 ALA A C 1
ATOM 2938 O O . ALA A 1 368 ? -1.797 -21.777 8.476 1.00 87.62 368 ALA A O 1
ATOM 2939 N N . MET A 1 369 ? -2.229 -22.372 10.603 1.00 89.62 369 MET A N 1
ATOM 2940 C CA . MET A 1 369 ? -3.571 -21.780 10.608 1.00 89.62 369 MET A CA 1
ATOM 2941 C C . MET A 1 369 ? -3.574 -20.286 10.268 1.00 89.62 369 MET A C 1
ATOM 2943 O O . MET A 1 369 ? -4.509 -19.806 9.634 1.00 89.62 369 MET A O 1
ATOM 2947 N N . ALA A 1 370 ? -2.492 -19.582 10.603 1.00 92.31 370 ALA A N 1
ATOM 2948 C CA . ALA A 1 370 ? -2.263 -18.189 10.230 1.00 92.31 370 ALA A CA 1
ATOM 2949 C C . ALA A 1 370 ? -2.233 -17.919 8.713 1.00 92.31 370 ALA A C 1
ATOM 2951 O O . ALA A 1 370 ? -2.327 -16.766 8.304 1.00 92.31 370 ALA A O 1
ATOM 2952 N N . LEU A 1 371 ? -2.074 -18.949 7.877 1.00 93.88 371 LEU A N 1
ATOM 2953 C CA . LEU A 1 371 ? -2.066 -18.833 6.416 1.00 93.88 371 LEU A CA 1
ATOM 2954 C C . LEU A 1 371 ? -3.409 -19.213 5.783 1.00 93.88 371 LEU A C 1
ATOM 2956 O O . LEU A 1 371 ? -3.561 -19.083 4.566 1.00 93.88 371 LEU A O 1
ATOM 2960 N N . HIS A 1 372 ? -4.386 -19.664 6.578 1.00 90.94 372 HIS A N 1
ATOM 2961 C CA . HIS A 1 372 ? -5.702 -19.988 6.048 1.00 90.94 372 HIS A CA 1
ATOM 2962 C C . HIS A 1 372 ? -6.432 -18.729 5.555 1.00 90.94 372 HIS A C 1
ATOM 2964 O O . HIS A 1 372 ? -6.411 -17.692 6.225 1.00 90.94 372 HIS A O 1
ATOM 2970 N N . PRO A 1 373 ? -7.119 -18.814 4.404 1.00 91.38 373 PRO A N 1
ATOM 2971 C CA . PRO A 1 373 ? -7.929 -17.718 3.894 1.00 91.38 373 PRO A CA 1
ATOM 2972 C C . PRO A 1 373 ? -9.011 -17.261 4.880 1.00 91.38 373 PRO A C 1
ATOM 2974 O O . PRO A 1 373 ? -9.775 -18.078 5.392 1.00 91.38 373 PRO A O 1
ATOM 2977 N N . THR A 1 374 ? -9.129 -15.944 5.074 1.00 92.12 374 THR A N 1
ATOM 2978 C CA . THR A 1 374 ? -10.231 -15.316 5.833 1.00 92.12 374 THR A CA 1
ATOM 2979 C C . THR A 1 374 ? -11.482 -15.082 4.982 1.00 92.12 374 THR A C 1
ATOM 2981 O O . THR A 1 374 ? -12.522 -14.687 5.497 1.00 92.12 374 THR A O 1
ATOM 2984 N N . LEU A 1 375 ? -11.400 -15.330 3.671 1.00 94.94 375 LEU A N 1
ATOM 2985 C CA . LEU A 1 375 ? -12.485 -15.166 2.706 1.00 94.94 375 LEU A CA 1
ATOM 2986 C C . LEU A 1 375 ? -12.582 -16.394 1.787 1.00 94.94 375 LEU A C 1
ATOM 2988 O O . LEU A 1 375 ? -11.603 -17.128 1.630 1.00 94.94 375 LEU A O 1
ATOM 2992 N N . PRO A 1 376 ? -13.734 -16.613 1.124 1.00 95.62 376 PRO A N 1
ATOM 2993 C CA . PRO A 1 376 ? -13.845 -17.599 0.051 1.00 95.62 376 PRO A CA 1
ATOM 2994 C C . PRO A 1 376 ? -12.834 -17.349 -1.080 1.00 95.62 376 PRO A C 1
ATOM 2996 O O . PRO A 1 376 ? -12.372 -16.228 -1.267 1.00 95.62 376 PRO A O 1
ATOM 2999 N N . SER A 1 377 ? -12.515 -18.376 -1.870 1.00 95.31 377 SER A N 1
ATOM 3000 C CA . SER A 1 377 ? -11.538 -18.266 -2.964 1.00 95.31 377 SER A CA 1
ATOM 3001 C C . SER A 1 377 ? -11.939 -17.209 -4.003 1.00 95.31 377 SER A C 1
ATOM 3003 O O . SER A 1 377 ? -13.066 -17.208 -4.508 1.00 95.31 377 SER A O 1
ATOM 3005 N N . SER A 1 378 ? -11.006 -16.304 -4.300 1.00 96.44 378 SER A N 1
ATOM 3006 C CA . SER A 1 378 ? -11.070 -15.304 -5.367 1.00 96.44 378 SER A CA 1
ATOM 3007 C C . SER A 1 378 ? -9.684 -14.657 -5.547 1.00 96.44 378 SER A C 1
ATOM 3009 O O . SER A 1 378 ? -8.841 -14.809 -4.663 1.00 96.44 378 SER A O 1
ATOM 3011 N N . PRO A 1 379 ? -9.455 -13.862 -6.611 1.00 96.31 379 PRO A N 1
ATOM 3012 C CA . PRO A 1 379 ? -8.194 -13.131 -6.786 1.00 96.31 379 PRO A CA 1
ATOM 3013 C C . PRO A 1 379 ? -7.829 -12.216 -5.603 1.00 96.31 379 PRO A C 1
ATOM 3015 O O . PRO A 1 379 ? -6.675 -12.148 -5.192 1.00 96.31 379 PRO A O 1
ATOM 3018 N N . LEU A 1 380 ? -8.822 -11.555 -4.990 1.00 97.12 380 LEU A N 1
ATOM 3019 C CA . LEU A 1 380 ? -8.617 -10.799 -3.748 1.00 97.12 380 LEU A CA 1
ATOM 3020 C C . LEU A 1 380 ? -8.058 -11.678 -2.619 1.00 97.12 380 LEU A C 1
ATOM 3022 O O . LEU A 1 380 ? -7.202 -11.237 -1.856 1.00 97.12 380 LEU A O 1
ATOM 3026 N N . THR A 1 381 ? -8.563 -12.902 -2.490 1.00 96.56 381 THR A N 1
ATOM 3027 C CA . THR A 1 381 ? -8.147 -13.834 -1.441 1.00 96.56 381 THR A CA 1
ATOM 3028 C C . THR A 1 381 ? -6.711 -14.307 -1.645 1.00 96.56 381 THR A C 1
ATOM 3030 O O . THR A 1 381 ? -5.991 -14.441 -0.658 1.00 96.56 381 THR A O 1
ATOM 3033 N N . ASP A 1 382 ? -6.263 -14.464 -2.892 1.00 95.75 382 ASP A N 1
ATOM 3034 C CA . ASP A 1 382 ? -4.868 -14.797 -3.209 1.00 95.75 382 ASP A CA 1
ATOM 3035 C C . ASP A 1 382 ? -3.915 -13.679 -2.745 1.00 95.75 382 ASP A C 1
ATOM 3037 O O . ASP A 1 382 ? -2.886 -13.937 -2.117 1.00 95.75 382 ASP A O 1
ATOM 3041 N N . GLU A 1 383 ? -4.292 -12.417 -2.968 1.00 96.75 383 GLU A N 1
ATOM 3042 C CA . GLU A 1 383 ? -3.525 -11.257 -2.499 1.00 96.75 383 GLU A CA 1
ATOM 3043 C C . GLU A 1 383 ? -3.551 -11.136 -0.960 1.00 96.75 383 GLU A C 1
ATOM 3045 O O . GLU A 1 383 ? -2.534 -10.856 -0.319 1.00 96.75 383 GLU A O 1
ATOM 3050 N N . LEU A 1 384 ? -4.694 -11.414 -0.321 1.00 96.94 384 LEU A N 1
ATOM 3051 C CA . LEU A 1 384 ? -4.766 -11.505 1.140 1.00 96.94 384 LEU A CA 1
ATOM 3052 C C . LEU A 1 384 ? -3.881 -12.638 1.674 1.00 96.94 384 LEU A C 1
ATOM 3054 O O . LEU A 1 384 ? -3.253 -12.466 2.720 1.00 96.94 384 LEU A O 1
ATOM 3058 N N . GLN A 1 385 ? -3.773 -13.763 0.970 1.00 95.88 385 GLN A N 1
ATOM 3059 C CA . GLN A 1 385 ? -2.875 -14.852 1.344 1.00 95.88 385 GLN A CA 1
ATOM 3060 C C . GLN A 1 385 ? -1.405 -14.440 1.197 1.00 95.88 385 GLN A C 1
ATOM 3062 O O . GLN A 1 385 ? -0.603 -14.745 2.079 1.00 95.88 385 GLN A O 1
ATOM 3067 N N . PHE A 1 386 ? -1.052 -13.670 0.165 1.00 95.62 386 PHE A N 1
ATOM 3068 C CA . PHE A 1 386 ? 0.279 -13.070 0.055 1.00 95.62 386 PHE A CA 1
ATOM 3069 C C . PHE A 1 386 ? 0.595 -12.164 1.259 1.00 95.62 386 PHE A C 1
ATOM 3071 O O . PHE A 1 386 ? 1.640 -12.325 1.893 1.00 95.62 386 PHE A O 1
ATOM 3078 N N . THR A 1 387 ? -0.331 -11.286 1.674 1.00 96.69 387 THR A N 1
ATOM 3079 C CA . THR A 1 387 ? -0.125 -10.488 2.903 1.00 96.69 387 THR A CA 1
ATOM 3080 C C . THR A 1 387 ? 0.003 -11.357 4.152 1.00 96.69 387 THR A C 1
ATOM 3082 O O . THR A 1 387 ? 0.840 -11.065 5.006 1.00 96.69 387 THR A O 1
ATOM 3085 N N . ALA A 1 388 ? -0.763 -12.449 4.252 1.00 96.81 388 ALA A N 1
ATOM 3086 C CA . ALA A 1 388 ? -0.670 -13.389 5.365 1.00 96.81 388 ALA A CA 1
ATOM 3087 C C . ALA A 1 388 ? 0.699 -14.084 5.405 1.00 96.81 388 ALA A C 1
ATOM 3089 O O . ALA A 1 388 ? 1.272 -14.222 6.480 1.00 96.81 388 ALA A O 1
ATOM 3090 N N . GLN A 1 389 ? 1.281 -14.434 4.253 1.00 95.69 389 GLN A N 1
ATOM 3091 C CA . GLN A 1 389 ? 2.643 -14.974 4.173 1.00 95.69 389 GLN A CA 1
ATOM 3092 C C . GLN A 1 389 ? 3.693 -13.966 4.656 1.00 95.69 389 GLN A C 1
ATOM 3094 O O . GLN A 1 389 ? 4.610 -14.341 5.388 1.00 95.69 389 GLN A O 1
ATOM 3099 N N . LEU A 1 390 ? 3.565 -12.688 4.286 1.00 96.12 390 LEU A N 1
ATOM 3100 C CA . LEU A 1 390 ? 4.479 -11.641 4.752 1.00 96.12 390 LEU A CA 1
ATOM 3101 C C . LEU A 1 390 ? 4.349 -11.391 6.259 1.00 96.12 390 LEU A C 1
ATOM 3103 O O . LEU A 1 390 ? 5.366 -11.283 6.940 1.00 96.12 390 LEU A O 1
ATOM 3107 N N . ILE A 1 391 ? 3.120 -11.356 6.786 1.00 95.94 391 ILE A N 1
ATOM 3108 C CA . ILE A 1 391 ? 2.847 -11.238 8.228 1.00 95.94 391 ILE A CA 1
ATOM 3109 C C . ILE A 1 391 ? 3.343 -12.487 8.969 1.00 95.94 391 ILE A C 1
ATOM 3111 O O . ILE A 1 391 ? 3.877 -12.388 10.066 1.00 95.94 391 ILE A O 1
ATOM 3115 N N . TYR A 1 392 ? 3.226 -13.673 8.376 1.00 93.62 392 TYR A N 1
ATOM 3116 C CA . TYR A 1 392 ? 3.748 -14.895 8.976 1.00 93.62 392 TYR A CA 1
ATOM 3117 C C . TYR A 1 392 ? 5.277 -14.867 9.118 1.00 93.62 392 TYR A C 1
ATOM 3119 O O . TYR A 1 392 ? 5.809 -15.315 10.134 1.00 93.62 392 TYR A O 1
ATOM 3127 N N . ARG A 1 393 ? 5.984 -14.306 8.124 1.00 90.75 393 ARG A N 1
ATOM 3128 C CA . ARG A 1 393 ? 7.447 -14.116 8.156 1.00 90.75 393 ARG A CA 1
ATOM 3129 C C . ARG A 1 393 ? 7.876 -13.019 9.136 1.00 90.75 393 ARG A C 1
ATOM 3131 O O . ARG A 1 393 ? 8.812 -13.226 9.901 1.00 90.75 393 ARG A O 1
ATOM 3138 N N . ASP A 1 394 ? 7.200 -11.871 9.115 1.00 90.94 394 ASP A N 1
ATOM 3139 C CA . ASP A 1 394 ? 7.395 -10.753 10.045 1.00 90.94 394 ASP A CA 1
ATOM 3140 C C . ASP A 1 394 ? 6.026 -10.207 10.464 1.00 90.94 394 ASP A C 1
ATOM 3142 O O . ASP A 1 394 ? 5.426 -9.377 9.773 1.00 90.94 394 ASP A O 1
ATOM 3146 N N . CYS A 1 395 ? 5.540 -10.634 11.633 1.00 91.38 395 CYS A N 1
ATOM 3147 C CA . CYS A 1 395 ? 4.229 -10.213 12.125 1.00 91.38 395 CYS A CA 1
ATOM 3148 C C . CYS A 1 395 ? 4.173 -8.719 12.447 1.00 91.38 395 CYS A C 1
ATOM 3150 O O . CYS A 1 395 ? 3.083 -8.175 12.594 1.00 91.38 395 CYS A O 1
ATOM 3152 N N . ARG A 1 396 ? 5.320 -8.031 12.488 1.00 90.12 396 ARG A N 1
ATOM 3153 C CA . ARG A 1 396 ? 5.445 -6.583 12.685 1.00 90.12 396 ARG A CA 1
ATOM 3154 C C . ARG A 1 396 ? 5.642 -5.830 11.372 1.00 90.12 396 ARG A C 1
ATOM 3156 O O . ARG A 1 396 ? 5.959 -4.636 11.382 1.00 90.12 396 ARG A O 1
ATOM 3163 N N . ASN A 1 397 ? 5.464 -6.487 10.227 1.00 94.56 397 ASN A N 1
ATOM 3164 C CA . ASN A 1 397 ? 5.490 -5.825 8.933 1.00 94.56 397 ASN A CA 1
ATOM 3165 C C . ASN A 1 397 ? 4.258 -4.925 8.757 1.00 94.56 397 ASN A C 1
ATOM 3167 O O . ASN A 1 397 ? 3.251 -5.319 8.171 1.00 94.56 397 ASN A O 1
ATOM 3171 N N . ASN A 1 398 ? 4.349 -3.693 9.264 1.00 95.88 398 ASN A N 1
ATOM 3172 C CA . ASN A 1 398 ? 3.262 -2.721 9.204 1.00 95.88 398 ASN A CA 1
ATOM 3173 C C . ASN A 1 398 ? 2.794 -2.441 7.767 1.00 95.88 398 ASN A C 1
ATOM 3175 O O . ASN A 1 398 ? 1.606 -2.235 7.554 1.00 95.88 398 ASN A O 1
ATOM 3179 N N . SER A 1 399 ? 3.684 -2.492 6.772 1.00 97.25 399 SER A N 1
ATOM 3180 C CA . SER A 1 399 ? 3.295 -2.305 5.371 1.00 97.25 399 SER A CA 1
ATOM 3181 C C . SER A 1 399 ? 2.353 -3.412 4.886 1.00 97.25 399 SER A C 1
ATOM 3183 O O . SER A 1 399 ? 1.359 -3.112 4.227 1.00 97.25 399 SER A O 1
ATOM 3185 N N . ALA A 1 400 ? 2.599 -4.667 5.281 1.00 97.69 400 ALA A N 1
ATOM 3186 C CA . ALA A 1 400 ? 1.705 -5.783 4.971 1.00 97.69 400 ALA A CA 1
ATOM 3187 C C . ALA A 1 400 ? 0.337 -5.633 5.663 1.00 97.69 400 ALA A C 1
ATOM 3189 O O . ALA A 1 400 ? -0.692 -5.844 5.023 1.00 97.69 400 ALA A O 1
ATOM 3190 N N . TRP A 1 401 ? 0.304 -5.195 6.928 1.00 97.88 401 TRP A N 1
ATOM 3191 C CA . TRP A 1 401 ? -0.949 -4.887 7.636 1.00 97.88 401 TRP A CA 1
ATOM 3192 C C . TRP A 1 401 ? -1.723 -3.731 6.991 1.00 97.88 401 TRP A C 1
ATOM 3194 O O . TRP A 1 401 ? -2.940 -3.816 6.824 1.00 97.88 401 TRP A O 1
ATOM 3204 N N . CYS A 1 402 ? -1.035 -2.659 6.591 1.00 96.69 402 CYS A N 1
ATOM 3205 C CA . CYS A 1 402 ? -1.652 -1.534 5.894 1.00 96.69 402 CYS A CA 1
ATOM 3206 C C . CYS A 1 402 ? -2.242 -1.957 4.544 1.00 96.69 402 CYS A C 1
ATOM 3208 O O . CYS A 1 402 ? -3.370 -1.572 4.232 1.00 96.69 402 CYS A O 1
ATOM 3210 N N . HIS A 1 403 ? -1.513 -2.759 3.762 1.00 96.94 403 HIS A N 1
ATOM 3211 C CA . HIS A 1 403 ? -2.001 -3.280 2.483 1.00 96.94 403 HIS A CA 1
ATOM 3212 C C . HIS A 1 403 ? -3.209 -4.197 2.675 1.00 96.94 403 HIS A C 1
ATOM 3214 O O . HIS A 1 403 ? -4.226 -4.021 2.009 1.00 96.94 403 HIS A O 1
ATOM 3220 N N . ARG A 1 404 ? -3.154 -5.103 3.658 1.00 97.62 404 ARG A N 1
ATOM 3221 C CA . ARG A 1 404 ? -4.267 -5.993 4.015 1.00 97.62 404 ARG A CA 1
ATOM 3222 C C . ARG A 1 404 ? -5.547 -5.220 4.351 1.00 97.62 404 ARG A C 1
ATOM 3224 O O . ARG A 1 404 ? -6.606 -5.512 3.794 1.00 97.62 404 ARG A O 1
ATOM 3231 N N . LEU A 1 405 ? -5.440 -4.171 5.171 1.00 96.50 405 LEU A N 1
ATOM 3232 C CA . LEU A 1 405 ? -6.564 -3.279 5.471 1.00 96.50 405 LEU A CA 1
ATOM 3233 C C . LEU A 1 405 ? -7.065 -2.538 4.223 1.00 96.50 405 LEU A C 1
ATOM 3235 O O . LEU A 1 405 ? -8.273 -2.377 4.047 1.00 96.50 405 LEU A O 1
ATOM 3239 N N . ALA A 1 406 ? -6.159 -2.068 3.360 1.00 94.81 406 ALA A N 1
ATOM 3240 C CA . ALA A 1 406 ? -6.522 -1.371 2.129 1.00 94.81 406 ALA A CA 1
ATOM 3241 C C . ALA A 1 406 ? -7.289 -2.286 1.160 1.00 94.81 406 ALA A C 1
ATOM 3243 O O . ALA A 1 406 ? -8.293 -1.855 0.596 1.00 94.81 406 ALA A O 1
ATOM 3244 N N . LEU A 1 407 ? -6.884 -3.551 1.021 1.00 95.81 407 LEU A N 1
ATOM 3245 C CA . LEU A 1 407 ? -7.590 -4.565 0.233 1.00 95.81 407 LEU A CA 1
ATOM 3246 C C . LEU A 1 407 ? -8.996 -4.820 0.781 1.00 95.81 407 LEU A C 1
ATOM 3248 O O . LEU A 1 407 ? -9.976 -4.738 0.037 1.00 95.81 407 LEU A O 1
ATOM 3252 N N . LEU A 1 408 ? -9.114 -5.050 2.093 1.00 95.44 408 LEU A N 1
ATOM 3253 C CA . LEU A 1 408 ? -10.409 -5.232 2.747 1.00 95.44 408 LEU A CA 1
ATOM 3254 C C . LEU A 1 408 ? -11.318 -4.015 2.516 1.00 95.44 408 LEU A C 1
ATOM 3256 O O . LEU A 1 408 ? -12.469 -4.155 2.102 1.00 95.44 408 LEU A O 1
ATOM 3260 N N . ARG A 1 409 ? -10.801 -2.806 2.749 1.00 94.38 409 ARG A N 1
ATOM 3261 C CA . ARG A 1 409 ? -11.578 -1.566 2.663 1.00 94.38 409 ARG A CA 1
ATOM 3262 C C . ARG A 1 409 ? -11.969 -1.220 1.228 1.00 94.38 409 ARG A C 1
ATOM 3264 O O . ARG A 1 409 ? -13.140 -0.953 0.968 1.00 94.38 409 ARG A O 1
ATOM 3271 N N . GLU A 1 410 ? -11.011 -1.193 0.306 1.00 90.56 410 GLU A N 1
ATOM 3272 C CA . GLU A 1 410 ? -11.201 -0.656 -1.047 1.00 90.56 410 GLU A CA 1
ATOM 3273 C C . GLU A 1 410 ? -11.646 -1.716 -2.060 1.00 90.56 410 GLU A C 1
ATOM 3275 O O . GLU A 1 410 ? -12.524 -1.442 -2.881 1.00 90.56 410 GLU A O 1
ATOM 3280 N N . ALA A 1 411 ? -11.073 -2.924 -2.017 1.00 92.50 411 ALA A N 1
ATOM 3281 C CA . ALA A 1 411 ? -11.360 -3.962 -3.008 1.00 92.50 411 ALA A CA 1
ATOM 3282 C C . ALA A 1 411 ? -12.593 -4.808 -2.650 1.00 92.50 411 ALA A C 1
ATOM 3284 O O . ALA A 1 411 ? -13.322 -5.219 -3.552 1.00 92.50 411 ALA A O 1
ATOM 3285 N N . LEU A 1 412 ? -12.877 -5.015 -1.358 1.00 94.25 412 LEU A N 1
ATOM 3286 C CA . LEU A 1 412 ? -14.060 -5.756 -0.905 1.00 94.25 412 LEU A CA 1
ATOM 3287 C C . LEU A 1 412 ? -15.191 -4.829 -0.467 1.00 94.25 412 LEU A C 1
ATOM 3289 O O . LEU A 1 412 ? -16.211 -4.704 -1.147 1.00 94.25 412 LEU A O 1
ATOM 3293 N N . VAL A 1 413 ? -15.014 -4.164 0.672 1.00 92.94 413 VAL A N 1
ATOM 3294 C CA . VAL A 1 413 ? -16.100 -3.483 1.379 1.00 92.94 413 VAL A CA 1
ATOM 3295 C C . VAL A 1 413 ? -16.659 -2.316 0.566 1.00 92.94 413 VAL A C 1
ATOM 3297 O O . VAL A 1 413 ? -17.876 -2.186 0.443 1.00 92.94 413 VAL A O 1
ATOM 3300 N N . ARG A 1 414 ? -15.809 -1.485 -0.049 1.00 90.38 414 ARG A N 1
ATOM 3301 C CA . ARG A 1 414 ? -16.269 -0.368 -0.891 1.00 90.38 414 ARG A CA 1
ATOM 3302 C C . ARG A 1 414 ? -17.042 -0.834 -2.122 1.00 90.38 414 ARG A C 1
ATOM 3304 O O . ARG A 1 414 ? -17.989 -0.159 -2.523 1.00 90.38 414 ARG A O 1
ATOM 3311 N N . ARG A 1 415 ? -16.685 -1.984 -2.705 1.00 88.19 415 ARG A N 1
ATOM 3312 C CA . ARG A 1 415 ? -17.441 -2.579 -3.819 1.00 88.19 415 ARG A CA 1
ATOM 3313 C C . ARG A 1 415 ? -18.812 -3.069 -3.351 1.00 88.19 415 ARG A C 1
ATOM 3315 O O . ARG A 1 415 ? -19.810 -2.692 -3.959 1.00 88.19 415 ARG A O 1
ATOM 3322 N N . LEU A 1 416 ? -18.870 -3.808 -2.239 1.00 88.31 416 LEU A N 1
ATOM 3323 C CA . LEU A 1 416 ? -20.133 -4.259 -1.634 1.00 88.31 416 LEU A CA 1
ATOM 3324 C C . LEU A 1 416 ? -21.044 -3.082 -1.256 1.00 88.31 416 LEU A C 1
ATOM 3326 O O . LEU A 1 416 ? -22.252 -3.129 -1.471 1.00 88.31 416 LEU A O 1
ATOM 3330 N N . TRP A 1 417 ? -20.468 -2.010 -0.712 1.00 90.06 417 TRP A N 1
ATOM 3331 C CA . TRP A 1 417 ? -21.186 -0.781 -0.386 1.00 90.06 417 TRP A CA 1
ATOM 3332 C C . TRP A 1 417 ? -21.787 -0.119 -1.632 1.00 90.06 417 TRP A C 1
ATOM 3334 O O . TRP A 1 417 ? -22.974 0.199 -1.654 1.00 90.06 417 TRP A O 1
ATOM 3344 N N . ARG A 1 418 ? -21.005 0.030 -2.708 1.00 88.12 418 ARG A N 1
ATOM 3345 C CA . ARG A 1 418 ? -21.495 0.605 -3.971 1.00 88.12 418 ARG A CA 1
ATOM 3346 C C . ARG A 1 418 ? -22.611 -0.221 -4.608 1.00 88.12 418 ARG A C 1
ATOM 3348 O O . ARG A 1 418 ? -23.563 0.371 -5.105 1.00 88.12 418 ARG A O 1
ATOM 3355 N N . GLN A 1 419 ? -22.522 -1.550 -4.548 1.00 84.38 419 GLN A N 1
ATOM 3356 C CA . GLN A 1 419 ? -23.571 -2.458 -5.034 1.00 84.38 419 GLN A CA 1
ATOM 3357 C C . GLN A 1 419 ? -24.881 -2.317 -4.247 1.00 84.38 419 GLN A C 1
ATOM 3359 O O . GLN A 1 419 ? -25.968 -2.338 -4.829 1.00 84.38 419 GLN A O 1
ATOM 3364 N N . LEU A 1 420 ? -24.792 -2.136 -2.923 1.00 85.50 420 LEU A N 1
ATOM 3365 C CA . LEU A 1 420 ? -25.958 -1.818 -2.098 1.00 85.50 420 LEU A CA 1
ATOM 3366 C C . LEU A 1 420 ? -26.563 -0.472 -2.525 1.00 85.50 420 LEU A C 1
ATOM 3368 O O . LEU A 1 420 ? -27.772 -0.369 -2.743 1.00 85.50 420 LEU A O 1
ATOM 3372 N N . CYS A 1 421 ? -25.724 0.551 -2.715 1.00 85.06 421 CYS A N 1
ATOM 3373 C CA . CYS A 1 421 ? -26.188 1.878 -3.109 1.00 85.06 421 CYS A CA 1
ATOM 3374 C C . CYS A 1 421 ? -26.851 1.908 -4.498 1.00 85.06 421 CYS A C 1
ATOM 3376 O O . CYS A 1 421 ? -27.872 2.580 -4.673 1.00 85.06 421 CYS A O 1
ATOM 3378 N N . SER A 1 422 ? -26.316 1.168 -5.475 1.00 81.56 422 SER A N 1
ATOM 3379 C CA . SER A 1 422 ? -26.855 1.092 -6.841 1.00 81.56 422 SER A CA 1
ATOM 3380 C C . SER A 1 422 ? -28.163 0.296 -6.941 1.00 81.56 422 SER A C 1
ATOM 3382 O O . SER A 1 422 ? -28.872 0.407 -7.940 1.00 81.56 422 SER A O 1
ATOM 3384 N N . GLY A 1 423 ? -28.532 -0.471 -5.907 1.00 69.69 423 GLY A N 1
ATOM 3385 C CA . GLY A 1 423 ? -29.692 -1.368 -5.939 1.00 69.69 423 GLY A CA 1
ATOM 3386 C C . GLY A 1 423 ? -29.448 -2.658 -6.731 1.00 69.69 423 GLY A C 1
ATOM 3387 O O . GLY A 1 423 ? -30.398 -3.371 -7.051 1.00 69.69 423 GLY A O 1
ATOM 3388 N N . GLU A 1 424 ? -28.189 -2.971 -7.046 1.00 59.25 424 GLU A N 1
ATOM 3389 C CA . GLU A 1 424 ? -27.789 -4.231 -7.687 1.00 59.25 424 GLU A CA 1
ATOM 3390 C C . GLU A 1 424 ? -27.810 -5.421 -6.715 1.00 59.25 424 GLU A C 1
ATOM 3392 O O . GLU A 1 424 ? -27.773 -6.573 -7.148 1.00 59.25 424 GLU A O 1
ATOM 3397 N N . PHE A 1 425 ? -27.934 -5.160 -5.410 1.00 53.88 425 PHE A N 1
ATOM 3398 C CA . PHE A 1 425 ? -28.085 -6.180 -4.378 1.00 53.88 425 PHE A CA 1
ATOM 3399 C C . PHE A 1 425 ? -29.486 -6.824 -4.461 1.00 53.88 425 PHE A C 1
ATOM 3401 O O . PHE A 1 425 ? -30.461 -6.347 -3.877 1.00 53.88 425 PHE A O 1
ATOM 3408 N N . ARG A 1 426 ? -29.616 -7.902 -5.246 1.00 48.81 426 ARG A N 1
ATOM 3409 C CA . ARG A 1 426 ? -30.875 -8.650 -5.400 1.00 48.81 426 ARG A CA 1
ATOM 3410 C C . ARG A 1 426 ? -30.991 -9.734 -4.330 1.00 48.81 426 ARG A C 1
ATOM 3412 O O . ARG A 1 426 ? -30.192 -10.662 -4.316 1.00 48.81 426 ARG A O 1
ATOM 3419 N N . GLY A 1 427 ? -32.017 -9.648 -3.483 1.00 47.78 427 GLY A N 1
ATOM 3420 C CA . GLY A 1 427 ? -32.430 -10.767 -2.630 1.00 47.78 427 GLY A CA 1
ATOM 3421 C C . GLY A 1 427 ? -33.081 -11.879 -3.460 1.00 47.78 427 GLY A C 1
ATOM 3422 O O . GLY A 1 427 ? -33.786 -11.601 -4.435 1.00 47.78 427 GLY A O 1
ATOM 3423 N N . ALA A 1 428 ? -32.850 -13.137 -3.087 1.00 44.38 428 ALA A N 1
ATOM 3424 C CA . ALA A 1 428 ? -33.604 -14.259 -3.634 1.00 44.38 428 ALA A CA 1
ATOM 3425 C C . ALA A 1 428 ? -35.022 -14.282 -3.030 1.00 44.38 428 ALA A C 1
ATOM 3427 O O . ALA A 1 428 ? -35.282 -13.753 -1.950 1.00 44.38 428 ALA A O 1
ATOM 3428 N N . VAL A 1 429 ? -35.984 -14.883 -3.732 1.00 40.69 429 VAL A N 1
ATOM 3429 C CA . VAL A 1 429 ? -37.351 -15.014 -3.208 1.00 40.69 429 VAL A CA 1
ATOM 3430 C C . VAL A 1 429 ? -37.326 -15.965 -2.005 1.00 40.69 429 VAL A C 1
ATOM 3432 O O . VAL A 1 429 ? -37.038 -17.146 -2.172 1.00 40.69 429 VAL A O 1
ATOM 3435 N N . GLY A 1 430 ? -37.624 -15.449 -0.807 1.00 45.91 430 GLY A N 1
ATOM 3436 C CA . GLY A 1 430 ? -37.670 -16.218 0.445 1.00 45.91 430 GLY A CA 1
ATOM 3437 C C . GLY A 1 430 ? -36.471 -16.044 1.392 1.00 45.91 430 GLY A C 1
ATOM 3438 O O . GLY A 1 430 ? -36.434 -16.720 2.415 1.00 45.91 430 GLY A O 1
ATOM 3439 N N . THR A 1 431 ? -35.514 -15.161 1.085 1.00 48.66 431 THR A N 1
ATOM 3440 C CA . THR A 1 431 ? -34.368 -14.821 1.959 1.00 48.66 431 THR A CA 1
ATOM 3441 C C . THR A 1 431 ? -34.637 -13.556 2.796 1.00 48.66 431 THR A C 1
ATOM 3443 O O . THR A 1 431 ? -35.608 -12.851 2.494 1.00 48.66 431 THR A O 1
ATOM 3446 N N . PRO A 1 432 ? -33.817 -13.246 3.831 1.00 55.09 432 PRO A N 1
ATOM 3447 C CA . PRO A 1 432 ? -33.890 -11.982 4.572 1.00 55.09 432 PRO A CA 1
ATOM 3448 C C . PRO A 1 432 ? -33.935 -10.775 3.640 1.00 55.09 432 PRO A C 1
ATOM 3450 O O . PRO A 1 432 ? -33.569 -10.874 2.460 1.00 55.09 432 PRO A O 1
ATOM 3453 N N . SER A 1 433 ? -34.372 -9.624 4.160 1.00 61.53 433 SER A N 1
ATOM 3454 C CA . SER A 1 433 ? -34.321 -8.408 3.352 1.00 61.53 433 SER A CA 1
ATOM 3455 C C . SER A 1 433 ? -32.886 -8.213 2.826 1.00 61.53 433 SER A C 1
ATOM 3457 O O . SER A 1 433 ? -31.928 -8.511 3.545 1.00 61.53 433 SER A O 1
ATOM 3459 N N . PRO A 1 434 ? -32.705 -7.729 1.581 1.00 63.41 434 PRO A N 1
ATOM 3460 C CA . PRO A 1 434 ? -31.369 -7.548 1.002 1.00 63.41 434 PRO A CA 1
ATOM 3461 C C . PRO A 1 434 ? -30.466 -6.674 1.899 1.00 63.41 434 PRO A C 1
ATOM 3463 O O . PRO A 1 434 ? -29.248 -6.805 1.946 1.00 63.41 434 PRO A O 1
ATOM 3466 N N . ASP A 1 435 ? -31.113 -5.826 2.686 1.00 64.19 435 ASP A N 1
ATOM 3467 C CA . ASP A 1 435 ? -30.543 -4.992 3.720 1.00 64.19 435 ASP A CA 1
ATOM 3468 C C . ASP A 1 435 ? -30.016 -5.796 4.934 1.00 64.19 435 ASP A C 1
ATOM 3470 O O . ASP A 1 435 ? -28.869 -5.614 5.339 1.00 64.19 435 ASP A O 1
ATOM 3474 N N . GLU A 1 436 ? -30.794 -6.689 5.541 1.00 69.75 436 GLU A N 1
ATOM 3475 C CA . GLU A 1 436 ? -30.334 -7.509 6.683 1.00 69.75 436 GLU A CA 1
ATOM 3476 C C . GLU A 1 436 ? -29.207 -8.472 6.287 1.00 69.75 436 GLU A C 1
ATOM 3478 O O . GLU A 1 436 ? -28.223 -8.615 7.018 1.00 69.75 436 GLU A O 1
ATOM 3483 N N . ASP A 1 437 ? -29.308 -9.062 5.095 1.00 76.00 437 ASP A N 1
ATOM 3484 C CA . ASP A 1 437 ? -28.317 -9.994 4.548 1.00 76.00 437 ASP A CA 1
ATOM 3485 C C . ASP A 1 437 ? -26.942 -9.325 4.356 1.00 76.00 437 ASP A C 1
ATOM 3487 O O . ASP A 1 437 ? -25.898 -9.853 4.755 1.00 76.00 437 ASP A O 1
ATOM 3491 N N . TRP A 1 438 ? -26.930 -8.089 3.842 1.00 83.25 438 TRP A N 1
ATOM 3492 C CA . TRP A 1 438 ? -25.706 -7.295 3.720 1.00 83.25 438 TRP A CA 1
ATOM 3493 C C . TRP A 1 438 ? -25.072 -6.982 5.081 1.00 83.25 438 TRP A C 1
ATOM 3495 O O . TRP A 1 438 ? -23.855 -7.078 5.239 1.00 83.25 438 TRP A O 1
ATOM 3505 N N . GLN A 1 439 ? -25.886 -6.607 6.074 1.00 84.19 439 GLN A N 1
ATOM 3506 C CA . GLN A 1 439 ? -25.406 -6.229 7.410 1.00 84.19 439 GLN A CA 1
ATOM 3507 C C . GLN A 1 439 ? -24.754 -7.419 8.115 1.00 84.19 439 GLN A C 1
ATOM 3509 O O . GLN A 1 439 ? -23.658 -7.285 8.662 1.00 84.19 439 GLN A O 1
ATOM 3514 N N . CYS A 1 440 ? -25.399 -8.585 8.039 1.00 86.88 440 CYS A N 1
ATOM 3515 C CA . CYS A 1 440 ? -24.857 -9.839 8.546 1.00 86.88 440 CYS A CA 1
ATOM 3516 C C . CYS A 1 440 ? -23.534 -10.190 7.850 1.00 86.88 440 CYS A C 1
ATOM 3518 O O . CYS A 1 440 ? -22.521 -10.401 8.518 1.00 86.88 440 CYS A O 1
ATOM 3520 N N . THR A 1 441 ? -23.509 -10.145 6.515 1.00 89.44 441 THR A N 1
ATOM 3521 C CA . THR A 1 441 ? -22.317 -10.463 5.717 1.00 89.44 441 THR A CA 1
ATOM 3522 C C . THR A 1 441 ? -21.125 -9.574 6.083 1.00 89.44 441 THR A C 1
ATOM 3524 O O . THR A 1 441 ? -20.034 -10.075 6.354 1.00 89.44 441 THR A O 1
ATOM 3527 N N . VAL A 1 442 ? -21.320 -8.252 6.143 1.00 91.44 442 VAL A N 1
ATOM 3528 C CA . VAL A 1 442 ? -20.255 -7.302 6.506 1.00 91.44 442 VAL A CA 1
ATOM 3529 C C . VAL A 1 442 ? -19.784 -7.520 7.944 1.00 91.44 442 VAL A C 1
ATOM 3531 O O . VAL A 1 442 ? -18.579 -7.488 8.195 1.00 91.44 442 VAL A O 1
ATOM 3534 N N . ARG A 1 443 ? -20.703 -7.780 8.884 1.00 92.56 443 ARG A N 1
ATOM 3535 C CA . ARG A 1 443 ? -20.351 -8.075 10.278 1.00 92.56 443 ARG A CA 1
ATOM 3536 C C . ARG A 1 443 ? -19.465 -9.314 10.381 1.00 92.56 443 ARG A C 1
ATOM 3538 O O . ARG A 1 443 ? -18.451 -9.244 11.069 1.00 92.56 443 ARG A O 1
ATOM 3545 N N . VAL A 1 444 ? -19.809 -10.406 9.693 1.00 92.38 444 VAL A N 1
ATOM 3546 C CA . VAL A 1 444 ? -19.006 -11.642 9.702 1.00 92.38 444 VAL A CA 1
ATOM 3547 C C . VAL A 1 444 ? -17.624 -11.399 9.103 1.00 92.38 444 VAL A C 1
ATOM 3549 O O . VAL A 1 444 ? -16.630 -11.727 9.739 1.00 92.38 444 VAL A O 1
ATOM 3552 N N . ILE A 1 445 ? -17.543 -10.760 7.932 1.00 94.06 445 ILE A N 1
ATOM 3553 C CA . ILE A 1 445 ? -16.263 -10.459 7.271 1.00 94.06 445 ILE A CA 1
ATOM 3554 C C . ILE A 1 445 ? -15.352 -9.626 8.182 1.00 94.06 445 ILE A C 1
ATOM 3556 O O . ILE A 1 445 ? -14.178 -9.946 8.357 1.00 94.06 445 ILE A O 1
ATOM 3560 N N . CYS A 1 446 ? -15.885 -8.555 8.779 1.00 95.69 446 CYS A N 1
ATOM 3561 C CA . CYS A 1 446 ? -15.116 -7.723 9.698 1.00 95.69 446 CYS A CA 1
ATOM 3562 C C . CYS A 1 446 ? -14.753 -8.471 10.990 1.00 95.69 446 CYS A C 1
ATOM 3564 O O . CYS A 1 446 ? -13.678 -8.228 11.527 1.00 95.69 446 CYS A O 1
ATOM 3566 N N . SER A 1 447 ? -15.608 -9.372 11.482 1.00 94.12 447 SER A N 1
ATOM 3567 C CA . SER A 1 447 ? -15.323 -10.188 12.668 1.00 94.12 447 SER A CA 1
ATOM 3568 C C . SER A 1 447 ? -14.195 -11.187 12.419 1.00 94.12 447 SER A C 1
ATOM 3570 O O . SER A 1 447 ? -13.276 -11.252 13.221 1.00 94.12 447 SER A O 1
ATOM 3572 N N . GLU A 1 448 ? -14.210 -11.908 11.296 1.00 93.62 448 GLU A N 1
ATOM 3573 C CA . GLU A 1 448 ? -13.151 -12.865 10.936 1.00 93.62 448 GLU A CA 1
ATOM 3574 C C . GLU A 1 448 ? -11.790 -12.170 10.794 1.00 93.62 448 GLU A C 1
ATOM 3576 O O . GLU A 1 448 ? -10.763 -12.658 11.264 1.00 93.62 448 GLU A O 1
ATOM 3581 N N . GLU A 1 449 ? -11.775 -10.989 10.177 1.00 96.56 449 GLU A N 1
ATOM 3582 C CA . GLU A 1 449 ? -10.550 -10.214 9.994 1.00 96.56 449 GLU A CA 1
ATOM 3583 C C . GLU A 1 449 ? -10.048 -9.579 11.307 1.00 96.56 449 GLU A C 1
ATOM 3585 O O . GLU A 1 449 ? -8.841 -9.442 11.552 1.00 96.56 449 GLU A O 1
ATOM 3590 N N . LEU A 1 450 ? -10.978 -9.223 12.193 1.00 96.38 450 LEU A N 1
ATOM 3591 C CA . LEU A 1 450 ? -10.671 -8.812 13.556 1.00 96.38 450 LEU A CA 1
ATOM 3592 C C . LEU A 1 450 ? -10.078 -9.979 14.359 1.00 96.38 450 LEU A C 1
ATOM 3594 O O . LEU A 1 450 ? -9.030 -9.803 14.980 1.00 96.38 450 LEU A O 1
ATOM 3598 N N . ASP A 1 451 ? -10.674 -11.168 14.286 1.00 95.31 451 ASP A N 1
ATOM 3599 C CA . ASP A 1 451 ? -10.175 -12.381 14.940 1.00 95.31 451 ASP A CA 1
ATOM 3600 C C . ASP A 1 451 ? -8.777 -12.748 14.455 1.00 95.31 451 ASP A C 1
ATOM 3602 O O . ASP A 1 451 ? -7.902 -13.013 15.278 1.00 95.31 451 ASP A O 1
ATOM 3606 N N . TYR A 1 452 ? -8.521 -12.673 13.145 1.00 96.62 452 TYR A N 1
ATOM 3607 C CA . TYR A 1 452 ? -7.184 -12.856 12.576 1.00 96.62 452 TYR A CA 1
ATOM 3608 C C . TYR A 1 452 ? -6.148 -11.942 13.252 1.00 96.62 452 TYR A C 1
ATOM 3610 O O . TYR A 1 452 ? -5.059 -12.379 13.633 1.00 96.62 452 TYR A O 1
ATOM 3618 N N . SER A 1 453 ? -6.507 -10.674 13.463 1.00 97.31 453 SER A N 1
ATOM 3619 C CA . SER A 1 453 ? -5.641 -9.691 14.123 1.00 97.31 453 SER A CA 1
ATOM 3620 C C . SER A 1 453 ? -5.441 -10.013 15.609 1.00 97.31 453 SER A C 1
ATOM 3622 O O . SER A 1 453 ? -4.318 -9.950 16.106 1.00 97.31 453 SER A O 1
ATOM 3624 N N . ILE A 1 454 ? -6.505 -10.407 16.317 1.00 96.81 454 ILE A N 1
ATOM 3625 C CA . ILE A 1 454 ? -6.450 -10.761 17.744 1.00 96.81 454 ILE A CA 1
ATOM 3626 C C . ILE A 1 454 ? -5.651 -12.059 17.967 1.00 96.81 454 ILE A C 1
ATOM 3628 O O . ILE A 1 454 ? -4.889 -12.135 18.931 1.00 96.81 454 ILE A O 1
ATOM 3632 N N . GLN A 1 455 ? -5.718 -13.047 17.066 1.00 96.00 455 GLN A N 1
ATOM 3633 C CA . GLN A 1 455 ? -4.861 -14.242 17.141 1.00 96.00 455 GLN A CA 1
ATOM 3634 C C . GLN A 1 455 ? -3.374 -13.876 17.063 1.00 96.00 455 GLN A C 1
ATOM 3636 O O . GLN A 1 455 ? -2.563 -14.398 17.830 1.00 96.00 455 GLN A O 1
ATOM 3641 N N . TRP A 1 456 ? -3.004 -12.923 16.204 1.00 95.12 456 TRP A N 1
ATOM 3642 C CA . TRP A 1 456 ? -1.631 -12.414 16.160 1.00 95.12 456 TRP A CA 1
ATOM 3643 C C . TRP A 1 456 ? -1.218 -11.690 17.445 1.00 95.12 456 TRP A C 1
ATOM 3645 O O . TRP A 1 456 ? -0.065 -11.820 17.851 1.00 95.12 456 TRP A O 1
ATOM 3655 N N . LEU A 1 457 ? -2.142 -11.004 18.122 1.00 94.19 457 LEU A N 1
ATOM 3656 C CA . LEU A 1 457 ? -1.896 -10.411 19.443 1.00 94.19 457 LEU A CA 1
ATOM 3657 C C . LEU A 1 457 ? -1.740 -11.461 20.545 1.00 94.19 457 LEU A C 1
ATOM 3659 O O . LEU A 1 457 ? -1.000 -11.240 21.497 1.00 94.19 457 LEU A O 1
ATOM 3663 N N . TYR A 1 458 ? -2.412 -12.607 20.434 1.00 92.56 458 TYR A N 1
ATOM 3664 C CA . TYR A 1 458 ? -2.223 -13.716 21.370 1.00 92.56 458 TYR A CA 1
ATOM 3665 C C . TYR A 1 458 ? -0.835 -14.357 21.213 1.00 92.56 458 TYR A C 1
ATOM 3667 O O . TYR A 1 458 ? -0.198 -14.729 22.205 1.00 92.56 458 TYR A O 1
ATOM 3675 N N . VAL A 1 459 ? -0.357 -14.461 19.968 1.00 88.88 459 VAL A N 1
ATOM 3676 C CA . VAL A 1 459 ? 0.996 -14.937 19.653 1.00 88.88 459 VAL A CA 1
ATOM 3677 C C . VAL A 1 459 ? 2.062 -13.934 20.090 1.00 88.88 459 VAL A C 1
ATOM 3679 O O . VAL A 1 459 ? 3.039 -14.331 20.723 1.00 88.88 459 VAL A O 1
ATOM 3682 N N . ASP A 1 460 ? 1.873 -12.653 19.776 1.00 88.44 460 ASP A N 1
ATOM 3683 C CA . ASP A 1 460 ? 2.805 -11.578 20.106 1.00 88.44 460 ASP A CA 1
ATOM 3684 C C . ASP A 1 460 ? 2.058 -10.318 20.591 1.00 88.44 460 ASP A C 1
ATOM 3686 O O . ASP A 1 460 ? 1.693 -9.450 19.786 1.00 88.44 460 ASP A O 1
ATOM 3690 N N . PRO A 1 461 ? 1.869 -10.168 21.917 1.00 89.62 461 PRO A N 1
ATOM 3691 C CA . PRO A 1 461 ? 1.173 -9.018 22.493 1.00 89.62 461 PRO A CA 1
ATOM 3692 C C . PRO A 1 461 ? 1.890 -7.675 22.321 1.00 89.62 461 PRO A C 1
ATOM 3694 O O . PRO A 1 461 ? 1.318 -6.647 22.679 1.00 89.62 461 PRO A O 1
ATOM 3697 N N . THR A 1 462 ? 3.122 -7.657 21.800 1.00 86.38 462 THR A N 1
ATOM 3698 C CA . THR A 1 462 ? 3.899 -6.429 21.547 1.00 86.38 462 THR A CA 1
ATOM 3699 C C . THR A 1 462 ? 3.651 -5.860 20.143 1.00 86.38 462 THR A C 1
ATOM 3701 O O . THR A 1 462 ? 4.145 -4.784 19.803 1.00 86.38 462 THR A O 1
ATOM 3704 N N . ASN A 1 463 ? 2.885 -6.566 19.304 1.00 90.25 463 ASN A N 1
ATOM 3705 C CA . ASN A 1 463 ? 2.640 -6.202 17.914 1.00 90.25 463 ASN A CA 1
ATOM 3706 C C . ASN A 1 463 ? 1.643 -5.035 17.764 1.00 90.25 463 ASN A C 1
ATOM 3708 O O . ASN A 1 463 ? 0.436 -5.224 17.605 1.00 90.25 463 ASN A O 1
ATOM 3712 N N . GLU A 1 464 ? 2.160 -3.806 17.749 1.00 90.88 464 GLU A N 1
ATOM 3713 C CA . GLU A 1 464 ? 1.373 -2.581 17.545 1.00 90.88 464 GLU A CA 1
ATOM 3714 C C . GLU A 1 464 ? 0.583 -2.549 16.224 1.00 90.88 464 GLU A C 1
ATOM 3716 O O . GLU A 1 464 ? -0.529 -2.007 16.178 1.00 90.88 464 GLU A O 1
ATOM 3721 N N . ALA A 1 465 ? 1.113 -3.161 15.161 1.00 93.94 465 ALA A N 1
ATOM 3722 C CA . ALA A 1 465 ? 0.449 -3.187 13.862 1.00 93.94 465 ALA A CA 1
ATOM 3723 C C . ALA A 1 465 ? -0.859 -3.994 13.919 1.00 93.94 465 ALA A C 1
ATOM 3725 O O . ALA A 1 465 ? -1.883 -3.531 13.416 1.00 93.94 465 ALA A O 1
ATOM 3726 N N . ALA A 1 466 ? -0.865 -5.135 14.616 1.00 96.12 466 ALA A N 1
ATOM 3727 C CA . ALA A 1 466 ? -2.067 -5.946 14.806 1.00 96.12 466 ALA A CA 1
ATOM 3728 C C . ALA A 1 466 ? -3.133 -5.235 15.665 1.00 96.12 466 ALA A C 1
ATOM 3730 O O . ALA A 1 466 ? -4.313 -5.277 15.316 1.00 96.12 466 ALA A O 1
ATOM 3731 N N . TYR A 1 467 ? -2.746 -4.509 16.727 1.00 95.81 467 TYR A N 1
ATOM 3732 C CA . TYR A 1 467 ? -3.694 -3.684 17.501 1.00 95.81 467 TYR A CA 1
ATOM 3733 C C . TYR A 1 467 ? -4.329 -2.594 16.637 1.00 95.81 467 TYR A C 1
ATOM 3735 O O . TYR A 1 467 ? -5.543 -2.373 16.678 1.00 95.81 467 TYR A O 1
ATOM 3743 N N . THR A 1 468 ? -3.504 -1.906 15.846 1.00 95.06 468 THR A N 1
ATOM 3744 C CA . THR A 1 468 ? -3.967 -0.839 14.957 1.00 95.06 468 THR A CA 1
ATOM 3745 C C . THR A 1 468 ? -4.918 -1.394 13.906 1.00 95.06 468 THR A C 1
ATOM 3747 O O . THR A 1 468 ? -5.993 -0.831 13.707 1.00 95.06 468 THR A O 1
ATOM 3750 N N . HIS A 1 469 ? -4.569 -2.529 13.298 1.00 97.44 469 HIS A N 1
ATOM 3751 C CA . HIS A 1 469 ? -5.398 -3.215 12.316 1.00 97.44 469 HIS A CA 1
ATOM 3752 C C . HIS A 1 469 ? -6.755 -3.640 12.902 1.00 97.44 469 HIS A C 1
ATOM 3754 O O . HIS A 1 469 ? -7.795 -3.276 12.353 1.00 97.44 469 HIS A O 1
ATOM 3760 N N . ALA A 1 470 ? -6.763 -4.302 14.065 1.00 97.12 470 ALA A N 1
ATOM 3761 C CA . ALA A 1 470 ? -7.976 -4.705 14.782 1.00 97.12 470 ALA A CA 1
ATOM 3762 C C . ALA A 1 470 ? -8.923 -3.517 15.046 1.00 97.12 470 ALA A C 1
ATOM 3764 O O . ALA A 1 470 ? -10.125 -3.567 14.749 1.00 97.12 470 ALA A O 1
ATOM 3765 N N . ARG A 1 471 ? -8.372 -2.397 15.534 1.00 95.94 471 ARG A N 1
ATOM 3766 C CA . ARG A 1 471 ? -9.138 -1.162 15.748 1.00 95.94 471 ARG A CA 1
ATOM 3767 C C . ARG A 1 471 ? -9.675 -0.603 14.430 1.00 95.94 471 ARG A C 1
ATOM 3769 O O . ARG A 1 471 ? -10.841 -0.223 14.366 1.00 95.94 471 ARG A O 1
ATOM 3776 N N . SER A 1 472 ? -8.858 -0.556 13.379 1.00 96.00 472 SER A N 1
ATOM 3777 C CA . SER A 1 472 ? -9.263 -0.036 12.070 1.00 96.00 472 SER A CA 1
ATOM 3778 C C . SER A 1 472 ? -10.384 -0.852 11.424 1.00 96.00 472 SER A C 1
ATOM 3780 O O . SER A 1 472 ? -11.312 -0.258 10.880 1.00 96.00 472 SER A O 1
ATOM 3782 N N . VAL A 1 473 ? -10.349 -2.183 11.522 1.00 96.56 473 VAL A N 1
ATOM 3783 C CA . VAL A 1 473 ? -11.432 -3.061 11.044 1.00 96.56 473 VAL A CA 1
ATOM 3784 C C . VAL A 1 473 ? -12.719 -2.824 11.841 1.00 96.56 473 VAL A C 1
ATOM 3786 O O . VAL A 1 473 ? -13.795 -2.681 11.259 1.00 96.56 473 VAL A O 1
ATOM 3789 N N . SER A 1 474 ? -12.612 -2.683 13.164 1.00 95.50 474 SER A N 1
ATOM 3790 C CA . SER A 1 474 ? -13.760 -2.378 14.031 1.00 95.50 474 SER A CA 1
ATOM 3791 C C . SER A 1 474 ? -14.408 -1.029 13.684 1.00 95.50 474 SER A C 1
ATOM 3793 O O . SER A 1 474 ? -15.630 -0.916 13.596 1.00 95.50 474 SER A O 1
ATOM 3795 N N . LEU A 1 475 ? -13.593 -0.000 13.433 1.00 94.19 475 LEU A N 1
ATOM 3796 C CA . LEU A 1 475 ? -14.067 1.332 13.045 1.00 94.19 475 LEU A CA 1
ATOM 3797 C C . LEU A 1 475 ? -14.604 1.384 11.607 1.00 94.19 475 LEU A C 1
ATOM 3799 O O . LEU A 1 475 ? -15.488 2.192 11.310 1.00 94.19 475 LEU A O 1
ATOM 3803 N N . LEU A 1 476 ? -14.118 0.516 10.717 1.00 94.88 476 LEU A N 1
ATOM 3804 C CA . LEU A 1 476 ? -14.689 0.344 9.383 1.00 94.88 476 LEU A CA 1
ATOM 3805 C C . LEU A 1 476 ? -16.139 -0.154 9.480 1.00 94.88 476 LEU A C 1
ATOM 3807 O O . LEU A 1 476 ? -17.018 0.419 8.838 1.00 94.88 476 LEU A O 1
ATOM 3811 N N . TYR A 1 477 ? -16.412 -1.143 10.337 1.00 94.56 477 TYR A N 1
ATOM 3812 C CA . TYR A 1 477 ? -17.775 -1.620 10.596 1.00 94.56 477 TYR A CA 1
ATOM 3813 C C . TYR A 1 477 ? -18.687 -0.527 11.181 1.00 94.56 477 TYR A C 1
ATOM 3815 O O . TYR A 1 477 ? -19.811 -0.336 10.702 1.00 94.56 477 TYR A O 1
ATOM 3823 N N . HIS A 1 478 ? -18.187 0.248 12.151 1.00 93.06 478 HIS A N 1
ATOM 3824 C CA . HIS A 1 478 ? -18.897 1.413 12.694 1.00 93.06 478 HIS A CA 1
ATOM 3825 C C . HIS A 1 478 ? -19.273 2.418 11.595 1.00 93.06 478 HIS A C 1
ATOM 3827 O O . HIS A 1 478 ? -20.434 2.821 11.461 1.00 93.06 478 HIS A O 1
ATOM 3833 N N . THR A 1 479 ? -18.292 2.774 10.760 1.00 91.12 479 THR A N 1
ATOM 3834 C CA . THR A 1 479 ? -18.458 3.715 9.646 1.00 91.12 479 THR A CA 1
ATOM 3835 C C . THR A 1 479 ? -19.525 3.226 8.673 1.00 91.12 479 THR A C 1
ATOM 3837 O O . THR A 1 479 ? -20.405 3.987 8.289 1.00 91.12 479 THR A O 1
ATOM 3840 N N . LEU A 1 480 ? -19.488 1.952 8.286 1.00 91.69 480 LEU A N 1
ATOM 3841 C CA . LEU A 1 480 ? -20.456 1.367 7.358 1.00 91.69 480 LEU A CA 1
ATOM 3842 C C . LEU A 1 480 ? -21.874 1.353 7.921 1.00 91.69 480 LEU A C 1
ATOM 3844 O O . LEU A 1 480 ? -22.816 1.709 7.218 1.00 91.69 480 LEU A O 1
ATOM 3848 N N . THR A 1 481 ? -22.025 0.964 9.185 1.00 90.38 481 THR A N 1
ATOM 3849 C CA . THR A 1 481 ? -23.334 0.839 9.834 1.00 90.38 481 THR A CA 1
ATOM 3850 C C . THR A 1 481 ? -24.014 2.201 9.964 1.00 90.38 481 THR A C 1
ATOM 3852 O O . THR A 1 481 ? -25.171 2.365 9.570 1.00 90.38 481 THR A O 1
ATOM 3855 N N . THR A 1 482 ? -23.282 3.211 10.443 1.00 89.12 482 THR A N 1
ATOM 3856 C CA . THR A 1 482 ? -23.797 4.583 10.567 1.00 89.12 482 THR A CA 1
ATOM 3857 C C . THR A 1 482 ? -24.069 5.211 9.199 1.00 89.12 482 THR A C 1
ATOM 3859 O O . THR A 1 482 ? -25.141 5.779 8.978 1.00 89.12 482 THR A O 1
ATOM 3862 N N . ARG A 1 483 ? -23.148 5.051 8.242 1.00 89.50 483 ARG A N 1
ATOM 3863 C CA . ARG A 1 483 ? -23.283 5.559 6.869 1.00 89.50 483 ARG A CA 1
ATOM 3864 C C . ARG A 1 483 ? -24.466 4.938 6.139 1.00 89.50 483 ARG A C 1
ATOM 3866 O O . ARG A 1 483 ? -25.206 5.661 5.475 1.00 89.50 483 ARG A O 1
ATOM 3873 N N . ARG A 1 484 ? -24.688 3.632 6.303 1.00 89.50 484 ARG A N 1
ATOM 3874 C CA . ARG A 1 484 ? -25.870 2.944 5.780 1.00 89.50 484 ARG A CA 1
ATOM 3875 C C . ARG A 1 484 ? -27.150 3.538 6.331 1.00 89.50 484 ARG A C 1
ATOM 3877 O O . ARG A 1 484 ? -28.052 3.821 5.550 1.00 89.50 484 ARG A O 1
ATOM 3884 N N . HIS A 1 485 ? -27.225 3.733 7.644 1.00 89.19 485 HIS A N 1
ATOM 3885 C CA . HIS A 1 485 ? -28.421 4.287 8.266 1.00 89.19 485 HIS A CA 1
ATOM 3886 C C . HIS A 1 485 ? -28.752 5.674 7.699 1.00 89.19 485 HIS A C 1
ATOM 3888 O O . HIS A 1 485 ? -29.885 5.930 7.295 1.00 89.19 485 HIS A O 1
ATOM 3894 N N . VAL A 1 486 ? -27.742 6.544 7.594 1.00 89.31 486 VAL A N 1
ATOM 3895 C CA . VAL A 1 486 ? -27.901 7.878 7.003 1.00 89.31 486 VAL A CA 1
ATOM 3896 C C . VAL A 1 486 ? -28.327 7.790 5.537 1.00 89.31 486 VAL A C 1
ATOM 3898 O O . VAL A 1 486 ? -29.269 8.467 5.135 1.00 89.31 486 VAL A O 1
ATOM 3901 N N . TRP A 1 487 ? -27.677 6.945 4.737 1.00 89.62 487 TRP A N 1
ATOM 3902 C CA . TRP A 1 487 ? -27.997 6.795 3.318 1.00 89.62 487 TRP A CA 1
ATOM 3903 C C . TRP A 1 487 ? -29.417 6.257 3.088 1.00 89.62 487 TRP A C 1
ATOM 3905 O O . TRP A 1 487 ? -30.145 6.793 2.254 1.00 89.62 487 TRP A O 1
ATOM 3915 N N . ALA A 1 488 ? -29.840 5.247 3.853 1.00 87.19 488 ALA A N 1
ATOM 3916 C CA . ALA A 1 488 ? -31.185 4.685 3.766 1.00 87.19 488 ALA A CA 1
ATOM 3917 C C . ALA A 1 488 ? -32.252 5.718 4.161 1.00 87.19 488 ALA A C 1
ATOM 3919 O O . ALA A 1 488 ? -33.268 5.847 3.476 1.00 87.19 488 ALA A O 1
ATOM 3920 N N . ALA A 1 489 ? -31.996 6.501 5.216 1.00 87.38 489 ALA A N 1
ATOM 3921 C CA . ALA A 1 489 ? -32.874 7.591 5.625 1.00 87.38 489 ALA A CA 1
ATOM 3922 C C . ALA A 1 489 ? -32.982 8.669 4.534 1.00 87.38 489 ALA A C 1
ATOM 3924 O O . ALA A 1 489 ? -34.091 9.065 4.184 1.00 87.38 489 ALA A O 1
ATOM 3925 N N . GLU A 1 490 ? -31.859 9.104 3.954 1.00 88.75 490 GLU A N 1
ATOM 3926 C CA . GLU A 1 490 ? -31.851 10.079 2.855 1.00 88.75 490 GLU A CA 1
ATOM 3927 C C . GLU A 1 490 ? -32.594 9.572 1.620 1.00 88.75 490 GLU A C 1
ATOM 3929 O O . GLU A 1 490 ? -33.328 10.334 0.996 1.00 88.75 490 GLU A O 1
ATOM 3934 N N . ARG A 1 491 ? -32.443 8.289 1.279 1.00 85.50 491 ARG A N 1
ATOM 3935 C CA . ARG A 1 491 ? -33.125 7.672 0.135 1.00 85.50 491 ARG A CA 1
ATOM 3936 C C . ARG A 1 491 ? -34.637 7.542 0.345 1.00 85.50 491 ARG A C 1
ATOM 3938 O O . ARG A 1 491 ? -35.389 7.577 -0.625 1.00 85.50 491 ARG A O 1
ATOM 3945 N N . ALA A 1 492 ? -35.087 7.379 1.589 1.00 85.50 492 ALA A N 1
ATOM 3946 C CA . ALA A 1 492 ? -36.506 7.277 1.927 1.00 85.50 492 ALA A CA 1
ATOM 3947 C C . ALA A 1 492 ? -37.217 8.645 2.003 1.00 85.50 492 ALA A C 1
ATOM 3949 O O . ALA A 1 492 ? -38.443 8.709 1.883 1.00 85.50 492 ALA A O 1
ATOM 3950 N N . MET A 1 493 ? -36.479 9.741 2.216 1.00 85.44 493 MET A N 1
ATOM 3951 C CA . MET A 1 493 ? -37.045 11.091 2.285 1.00 85.44 493 MET A CA 1
ATOM 3952 C C . MET A 1 493 ? -37.447 11.602 0.896 1.00 85.44 493 MET A C 1
ATOM 3954 O O . MET A 1 493 ? -36.658 11.559 -0.042 1.00 85.44 493 MET A O 1
ATOM 3958 N N . LYS A 1 494 ? -38.657 12.170 0.782 1.00 78.31 494 LYS A N 1
ATOM 3959 C CA . LYS A 1 494 ? -39.128 12.807 -0.465 1.00 78.31 494 LYS A CA 1
ATOM 3960 C C . LYS A 1 494 ? -38.251 13.989 -0.902 1.00 78.31 494 LYS A C 1
ATOM 3962 O O . LYS A 1 494 ? -38.056 14.164 -2.096 1.00 78.31 494 LYS A O 1
ATOM 3967 N N . ASP A 1 495 ? -37.701 14.726 0.063 1.00 79.56 495 ASP A N 1
ATOM 3968 C CA . ASP A 1 495 ? -36.811 15.878 -0.147 1.00 79.56 495 ASP A CA 1
ATOM 3969 C C . ASP A 1 495 ? -35.354 15.552 0.262 1.00 79.56 495 ASP A C 1
ATOM 3971 O O . ASP A 1 495 ? -34.629 16.411 0.767 1.00 79.56 495 ASP A O 1
ATOM 3975 N N . GLY A 1 496 ? -34.939 14.284 0.137 1.00 80.62 496 GLY A N 1
ATOM 3976 C CA . GLY A 1 496 ? -33.570 13.852 0.437 1.00 80.62 496 GLY A CA 1
ATOM 3977 C C . GLY A 1 496 ? -32.535 14.513 -0.480 1.00 80.62 496 GLY A C 1
ATOM 3978 O O . GLY A 1 496 ? -32.813 14.807 -1.64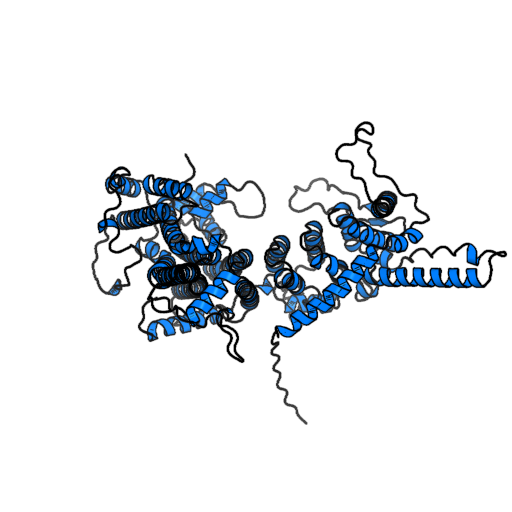3 1.00 80.62 496 GLY A O 1
ATOM 3979 N N . SER A 1 497 ? -31.320 14.746 0.022 1.00 86.38 497 SER A N 1
ATOM 3980 C CA . SER A 1 497 ? -30.265 15.386 -0.771 1.00 86.38 497 SER A CA 1
ATOM 3981 C C . SER A 1 497 ? -29.572 14.372 -1.680 1.00 86.38 497 SER A C 1
ATOM 3983 O O . SER A 1 497 ? -28.806 13.523 -1.221 1.00 86.38 497 SER A O 1
ATOM 3985 N N . GLU A 1 498 ? -29.783 14.483 -2.993 1.00 84.88 498 GLU A N 1
ATOM 3986 C CA . GLU A 1 498 ? -29.073 13.656 -3.979 1.00 84.88 498 GLU A CA 1
ATOM 3987 C C . GLU A 1 498 ? -27.550 13.846 -3.927 1.00 84.88 498 GLU A C 1
ATOM 3989 O O . GLU A 1 498 ? -26.795 12.903 -4.164 1.00 84.88 498 GLU A O 1
ATOM 3994 N N . GLU A 1 499 ? -27.087 15.063 -3.624 1.00 84.06 499 GLU A N 1
ATOM 3995 C CA . GLU A 1 499 ? -25.661 15.370 -3.475 1.00 84.06 499 GLU A CA 1
ATOM 3996 C C . GLU A 1 499 ? -25.073 14.602 -2.286 1.00 84.06 499 GLU A C 1
ATOM 3998 O O . GLU A 1 499 ? -24.022 13.972 -2.416 1.00 84.06 499 GLU A O 1
ATOM 4003 N N . LEU A 1 500 ? -25.791 14.567 -1.156 1.00 84.25 500 LEU A N 1
ATOM 4004 C CA . LEU A 1 500 ? -25.400 13.785 0.014 1.00 84.25 500 LEU A CA 1
ATOM 4005 C C . LEU A 1 500 ? -25.457 12.279 -0.271 1.00 84.25 500 LEU A C 1
ATOM 4007 O O . LEU A 1 500 ? -24.546 11.562 0.127 1.00 84.25 500 LEU A O 1
ATOM 4011 N N . GLN A 1 501 ? -26.467 11.783 -0.990 1.00 84.88 501 GLN A N 1
ATOM 4012 C CA . GLN A 1 501 ? -26.547 10.365 -1.364 1.00 84.88 501 GLN A CA 1
ATOM 4013 C C . GLN A 1 501 ? -25.381 9.939 -2.264 1.00 84.88 501 GLN A C 1
ATOM 4015 O O . GLN A 1 501 ? -24.779 8.893 -2.020 1.00 84.88 501 GLN A O 1
ATOM 4020 N N . ARG A 1 502 ? -25.022 10.758 -3.262 1.00 84.12 502 ARG A N 1
ATOM 4021 C CA . ARG A 1 502 ? -23.847 10.528 -4.121 1.00 84.12 502 ARG A CA 1
ATOM 4022 C C . ARG A 1 502 ? -22.554 10.559 -3.312 1.00 84.12 502 ARG A C 1
ATOM 4024 O O . ARG A 1 502 ? -21.738 9.649 -3.425 1.00 84.12 502 ARG A O 1
ATOM 4031 N N . TYR A 1 503 ? -22.404 11.541 -2.425 1.00 83.56 503 TYR A N 1
ATOM 4032 C CA . TYR A 1 503 ? -21.263 11.601 -1.516 1.00 83.56 503 TYR A CA 1
ATOM 4033 C C . TYR A 1 503 ? -21.175 10.350 -0.625 1.00 83.56 503 TYR A C 1
ATOM 4035 O O . TYR A 1 503 ? -20.125 9.721 -0.526 1.00 83.56 503 TYR A O 1
ATOM 4043 N N . LEU A 1 504 ? -22.289 9.917 -0.033 1.00 85.38 504 LEU A N 1
ATOM 4044 C CA . LEU A 1 504 ? -22.366 8.700 0.772 1.00 85.38 504 LEU A CA 1
ATOM 4045 C C . LEU A 1 504 ? -22.133 7.431 -0.053 1.00 85.38 504 LEU A C 1
ATOM 4047 O O . LEU A 1 504 ? -21.637 6.462 0.506 1.00 85.38 504 LEU A O 1
ATOM 4051 N N . ALA A 1 505 ? -22.404 7.393 -1.351 1.00 85.88 505 ALA A N 1
ATOM 4052 C CA . ALA A 1 505 ? -22.053 6.241 -2.182 1.00 85.88 505 ALA A CA 1
ATOM 4053 C C . ALA A 1 505 ? -20.541 6.188 -2.477 1.00 85.88 505 ALA A C 1
ATOM 4055 O O . ALA A 1 505 ? -19.932 5.121 -2.398 1.00 85.88 505 ALA A O 1
ATOM 4056 N N . ASP A 1 506 ? -19.917 7.341 -2.739 1.00 82.62 506 ASP A N 1
ATOM 4057 C CA . ASP A 1 506 ? -18.576 7.391 -3.333 1.00 82.62 506 ASP A CA 1
ATOM 4058 C C . ASP A 1 506 ? -17.437 7.839 -2.422 1.00 82.62 506 ASP A C 1
ATOM 4060 O O . ASP A 1 506 ? -16.285 7.523 -2.725 1.00 82.62 506 ASP A O 1
ATOM 4064 N N . ALA A 1 507 ? -17.703 8.530 -1.313 1.00 79.81 507 ALA A N 1
ATOM 4065 C CA . ALA A 1 507 ? -16.649 9.016 -0.425 1.00 79.81 507 ALA A CA 1
ATOM 4066 C C . ALA A 1 507 ? -15.824 7.861 0.178 1.00 79.81 507 ALA A C 1
ATOM 4068 O O . ALA A 1 507 ? -16.370 6.767 0.376 1.00 79.81 507 ALA A O 1
ATOM 4069 N N . PRO A 1 508 ? -14.542 8.084 0.527 1.00 81.88 508 PRO A N 1
ATOM 4070 C CA . PRO A 1 508 ? -13.723 7.089 1.217 1.00 81.88 508 PRO A CA 1
ATOM 4071 C C . PRO A 1 508 ? -14.423 6.515 2.457 1.00 81.88 508 PRO A C 1
ATOM 4073 O O . PRO A 1 508 ? -15.159 7.218 3.152 1.00 81.88 508 PRO A O 1
ATOM 4076 N N . LEU A 1 509 ? -14.210 5.227 2.735 1.00 85.00 509 LEU A N 1
ATOM 4077 C CA . LEU A 1 509 ? -14.764 4.542 3.909 1.00 85.00 509 LEU A CA 1
ATOM 4078 C C . LEU A 1 509 ? -13.876 4.772 5.141 1.00 85.00 509 LEU A C 1
ATOM 4080 O O . LEU A 1 509 ? -13.257 3.849 5.665 1.00 85.00 509 LEU A O 1
ATOM 4084 N N . ILE A 1 510 ? -13.775 6.030 5.561 1.00 76.75 510 ILE A N 1
ATOM 4085 C CA . ILE A 1 510 ? -13.066 6.454 6.773 1.00 76.75 510 ILE A CA 1
ATOM 4086 C C . ILE A 1 510 ? -14.062 6.993 7.794 1.00 76.75 510 ILE A C 1
ATOM 4088 O O . ILE A 1 510 ? -15.171 7.391 7.424 1.00 76.75 510 ILE A O 1
ATOM 4092 N N . THR A 1 511 ? -13.669 7.020 9.068 1.00 67.50 511 THR A N 1
ATOM 4093 C CA . THR A 1 511 ? -14.553 7.550 10.106 1.00 67.50 511 THR A CA 1
ATOM 4094 C C . THR A 1 511 ? -14.801 9.050 9.894 1.00 67.50 511 THR A C 1
ATOM 4096 O O . THR A 1 511 ? -13.958 9.735 9.301 1.00 67.50 511 THR A O 1
ATOM 4099 N N . PRO A 1 512 ? -15.940 9.601 10.341 1.00 61.75 512 PRO A N 1
ATOM 4100 C CA . PRO A 1 512 ? -16.227 11.021 10.160 1.00 61.75 512 PRO A CA 1
ATOM 4101 C C . PRO A 1 512 ? -15.226 11.935 10.888 1.00 61.75 512 PRO A C 1
ATOM 4103 O O . PRO A 1 512 ? -14.925 13.018 10.387 1.00 61.75 512 PRO A O 1
ATOM 4106 N N . VAL A 1 513 ? -14.645 11.489 12.008 1.00 62.59 513 VAL A N 1
ATOM 4107 C CA . VAL A 1 513 ? -13.533 12.194 12.671 1.00 62.59 513 VAL A CA 1
ATOM 4108 C C . VAL A 1 513 ? -12.285 12.197 11.786 1.00 62.59 513 VAL A C 1
ATOM 4110 O O . VAL A 1 513 ? -11.719 13.257 11.514 1.00 62.59 513 VAL A O 1
ATOM 4113 N N . ALA A 1 514 ? -11.894 11.040 11.242 1.00 61.06 514 ALA A N 1
ATOM 4114 C CA . ALA A 1 514 ? -10.769 10.948 10.310 1.00 61.06 514 ALA A CA 1
ATOM 4115 C C . ALA A 1 514 ? -10.992 11.796 9.043 1.00 61.06 514 ALA A C 1
ATOM 4117 O O . ALA A 1 514 ? -10.055 12.414 8.535 1.00 61.06 514 ALA A O 1
ATOM 4118 N N . LEU A 1 515 ? -12.236 11.883 8.562 1.00 60.66 515 LEU A N 1
ATOM 4119 C CA . LEU A 1 515 ? -12.625 12.759 7.460 1.00 60.66 515 LEU A CA 1
ATOM 4120 C C . LEU A 1 515 ? -12.402 14.237 7.814 1.00 60.66 515 LEU A C 1
ATOM 4122 O O . LEU A 1 515 ? -11.760 14.944 7.038 1.00 60.66 515 LEU A O 1
ATOM 4126 N N . ALA A 1 516 ? -12.862 14.689 8.985 1.00 57.69 516 ALA A N 1
ATOM 4127 C CA . ALA A 1 516 ? -12.671 16.065 9.450 1.00 57.69 516 ALA A CA 1
ATOM 4128 C C . ALA A 1 516 ? -11.181 16.434 9.605 1.00 57.69 516 ALA A C 1
ATOM 4130 O O . ALA A 1 516 ? -10.778 17.538 9.243 1.00 57.69 516 ALA A O 1
ATOM 4131 N N . HIS A 1 517 ? -10.340 15.498 10.060 1.00 55.41 517 HIS A N 1
ATOM 4132 C CA . HIS A 1 517 ? -8.889 15.704 10.138 1.00 55.41 517 HIS A CA 1
ATOM 4133 C C . HIS A 1 517 ? -8.200 15.695 8.765 1.00 55.41 517 HIS A C 1
ATOM 4135 O O . HIS A 1 517 ? -7.313 16.511 8.523 1.00 55.41 517 HIS A O 1
ATOM 4141 N N . SER A 1 518 ? -8.624 14.833 7.832 1.00 53.16 518 SER A N 1
ATOM 4142 C CA . SER A 1 518 ? -8.050 14.771 6.475 1.00 53.16 518 SER A CA 1
ATOM 4143 C C . SER A 1 518 ? -8.242 16.069 5.675 1.00 53.16 518 SER A C 1
ATOM 4145 O O . SER A 1 518 ? -7.411 16.421 4.836 1.00 53.16 518 SER A O 1
ATOM 4147 N N . GLN A 1 519 ? -9.301 16.825 5.979 1.00 50.44 519 GLN A N 1
ATOM 4148 C CA . GLN A 1 519 ? -9.609 18.118 5.360 1.00 50.44 519 GLN A CA 1
ATOM 4149 C C . GLN A 1 519 ? -8.661 19.243 5.803 1.00 50.44 519 GLN A C 1
ATOM 4151 O O . GLN A 1 519 ? -8.454 20.188 5.050 1.00 50.44 519 GLN A O 1
ATOM 4156 N N . LEU A 1 520 ? -8.036 19.135 6.981 1.00 43.22 520 LEU A N 1
ATOM 4157 C CA . LEU A 1 520 ? -7.038 20.106 7.457 1.00 43.22 520 LEU A CA 1
ATOM 4158 C C . LEU A 1 520 ? -5.662 19.913 6.797 1.00 43.22 520 LEU A C 1
ATOM 4160 O O . LEU A 1 520 ? -4.847 20.832 6.802 1.00 43.22 520 LEU A O 1
ATOM 4164 N N . CYS A 1 521 ? -5.399 18.732 6.228 1.00 37.06 521 CYS A N 1
ATOM 4165 C CA . CYS A 1 521 ? -4.107 18.372 5.636 1.00 37.06 521 CYS A CA 1
ATOM 4166 C C . CYS A 1 521 ? -4.097 18.361 4.097 1.00 37.06 521 CYS A C 1
ATOM 4168 O O . CYS A 1 521 ? -3.032 18.200 3.507 1.00 37.06 521 CYS A O 1
ATOM 4170 N N . SER A 1 522 ? -5.244 18.523 3.433 1.00 42.00 522 SER A N 1
ATOM 4171 C CA . SER A 1 522 ? -5.371 18.354 1.979 1.00 42.00 522 SER A CA 1
ATOM 4172 C C . SER A 1 522 ? -5.319 19.683 1.219 1.00 42.00 522 SER A C 1
ATOM 4174 O O . SER A 1 522 ? -6.312 20.172 0.690 1.00 42.00 522 SER A O 1
ATOM 4176 N N . ASN A 1 523 ? -4.109 20.227 1.089 1.00 38.03 523 ASN A N 1
ATOM 4177 C CA . ASN A 1 523 ? -3.725 20.863 -0.169 1.00 38.03 523 ASN A CA 1
ATOM 4178 C C . ASN A 1 523 ? -3.134 19.766 -1.070 1.00 38.03 523 ASN A C 1
ATOM 4180 O O . ASN A 1 523 ? -2.223 19.068 -0.636 1.00 38.03 523 ASN A O 1
ATOM 4184 N N . ALA A 1 524 ? -3.622 19.696 -2.312 1.00 36.88 524 ALA A N 1
ATOM 4185 C CA . ALA A 1 524 ? -3.113 18.939 -3.467 1.00 36.88 524 ALA A CA 1
ATOM 4186 C C . ALA A 1 524 ? -3.805 17.603 -3.833 1.00 36.88 524 ALA A C 1
ATOM 4188 O O . ALA A 1 524 ? -3.764 16.620 -3.105 1.00 36.88 524 ALA A O 1
ATOM 4189 N N . GLU A 1 525 ? -4.340 17.627 -5.061 1.00 37.88 525 GLU A N 1
ATOM 4190 C CA . GLU A 1 525 ? -4.281 16.584 -6.097 1.00 37.88 525 GLU A CA 1
ATOM 4191 C C . GLU A 1 525 ? -5.063 15.261 -5.939 1.00 37.88 525 GLU A C 1
ATOM 4193 O O . GLU A 1 525 ? -5.076 14.598 -4.914 1.00 37.88 525 GLU A O 1
ATOM 4198 N N . ALA A 1 526 ? -5.650 14.862 -7.077 1.00 35.56 526 ALA A N 1
ATOM 4199 C CA . ALA A 1 526 ? -6.330 13.601 -7.393 1.00 35.56 526 ALA A CA 1
ATOM 4200 C C . ALA A 1 526 ? -7.790 13.425 -6.931 1.00 35.56 526 ALA A C 1
ATOM 4202 O O . ALA A 1 526 ? -8.071 12.776 -5.934 1.00 35.56 526 ALA A O 1
ATOM 4203 N N . GLY A 1 527 ? -8.729 13.876 -7.777 1.00 43.25 527 GLY A N 1
ATOM 4204 C CA . GLY A 1 527 ? -9.960 13.137 -8.132 1.00 43.25 527 GLY A CA 1
ATOM 4205 C C . GLY A 1 527 ? -10.982 12.791 -7.039 1.00 43.25 527 GLY A C 1
ATOM 4206 O O . GLY A 1 527 ? -12.031 12.233 -7.355 1.00 43.25 527 GLY A O 1
ATOM 4207 N N . THR A 1 528 ? -10.728 13.105 -5.773 1.00 46.75 528 THR A N 1
ATOM 4208 C CA . THR A 1 528 ? -11.688 12.958 -4.685 1.00 46.75 528 THR A CA 1
ATOM 4209 C C . THR A 1 528 ? -12.745 14.040 -4.819 1.00 46.75 528 THR A C 1
ATOM 4211 O O . THR A 1 528 ? -12.426 15.227 -4.859 1.00 46.75 528 THR A O 1
ATOM 4214 N N . VAL A 1 529 ? -14.014 13.631 -4.893 1.00 48.28 529 VAL A N 1
ATOM 4215 C CA . VAL A 1 529 ? -15.155 14.547 -4.810 1.00 48.28 529 VAL A CA 1
ATOM 4216 C C . VAL A 1 529 ? -15.047 15.292 -3.482 1.00 48.28 529 VAL A C 1
ATOM 4218 O O . VAL A 1 529 ? -15.302 14.718 -2.424 1.00 48.28 529 VAL A O 1
ATOM 4221 N N . PHE A 1 530 ? -14.623 16.554 -3.532 1.00 57.47 530 PHE A N 1
ATOM 4222 C CA . PHE A 1 530 ? -14.622 17.419 -2.362 1.00 57.47 530 PHE A CA 1
ATOM 4223 C C . PHE A 1 530 ? -16.077 17.747 -2.027 1.00 57.47 530 PHE A C 1
ATOM 4225 O O . PHE A 1 530 ? -16.777 18.312 -2.873 1.00 57.47 530 PHE A O 1
ATOM 4232 N N . PRO A 1 531 ? -16.569 17.377 -0.833 1.00 62.94 531 PRO A N 1
ATOM 4233 C CA . PRO A 1 531 ? -17.915 17.747 -0.447 1.00 62.94 531 PRO A CA 1
ATOM 4234 C C . PRO A 1 531 ? -17.978 19.262 -0.272 1.00 62.94 531 PRO A C 1
ATOM 4236 O O . PRO A 1 531 ? -17.075 19.876 0.299 1.00 62.94 531 PRO A O 1
ATOM 4239 N N . SER A 1 532 ? -19.067 19.870 -0.736 1.00 68.81 532 SER A N 1
ATOM 4240 C CA . SER A 1 532 ? -19.367 21.251 -0.382 1.00 68.81 532 SER A CA 1
ATOM 4241 C C . SER A 1 532 ? -19.505 21.374 1.144 1.00 68.81 532 SER A C 1
ATOM 4243 O O . SER A 1 532 ? -19.928 20.434 1.825 1.00 68.81 532 SER A O 1
ATOM 4245 N N . THR A 1 533 ? -19.198 22.547 1.707 1.00 71.62 533 THR A N 1
ATOM 4246 C CA . THR A 1 533 ? -19.407 22.828 3.142 1.00 71.62 533 THR A CA 1
ATOM 4247 C C . THR A 1 533 ? -20.841 22.490 3.574 1.00 71.62 533 THR A C 1
ATOM 4249 O O . THR A 1 533 ? -21.073 22.010 4.680 1.00 71.62 533 THR A O 1
ATOM 4252 N N . HIS A 1 534 ? -21.807 22.670 2.668 1.00 77.44 534 HIS A N 1
ATOM 4253 C CA . HIS A 1 534 ? -23.205 22.311 2.875 1.00 77.44 534 HIS A CA 1
ATOM 4254 C C . HIS A 1 534 ? -23.423 20.799 3.066 1.00 77.44 534 HIS A C 1
ATOM 4256 O O . HIS A 1 534 ? -24.075 20.404 4.032 1.00 77.44 534 HIS A O 1
ATOM 4262 N N . VAL A 1 535 ? -22.842 19.951 2.208 1.00 77.88 535 VAL A N 1
ATOM 4263 C CA . VAL A 1 535 ? -22.920 18.482 2.337 1.00 77.88 535 VAL A CA 1
ATOM 4264 C C . VAL A 1 535 ? -22.318 18.003 3.654 1.00 77.88 535 VAL A C 1
ATOM 4266 O O . VAL A 1 535 ? -22.874 17.105 4.282 1.00 77.88 535 VAL A O 1
ATOM 4269 N N . LEU A 1 536 ? -21.226 18.619 4.112 1.00 73.62 536 LEU A N 1
ATOM 4270 C CA . LEU A 1 536 ? -20.606 18.277 5.396 1.00 73.62 536 LEU A CA 1
ATOM 4271 C C . LEU A 1 536 ? -21.497 18.629 6.591 1.00 73.62 536 LEU A C 1
ATOM 4273 O O . LEU A 1 536 ? -21.660 17.810 7.497 1.00 73.62 536 LEU A O 1
ATOM 4277 N N . HIS A 1 537 ? -22.114 19.813 6.585 1.00 78.31 537 HIS A N 1
ATOM 4278 C CA . HIS A 1 537 ? -23.083 20.181 7.620 1.00 78.31 537 HIS A CA 1
ATOM 4279 C C . HIS A 1 537 ? -24.287 19.235 7.629 1.00 78.31 537 HIS A C 1
ATOM 4281 O O . HIS A 1 537 ? -24.671 18.751 8.695 1.00 78.31 537 HIS A O 1
ATOM 4287 N N . LEU A 1 538 ? -24.834 18.917 6.450 1.00 82.31 538 LEU A N 1
ATOM 4288 C CA . LEU A 1 538 ? -25.934 17.965 6.316 1.00 82.31 538 LEU A CA 1
ATOM 4289 C C . LEU A 1 538 ? -25.553 16.576 6.833 1.00 82.31 538 LEU A C 1
ATOM 4291 O O . LEU A 1 538 ? -26.326 15.974 7.575 1.00 82.31 538 LEU A O 1
ATOM 4295 N N . LEU A 1 539 ? -24.364 16.077 6.488 1.00 82.19 539 LEU A N 1
ATOM 4296 C CA . LEU A 1 539 ? -23.865 14.793 6.972 1.00 82.19 539 LEU A CA 1
ATOM 4297 C C . LEU A 1 539 ? -23.831 14.755 8.503 1.00 82.19 539 LEU A C 1
ATOM 4299 O O . LEU A 1 539 ? -24.383 13.828 9.092 1.00 82.19 539 LEU A O 1
ATOM 4303 N N . GLY A 1 540 ? -23.250 15.777 9.140 1.00 78.88 540 GLY A N 1
ATOM 4304 C CA . GLY A 1 540 ? -23.206 15.872 10.600 1.00 78.88 540 GLY A CA 1
ATOM 4305 C C . GLY A 1 540 ? -24.603 15.933 11.226 1.00 78.88 540 GLY A C 1
ATOM 4306 O O . GLY A 1 540 ? -24.882 15.238 12.199 1.00 78.88 540 GLY A O 1
ATOM 4307 N N . ASP A 1 541 ? -25.524 16.700 10.638 1.00 82.69 541 ASP A N 1
ATOM 4308 C CA . ASP A 1 541 ? -26.916 16.758 11.098 1.00 82.69 541 ASP A CA 1
ATOM 4309 C C . ASP A 1 541 ? -27.642 15.416 10.979 1.00 82.69 541 ASP A C 1
ATOM 4311 O O . ASP A 1 541 ? -28.478 15.095 11.826 1.00 82.69 541 ASP A O 1
ATOM 4315 N N . ARG A 1 542 ? -27.357 14.631 9.935 1.00 85.56 542 ARG A N 1
ATOM 4316 C CA . ARG A 1 542 ? -27.968 13.311 9.747 1.00 85.56 542 ARG A CA 1
ATOM 4317 C C . ARG A 1 542 ? -27.345 12.235 10.620 1.00 85.56 542 ARG A C 1
ATOM 4319 O O . ARG A 1 542 ? -28.082 11.400 11.134 1.00 85.56 542 ARG A O 1
ATOM 4326 N N . GLN A 1 543 ? -26.039 12.285 10.856 1.00 84.00 543 GLN A N 1
ATOM 4327 C CA . GLN A 1 543 ? -25.356 11.371 11.776 1.00 84.00 543 GLN A CA 1
ATOM 4328 C C . GLN A 1 543 ? -25.911 11.476 13.201 1.00 84.00 543 GLN A C 1
ATOM 4330 O O . GLN A 1 543 ? -26.204 10.454 13.816 1.00 84.00 543 GLN A O 1
ATOM 4335 N N . ARG A 1 544 ? -26.191 12.694 13.681 1.00 84.94 544 ARG A N 1
ATOM 4336 C CA . ARG A 1 544 ? -26.840 12.922 14.988 1.00 84.94 544 ARG A CA 1
ATOM 4337 C C . ARG A 1 544 ? -28.258 12.355 15.107 1.00 84.94 544 ARG A C 1
ATOM 4339 O O . ARG A 1 544 ? -28.783 12.247 16.210 1.00 84.94 544 ARG A O 1
ATOM 4346 N N . ARG A 1 545 ? -28.909 12.035 13.984 1.00 87.00 545 ARG A N 1
ATOM 4347 C CA . ARG A 1 545 ? -30.268 11.467 13.952 1.00 87.00 545 ARG A CA 1
ATOM 4348 C C . ARG A 1 545 ? -30.282 9.943 13.896 1.00 87.00 545 ARG A C 1
ATOM 4350 O O . ARG A 1 545 ? -31.368 9.369 13.926 1.00 87.00 545 ARG A O 1
ATOM 4357 N N . VAL A 1 546 ? -29.121 9.292 13.811 1.00 88.12 546 VAL A N 1
ATOM 4358 C CA . VAL A 1 546 ? -29.036 7.831 13.911 1.00 88.12 546 VAL A CA 1
ATOM 4359 C C . VAL A 1 546 ? -29.588 7.411 15.283 1.00 88.12 546 VAL A C 1
ATOM 4361 O O . VAL A 1 546 ? -29.169 7.972 16.294 1.00 88.12 546 VAL A O 1
ATOM 4364 N N . PRO A 1 547 ? -30.527 6.450 15.362 1.00 90.81 547 PRO A N 1
ATOM 4365 C CA . PRO A 1 547 ? -31.050 5.962 16.629 1.00 90.81 547 PRO A CA 1
ATOM 4366 C C . PRO A 1 547 ? -29.931 5.464 17.540 1.00 90.81 547 PRO A C 1
ATOM 4368 O O . PRO A 1 547 ? -29.043 4.735 17.097 1.00 90.81 547 PRO A O 1
ATOM 4371 N N . TRP A 1 548 ? -30.014 5.801 18.829 1.00 89.81 548 TRP A N 1
ATOM 4372 C CA . TRP A 1 548 ? -28.986 5.447 19.810 1.00 89.81 548 TRP A CA 1
ATOM 4373 C C . TRP A 1 548 ? -28.661 3.950 19.826 1.00 89.81 548 TRP A C 1
ATOM 4375 O O . TRP A 1 548 ? -27.490 3.591 19.825 1.00 89.81 548 TRP A O 1
ATOM 4385 N N . GLY A 1 549 ? -29.675 3.078 19.758 1.00 88.56 549 GLY A N 1
ATOM 4386 C CA . GLY A 1 549 ? -29.463 1.627 19.701 1.00 88.56 549 GLY A CA 1
ATOM 4387 C C . GLY A 1 549 ? -28.596 1.200 18.512 1.00 88.56 549 GLY A C 1
ATOM 4388 O O . GLY A 1 549 ? -27.606 0.501 18.699 1.00 88.56 549 GLY A O 1
ATOM 4389 N N . THR A 1 550 ? -28.896 1.699 17.308 1.00 88.44 550 THR A N 1
ATOM 4390 C CA . THR A 1 550 ? -28.099 1.439 16.096 1.00 88.44 550 THR A CA 1
ATOM 4391 C C . THR A 1 550 ? -26.696 2.037 16.195 1.00 88.44 550 THR A C 1
ATOM 4393 O O . THR A 1 550 ? -25.724 1.429 15.749 1.00 88.44 550 THR A O 1
ATOM 4396 N N . TYR A 1 551 ? -26.566 3.226 16.789 1.00 90.25 551 TYR A N 1
ATOM 4397 C CA . TYR A 1 551 ? -25.268 3.861 16.994 1.00 90.25 551 TYR A CA 1
ATOM 4398 C C . TYR A 1 551 ? -24.390 3.053 17.962 1.00 90.25 551 TYR A C 1
ATOM 4400 O O . TYR A 1 551 ? -23.224 2.811 17.669 1.00 90.25 551 TYR A O 1
ATOM 4408 N N . VAL A 1 552 ? -24.937 2.558 19.072 1.00 89.56 552 VAL A N 1
ATOM 4409 C CA . VAL A 1 552 ? -24.204 1.682 20.001 1.00 89.56 552 VAL A CA 1
ATOM 4410 C C . VAL A 1 552 ? -23.851 0.352 19.341 1.00 89.56 552 VAL A C 1
ATOM 4412 O O . VAL A 1 552 ? -22.701 -0.075 19.421 1.00 89.56 552 VAL A O 1
ATOM 4415 N N . GLU A 1 553 ? -24.797 -0.270 18.634 1.00 89.00 553 GLU A N 1
ATOM 4416 C CA . GLU A 1 553 ? -24.570 -1.532 17.920 1.00 89.00 553 GLU A CA 1
ATOM 4417 C C . GLU A 1 553 ? -23.462 -1.412 16.867 1.00 89.00 553 GLU A C 1
ATOM 4419 O O . GLU A 1 553 ? -22.685 -2.341 16.668 1.00 89.00 553 GLU A O 1
ATOM 4424 N N . SER A 1 554 ? -23.309 -0.247 16.237 1.00 91.81 554 SER A N 1
ATOM 4425 C CA . SER A 1 554 ? -22.223 -0.019 15.282 1.00 91.81 554 SER A CA 1
ATOM 4426 C C . SER A 1 554 ? -20.816 -0.144 15.901 1.00 91.81 554 SER A C 1
ATOM 4428 O O . SER A 1 554 ? -19.855 -0.392 15.177 1.00 91.81 554 SER A O 1
ATOM 4430 N N . PHE A 1 555 ? -20.681 -0.040 17.231 1.00 92.81 555 PHE A N 1
ATOM 4431 C CA . PHE A 1 555 ? -19.434 -0.286 17.966 1.00 92.81 555 PHE A CA 1
ATOM 4432 C C . PHE A 1 555 ? -19.279 -1.731 18.464 1.00 92.81 555 PHE A C 1
ATOM 4434 O O . PHE A 1 555 ? -18.292 -2.026 19.138 1.00 92.81 555 PHE A O 1
ATOM 4441 N N . SER A 1 556 ? -20.182 -2.656 18.118 1.00 91.94 556 SER A N 1
ATOM 4442 C CA . SER A 1 556 ? -20.172 -4.026 18.654 1.00 91.94 556 SER A CA 1
ATOM 4443 C C . SER A 1 556 ? -18.850 -4.766 18.423 1.00 91.94 556 SER A C 1
ATOM 4445 O O . SER A 1 556 ? -18.397 -5.503 19.297 1.00 91.94 556 SER A O 1
ATOM 4447 N N . LEU A 1 557 ? -18.197 -4.562 17.270 1.00 94.00 557 LEU A N 1
ATOM 4448 C CA . LEU A 1 557 ? -16.887 -5.161 16.986 1.00 94.00 557 LEU A CA 1
ATOM 4449 C C . LEU A 1 557 ? -15.756 -4.502 17.785 1.00 94.00 557 LEU A C 1
ATOM 4451 O O . LEU A 1 557 ? -14.847 -5.191 18.238 1.00 94.00 557 LEU A O 1
ATOM 4455 N N . LEU A 1 558 ? -15.846 -3.194 18.048 1.00 94.75 558 LEU A N 1
ATOM 4456 C CA . LEU A 1 558 ? -14.899 -2.517 18.934 1.00 94.75 558 LEU A CA 1
ATOM 4457 C C . LEU A 1 558 ? -15.045 -3.038 20.371 1.00 94.75 558 LEU A C 1
ATOM 4459 O O . LEU A 1 558 ? -14.043 -3.298 21.029 1.00 94.75 558 LEU A O 1
ATOM 4463 N N . HIS A 1 559 ? -16.276 -3.264 20.841 1.00 92.94 559 HIS A N 1
ATOM 4464 C CA . HIS A 1 559 ? -16.542 -3.888 22.143 1.00 92.94 559 HIS A CA 1
ATOM 4465 C C . HIS A 1 559 ? -16.033 -5.318 22.213 1.00 92.94 559 HIS A C 1
ATOM 4467 O O . HIS A 1 559 ? -15.442 -5.714 23.213 1.00 92.94 559 HIS A O 1
ATOM 4473 N N . TYR A 1 560 ? -16.242 -6.098 21.155 1.00 92.69 560 TYR A N 1
ATOM 4474 C CA . TYR A 1 560 ? -15.693 -7.442 21.045 1.00 92.69 560 TYR A CA 1
ATOM 4475 C C . TYR A 1 560 ? -14.159 -7.436 21.139 1.00 92.69 560 TYR A C 1
ATOM 4477 O O . TYR A 1 560 ? -13.605 -8.159 21.967 1.00 92.69 560 TYR A O 1
ATOM 4485 N N . MET A 1 561 ? -13.486 -6.540 20.408 1.00 95.19 561 MET A N 1
ATOM 4486 C CA . MET A 1 561 ? -12.041 -6.331 20.528 1.00 95.19 561 MET A CA 1
ATOM 4487 C C . MET A 1 561 ? -11.648 -5.979 21.968 1.00 95.19 561 MET A C 1
ATOM 4489 O O . MET A 1 561 ? -10.781 -6.632 22.537 1.00 95.19 561 MET A O 1
ATOM 4493 N N . GLN A 1 562 ? -12.293 -4.984 22.588 1.00 94.81 562 GLN A N 1
ATOM 4494 C CA . GLN A 1 562 ? -11.991 -4.572 23.965 1.00 94.81 562 GLN A CA 1
ATOM 4495 C C . GLN A 1 562 ? -12.177 -5.717 24.969 1.00 94.81 562 GLN A C 1
ATOM 4497 O O . GLN A 1 562 ? -11.344 -5.876 25.857 1.00 94.81 562 GLN A O 1
ATOM 4502 N N . ARG A 1 563 ? -13.209 -6.555 24.813 1.00 92.75 563 ARG A N 1
ATOM 4503 C CA . ARG A 1 563 ? -13.393 -7.755 25.642 1.00 92.75 563 ARG A CA 1
ATOM 4504 C C . ARG A 1 563 ? -12.258 -8.748 25.447 1.00 92.75 563 ARG A C 1
ATOM 4506 O O . ARG A 1 563 ? -11.646 -9.131 26.433 1.00 92.75 563 ARG A O 1
ATOM 4513 N N . ALA A 1 564 ? -11.918 -9.101 24.208 1.00 93.88 564 ALA A N 1
ATOM 4514 C CA . ALA A 1 564 ? -10.823 -10.030 23.925 1.00 93.88 564 ALA A CA 1
ATOM 4515 C C . ALA A 1 564 ? -9.471 -9.520 24.457 1.00 93.88 564 ALA A C 1
ATOM 4517 O O . ALA A 1 564 ? -8.684 -10.279 25.029 1.00 93.88 564 ALA A O 1
ATOM 4518 N N . LEU A 1 565 ? -9.216 -8.213 24.331 1.00 94.88 565 LEU A N 1
ATOM 4519 C CA . LEU A 1 565 ? -8.036 -7.571 24.901 1.00 94.88 565 LEU A CA 1
ATOM 4520 C C . LEU A 1 565 ? -7.993 -7.697 26.431 1.00 94.88 565 LEU A C 1
ATOM 4522 O O . LEU A 1 565 ? -6.924 -7.898 27.001 1.00 94.88 565 LEU A O 1
ATOM 4526 N N . ASP A 1 566 ? -9.141 -7.566 27.093 1.00 92.25 566 ASP A N 1
ATOM 4527 C CA . ASP A 1 566 ? -9.270 -7.620 28.549 1.00 92.25 566 ASP A CA 1
ATOM 4528 C C . ASP A 1 566 ? -9.161 -9.048 29.104 1.00 92.25 566 ASP A C 1
ATOM 4530 O O . ASP A 1 566 ? -8.418 -9.282 30.056 1.00 92.25 566 ASP A O 1
ATOM 4534 N N . THR A 1 567 ? -9.867 -9.997 28.485 1.00 91.56 567 THR A N 1
ATOM 4535 C CA . THR A 1 567 ? -10.062 -11.354 29.013 1.00 91.56 567 THR A CA 1
ATOM 4536 C C . THR A 1 567 ? -9.051 -12.370 28.499 1.00 91.56 567 THR A C 1
ATOM 4538 O O . THR A 1 567 ? -8.831 -13.380 29.165 1.00 91.56 567 THR A O 1
ATOM 4541 N N . VAL A 1 568 ? -8.422 -12.125 27.344 1.00 93.00 568 VAL A N 1
ATOM 4542 C CA . VAL A 1 568 ? -7.506 -13.084 26.705 1.00 93.00 568 VAL A CA 1
ATOM 4543 C C . VAL A 1 568 ? -6.109 -12.501 26.524 1.00 93.00 568 VAL A C 1
ATOM 4545 O O . VAL A 1 568 ? -5.133 -13.097 26.984 1.00 93.00 568 VAL A O 1
ATOM 4548 N N . ILE A 1 569 ? -5.986 -11.322 25.906 1.00 94.44 569 ILE A N 1
ATOM 4549 C CA . ILE A 1 569 ? -4.667 -10.762 25.564 1.00 94.44 569 ILE A CA 1
ATOM 4550 C C . ILE A 1 569 ? -3.943 -10.205 26.791 1.00 94.44 569 ILE A C 1
ATOM 4552 O O . ILE A 1 569 ? -2.758 -10.484 26.962 1.00 94.44 569 ILE A O 1
ATOM 4556 N N . ARG A 1 570 ? -4.618 -9.471 27.688 1.00 93.12 570 ARG A N 1
ATOM 4557 C CA . ARG A 1 570 ? -3.970 -8.937 28.900 1.00 93.12 570 ARG A CA 1
ATOM 4558 C C . ARG A 1 570 ? -3.447 -10.049 29.821 1.00 93.12 570 ARG A C 1
ATOM 4560 O O . ARG A 1 570 ? -2.282 -9.955 30.209 1.00 93.12 570 ARG A O 1
ATOM 4567 N N . PRO A 1 571 ? -4.213 -11.113 30.146 1.00 92.94 571 PRO A N 1
ATOM 4568 C CA . PRO A 1 571 ? -3.673 -12.239 30.906 1.00 92.94 571 PRO A CA 1
ATOM 4569 C C . PRO A 1 571 ? -2.475 -12.890 30.217 1.00 92.94 571 PRO A C 1
ATOM 4571 O O . PRO A 1 571 ? -1.500 -13.226 30.884 1.00 92.94 571 PRO A O 1
ATOM 4574 N N . ARG A 1 572 ? -2.508 -13.011 28.883 1.00 89.69 572 ARG A N 1
ATOM 4575 C CA . ARG A 1 572 ? -1.388 -13.548 28.106 1.00 89.69 572 ARG A CA 1
ATOM 4576 C C . ARG A 1 572 ? -0.138 -12.666 28.188 1.00 89.69 572 ARG A C 1
ATOM 4578 O O . ARG A 1 572 ? 0.956 -13.191 28.370 1.00 89.69 572 ARG A O 1
ATOM 4585 N N . ALA A 1 573 ? -0.287 -11.347 28.090 1.00 89.81 573 ALA A N 1
ATOM 4586 C CA . ALA A 1 573 ? 0.817 -10.401 28.242 1.00 89.81 573 ALA A CA 1
ATOM 4587 C C . ALA A 1 573 ? 1.442 -10.482 29.647 1.00 89.81 573 ALA A C 1
ATOM 4589 O O . ALA A 1 573 ? 2.660 -10.601 29.764 1.00 89.81 573 ALA A O 1
ATOM 4590 N N . ALA A 1 574 ? 0.614 -10.522 30.697 1.00 88.81 574 ALA A N 1
ATOM 4591 C CA . ALA A 1 574 ? 1.072 -10.670 32.080 1.00 88.81 574 ALA A CA 1
ATOM 4592 C C . ALA A 1 574 ? 1.782 -12.016 32.327 1.00 88.81 574 ALA A C 1
ATOM 4594 O O . ALA A 1 574 ? 2.789 -12.072 33.031 1.00 88.81 574 ALA A O 1
ATOM 4595 N N . GLU A 1 575 ? 1.290 -13.104 31.721 1.00 86.56 575 GLU A N 1
ATOM 4596 C CA . GLU A 1 575 ? 1.934 -14.420 31.781 1.00 86.56 575 GLU A CA 1
ATOM 4597 C C . GLU A 1 575 ? 3.363 -14.369 31.212 1.00 86.56 575 GLU A C 1
ATOM 4599 O O . GLU A 1 575 ? 4.297 -14.890 31.828 1.00 86.56 575 GLU A O 1
ATOM 4604 N N . LEU A 1 576 ? 3.542 -13.725 30.053 1.00 81.94 576 LEU A N 1
ATOM 4605 C CA . LEU A 1 576 ? 4.845 -13.561 29.406 1.00 81.94 576 LEU A CA 1
ATOM 4606 C C . LEU A 1 576 ? 5.782 -12.658 30.219 1.00 81.94 576 LEU A C 1
ATOM 4608 O O . LEU A 1 576 ? 6.958 -12.989 30.373 1.00 81.94 576 LEU A O 1
ATOM 4612 N N . GLU A 1 577 ? 5.264 -11.565 30.784 1.00 81.19 577 GLU A N 1
ATOM 4613 C CA . GLU A 1 577 ? 6.024 -10.645 31.638 1.00 81.19 577 GLU A CA 1
ATOM 4614 C C . GLU A 1 577 ? 6.565 -11.356 32.889 1.00 81.19 577 GLU A C 1
ATOM 4616 O O . GLU A 1 577 ? 7.762 -11.313 33.183 1.00 81.19 577 GLU A O 1
ATOM 4621 N N . GLU A 1 578 ? 5.707 -12.098 33.594 1.00 80.94 578 GLU A N 1
ATOM 4622 C CA . GLU A 1 578 ? 6.092 -12.848 34.791 1.00 80.94 578 GLU A CA 1
ATOM 4623 C C . GLU A 1 578 ? 7.137 -13.934 34.467 1.00 80.94 578 GLU A C 1
ATOM 4625 O O . GLU A 1 578 ? 8.049 -14.219 35.250 1.00 80.94 578 GLU A O 1
ATOM 4630 N N . GLN A 1 579 ? 7.031 -14.568 33.296 1.00 73.12 579 GLN A N 1
ATOM 4631 C CA . GLN A 1 579 ? 8.011 -15.548 32.824 1.00 73.12 579 GLN A CA 1
ATOM 4632 C C . GLN A 1 579 ? 9.362 -14.910 32.487 1.00 73.12 579 GLN A C 1
ATOM 4634 O O . GLN A 1 579 ? 10.392 -15.460 32.887 1.00 73.12 579 GLN A O 1
ATOM 4639 N N . ALA A 1 580 ? 9.368 -13.750 31.829 1.00 73.25 580 ALA A N 1
ATOM 4640 C CA . ALA A 1 580 ? 10.581 -12.984 31.564 1.00 73.25 580 ALA A CA 1
ATOM 4641 C C . ALA A 1 580 ? 11.285 -12.574 32.860 1.00 73.25 580 ALA A C 1
ATOM 4643 O O . ALA A 1 580 ? 12.482 -12.832 33.019 1.00 73.25 580 ALA A O 1
ATOM 4644 N N . ALA A 1 581 ? 10.532 -12.054 33.834 1.00 72.06 581 ALA A N 1
ATOM 4645 C CA . ALA A 1 581 ? 11.057 -11.727 35.155 1.00 72.06 581 ALA A CA 1
ATOM 4646 C C . ALA A 1 581 ? 11.688 -12.957 35.832 1.00 72.06 581 ALA A C 1
ATOM 4648 O O . ALA A 1 581 ? 12.825 -12.892 36.302 1.00 72.06 581 ALA A O 1
ATOM 4649 N N . ARG A 1 582 ? 11.008 -14.115 35.825 1.00 69.50 582 ARG A N 1
ATOM 4650 C CA . ARG A 1 582 ? 11.549 -15.370 36.386 1.00 69.50 582 ARG A CA 1
ATOM 4651 C C . ARG A 1 582 ? 12.854 -15.806 35.723 1.00 69.50 582 ARG A C 1
ATOM 4653 O O . ARG A 1 582 ? 13.770 -16.224 36.430 1.00 69.50 582 ARG A O 1
ATOM 4660 N N . ILE A 1 583 ? 12.960 -15.710 34.398 1.00 67.50 583 ILE A N 1
ATOM 4661 C CA . ILE A 1 583 ? 14.182 -16.076 33.670 1.00 67.50 583 ILE A CA 1
ATOM 4662 C C . ILE A 1 583 ? 15.324 -15.124 34.026 1.00 67.50 583 ILE A C 1
ATOM 4664 O O . ILE A 1 583 ? 16.395 -15.596 34.409 1.00 67.50 583 ILE A O 1
ATOM 4668 N N . LEU A 1 584 ? 15.093 -13.810 34.007 1.00 66.62 584 LEU A N 1
ATOM 4669 C CA . LEU A 1 584 ? 16.093 -12.813 34.405 1.00 66.62 584 LEU A CA 1
ATOM 4670 C C . LEU A 1 584 ? 16.563 -13.020 35.851 1.00 66.62 584 LEU A C 1
ATOM 4672 O O . LEU A 1 584 ? 17.767 -13.026 36.116 1.00 66.62 584 LEU A O 1
ATOM 4676 N N . HIS A 1 585 ? 15.634 -13.276 36.775 1.00 64.75 585 HIS A N 1
ATOM 4677 C CA . HIS A 1 585 ? 15.960 -13.599 38.161 1.00 64.75 585 HIS A CA 1
ATOM 4678 C C . HIS A 1 585 ? 16.748 -14.906 38.286 1.00 64.75 585 HIS A C 1
ATOM 4680 O O . HIS A 1 585 ? 17.695 -14.953 39.064 1.00 64.75 585 HIS A O 1
ATOM 4686 N N . SER A 1 586 ? 16.423 -15.946 37.511 1.00 60.69 586 SER A N 1
ATOM 4687 C CA . SER A 1 586 ? 17.174 -17.209 37.519 1.00 60.69 586 SER A CA 1
ATOM 4688 C C . SER A 1 586 ? 18.605 -17.048 36.985 1.00 60.69 586 SER A C 1
ATOM 4690 O O . SER A 1 586 ? 19.544 -17.593 37.564 1.00 60.69 586 SER A O 1
ATOM 4692 N N . THR A 1 587 ? 18.802 -16.228 35.949 1.00 60.81 587 THR A N 1
ATOM 4693 C CA . THR A 1 587 ? 20.125 -15.902 35.396 1.00 60.81 587 THR A CA 1
ATOM 4694 C C . THR A 1 587 ? 20.950 -15.077 36.386 1.00 60.81 587 THR A C 1
ATOM 4696 O O . THR A 1 587 ? 22.133 -15.352 36.580 1.00 60.81 587 THR A O 1
ATOM 4699 N N . ALA A 1 588 ? 20.325 -14.120 37.080 1.00 58.31 588 ALA A N 1
ATOM 4700 C CA . ALA A 1 588 ? 20.967 -13.358 38.151 1.00 58.31 588 ALA A CA 1
ATOM 4701 C C . ALA A 1 588 ? 21.288 -14.231 39.385 1.00 58.31 588 ALA A C 1
ATOM 4703 O O . ALA A 1 588 ? 22.355 -14.089 39.980 1.00 58.31 588 ALA A O 1
ATOM 4704 N N . ALA A 1 589 ? 20.413 -15.177 39.739 1.00 57.25 589 ALA A N 1
ATOM 4705 C CA . ALA A 1 589 ? 20.596 -16.109 40.855 1.00 57.25 589 ALA A CA 1
ATOM 4706 C C . ALA A 1 589 ? 21.613 -17.230 40.559 1.00 57.25 589 ALA A C 1
ATOM 4708 O O . ALA A 1 589 ? 22.235 -17.764 41.474 1.00 57.25 589 ALA A O 1
ATOM 4709 N N . ASN A 1 590 ? 21.889 -17.556 39.295 1.00 50.91 590 ASN A N 1
ATOM 4710 C CA . ASN A 1 590 ? 23.037 -18.408 38.962 1.00 50.91 590 ASN A CA 1
ATOM 4711 C C . ASN A 1 590 ? 24.387 -17.741 39.311 1.00 50.91 590 ASN A C 1
ATOM 4713 O O . ASN A 1 590 ? 25.370 -18.449 39.523 1.00 50.91 590 ASN A O 1
ATOM 4717 N N . ASN A 1 591 ? 24.418 -16.410 39.486 1.00 49.81 591 ASN A N 1
ATOM 4718 C CA . ASN A 1 591 ? 25.557 -15.671 40.047 1.00 49.81 591 ASN A CA 1
ATOM 4719 C C . ASN A 1 591 ? 25.480 -15.481 41.578 1.00 49.81 591 ASN A C 1
ATOM 4721 O O . ASN A 1 591 ? 26.484 -15.148 42.205 1.00 49.81 591 ASN A O 1
ATOM 4725 N N . ALA A 1 592 ? 24.325 -15.722 42.204 1.00 50.03 592 ALA A N 1
ATOM 4726 C CA . ALA A 1 592 ? 24.121 -15.633 43.648 1.00 50.03 592 ALA A CA 1
ATOM 4727 C C . ALA A 1 592 ? 23.118 -16.706 44.096 1.00 50.03 592 ALA A C 1
ATOM 4729 O O . ALA A 1 592 ? 21.913 -16.559 43.902 1.00 50.03 592 ALA A O 1
ATOM 4730 N N . ARG A 1 593 ? 23.637 -17.805 44.669 1.00 48.31 593 ARG A N 1
ATOM 4731 C CA . ARG A 1 593 ? 22.856 -18.981 45.091 1.00 48.31 593 ARG A CA 1
ATOM 4732 C C . ARG A 1 593 ? 21.550 -18.592 45.795 1.00 48.31 593 ARG A C 1
ATOM 4734 O O . ARG A 1 593 ? 21.521 -17.664 46.597 1.00 48.31 593 ARG A O 1
ATOM 4741 N N . THR A 1 594 ? 20.556 -19.456 45.584 1.00 48.94 594 THR A N 1
ATOM 4742 C CA . THR A 1 594 ? 19.240 -19.587 46.240 1.00 48.94 594 THR A CA 1
ATOM 4743 C C . THR A 1 594 ? 18.106 -18.680 45.761 1.00 48.94 594 THR A C 1
ATOM 4745 O O . THR A 1 594 ? 17.910 -17.593 46.281 1.00 48.94 594 THR A O 1
ATOM 4748 N N . PHE A 1 595 ? 17.238 -19.240 44.908 1.00 46.38 595 PHE A N 1
ATOM 4749 C CA . PHE A 1 595 ? 15.788 -19.062 45.030 1.00 46.38 595 PHE A CA 1
ATOM 4750 C C . PHE A 1 595 ? 15.061 -20.389 44.747 1.00 46.38 595 PHE A C 1
ATOM 4752 O O . PHE A 1 595 ? 15.287 -21.033 43.726 1.00 46.38 595 PHE A O 1
ATOM 4759 N N . LEU A 1 596 ? 14.207 -20.804 45.687 1.00 51.72 596 LEU A N 1
ATOM 4760 C CA . LEU A 1 596 ? 13.282 -21.935 45.579 1.00 51.72 596 LEU A CA 1
ATOM 4761 C C . LEU A 1 596 ? 11.973 -21.416 44.970 1.00 51.72 596 LEU A C 1
ATOM 4763 O O . LEU A 1 596 ? 11.086 -20.957 45.683 1.00 51.72 596 LEU A O 1
ATOM 4767 N N . GLY A 1 597 ? 11.877 -21.456 43.645 1.00 58.88 597 GLY A N 1
ATOM 4768 C CA . GLY A 1 597 ? 10.644 -21.223 42.895 1.00 58.88 597 GLY A CA 1
ATOM 4769 C C . GLY A 1 597 ? 10.456 -22.330 41.861 1.00 58.88 597 GLY A C 1
ATOM 4770 O O . GLY A 1 597 ? 11.438 -22.919 41.407 1.00 58.88 597 GLY A O 1
ATOM 4771 N N . GLN A 1 598 ? 9.208 -22.650 41.511 1.00 57.84 598 GLN A N 1
ATOM 4772 C CA . GLN A 1 598 ? 8.916 -23.609 40.440 1.00 57.84 598 GLN A CA 1
ATOM 4773 C C . GLN A 1 598 ? 9.626 -23.189 39.145 1.00 57.84 598 GLN A C 1
ATOM 4775 O O . GLN A 1 598 ? 9.563 -22.025 38.746 1.00 57.84 598 GLN A O 1
ATOM 4780 N N . ALA A 1 599 ? 10.304 -24.140 38.499 1.00 59.56 599 ALA A N 1
ATOM 4781 C CA . ALA A 1 599 ? 10.980 -23.897 37.231 1.00 59.56 599 ALA A CA 1
ATOM 4782 C C . ALA A 1 599 ? 9.968 -23.438 36.159 1.00 59.56 599 ALA A C 1
ATOM 4784 O O . ALA A 1 599 ? 8.859 -23.984 36.106 1.00 59.56 599 ALA A O 1
ATOM 4785 N N . PRO A 1 600 ? 10.316 -22.457 35.304 1.00 62.25 600 PRO A N 1
ATOM 4786 C CA . PRO A 1 600 ? 9.430 -22.031 34.229 1.00 62.25 600 PRO A CA 1
ATOM 4787 C C . PRO A 1 600 ? 9.111 -23.202 33.284 1.00 62.25 600 PRO A C 1
ATOM 4789 O O . PRO A 1 600 ? 9.945 -24.075 33.036 1.00 62.25 600 PRO A O 1
ATOM 4792 N N . LYS A 1 601 ? 7.874 -23.252 32.773 1.00 64.25 601 LYS A N 1
ATOM 4793 C CA . LYS A 1 601 ? 7.411 -24.354 31.912 1.00 64.25 601 LYS A CA 1
ATOM 4794 C C . LYS A 1 601 ? 8.200 -24.366 30.588 1.00 64.25 601 LYS A C 1
ATOM 4796 O O . LYS A 1 601 ? 8.268 -23.320 29.945 1.00 64.25 601 LYS A O 1
ATOM 4801 N N . PRO A 1 602 ? 8.700 -25.521 30.102 1.00 63.62 602 PRO A N 1
ATOM 4802 C CA . PRO A 1 602 ? 9.529 -25.593 28.890 1.00 63.62 602 PRO A CA 1
ATOM 4803 C C . PRO A 1 602 ? 8.902 -24.973 27.630 1.00 63.62 602 PRO A C 1
ATOM 4805 O O . PRO A 1 602 ? 9.575 -24.261 26.894 1.00 63.62 602 PRO A O 1
ATOM 4808 N N . GLN A 1 603 ? 7.602 -25.191 27.402 1.00 61.19 603 GLN A N 1
ATOM 4809 C CA . GLN A 1 603 ? 6.872 -24.623 26.256 1.00 61.19 603 GLN A CA 1
ATOM 4810 C C . GLN A 1 603 ? 6.803 -23.090 26.304 1.00 61.19 603 GLN A C 1
ATOM 4812 O O . GLN A 1 603 ? 6.852 -22.425 25.274 1.00 61.19 603 GLN A O 1
ATOM 4817 N N . ALA A 1 604 ? 6.718 -22.530 27.507 1.00 57.25 604 ALA A N 1
ATOM 4818 C CA . ALA A 1 604 ? 6.619 -21.095 27.713 1.00 57.25 604 ALA A CA 1
ATOM 4819 C C . ALA A 1 604 ? 7.998 -20.416 27.602 1.00 57.25 604 ALA A C 1
ATOM 4821 O O . ALA A 1 604 ? 8.112 -19.353 27.002 1.00 57.25 604 ALA A O 1
ATOM 4822 N N . ILE A 1 605 ? 9.067 -21.092 28.052 1.00 63.75 605 ILE A N 1
ATOM 4823 C CA . ILE A 1 605 ? 10.460 -20.694 27.776 1.00 63.75 605 ILE A CA 1
ATOM 4824 C C . ILE A 1 605 ? 10.724 -20.677 26.266 1.00 63.75 605 ILE A C 1
ATOM 4826 O O . ILE A 1 605 ? 11.330 -19.738 25.767 1.00 63.75 605 ILE A O 1
ATOM 4830 N N . ALA A 1 606 ? 10.247 -21.680 25.522 1.00 66.38 606 ALA A N 1
ATOM 4831 C CA . ALA A 1 606 ? 10.387 -21.710 24.067 1.00 66.38 606 ALA A CA 1
ATOM 4832 C C . ALA A 1 606 ? 9.649 -20.541 23.386 1.00 66.38 606 ALA A C 1
ATOM 4834 O O . ALA A 1 606 ? 10.209 -19.906 22.494 1.00 66.38 606 ALA A O 1
ATOM 4835 N N . ALA A 1 607 ? 8.433 -20.212 23.841 1.00 62.75 607 ALA A N 1
ATOM 4836 C CA . ALA A 1 607 ? 7.692 -19.046 23.359 1.00 62.75 607 ALA A CA 1
ATOM 4837 C C . ALA A 1 607 ? 8.435 -17.733 23.656 1.00 62.75 607 ALA A C 1
ATOM 4839 O O . ALA A 1 607 ? 8.545 -16.877 22.782 1.00 62.75 607 ALA A O 1
ATOM 4840 N N . LEU A 1 608 ? 8.998 -17.595 24.859 1.00 65.06 608 LEU A N 1
ATOM 4841 C CA . LEU A 1 608 ? 9.746 -16.407 25.247 1.00 65.06 608 LEU A CA 1
ATOM 4842 C C . LEU A 1 608 ? 11.084 -16.286 24.507 1.00 65.06 608 LEU A C 1
ATOM 4844 O O . LEU A 1 608 ? 11.430 -15.197 24.071 1.00 65.06 608 LEU A O 1
ATOM 4848 N N . ASN A 1 609 ? 11.811 -17.386 24.303 1.00 67.31 609 ASN A N 1
ATOM 4849 C CA . ASN A 1 609 ? 13.020 -17.397 23.478 1.00 67.31 609 ASN A CA 1
ATOM 4850 C C . ASN A 1 609 ? 12.698 -16.972 22.043 1.00 67.31 609 ASN A C 1
ATOM 4852 O O . ASN A 1 609 ? 13.388 -16.119 21.498 1.00 67.31 609 ASN A O 1
ATOM 4856 N N . SER A 1 610 ? 11.606 -17.485 21.467 1.00 65.50 610 SER A N 1
ATOM 4857 C CA . SER A 1 610 ? 11.153 -17.059 20.140 1.00 65.50 610 SER A CA 1
ATOM 4858 C C . SER A 1 610 ? 10.776 -15.573 20.105 1.00 65.50 610 SER A C 1
ATOM 4860 O O . SER A 1 610 ? 11.080 -14.890 19.126 1.00 65.50 610 SER A O 1
ATOM 4862 N N . LEU A 1 611 ? 10.168 -15.046 21.174 1.00 65.38 611 LEU A N 1
ATOM 4863 C CA . LEU A 1 611 ? 9.921 -13.611 21.319 1.00 65.38 611 LEU A CA 1
ATOM 4864 C C . LEU A 1 611 ? 11.240 -12.831 21.398 1.00 65.38 611 LEU A C 1
ATOM 4866 O O . LEU A 1 611 ? 11.406 -11.905 20.614 1.00 65.38 611 LEU A O 1
ATOM 4870 N N . TYR A 1 612 ? 12.196 -13.202 22.253 1.00 68.62 612 TYR A N 1
ATOM 4871 C CA . TYR A 1 612 ? 13.504 -12.534 22.359 1.00 68.62 612 TYR A CA 1
ATOM 4872 C C . TYR A 1 612 ? 14.301 -12.568 21.049 1.00 68.62 612 TYR A C 1
ATOM 4874 O O . TYR A 1 612 ? 14.902 -11.566 20.678 1.00 68.62 612 TYR A O 1
ATOM 4882 N N . GLU A 1 613 ? 14.278 -13.683 20.319 1.00 67.31 613 GLU A N 1
ATOM 4883 C CA . GLU A 1 613 ? 14.938 -13.809 19.012 1.00 67.31 613 GLU A CA 1
ATOM 4884 C C . GLU A 1 613 ? 14.347 -12.859 17.964 1.00 67.31 613 GLU A C 1
ATOM 4886 O O . GLU A 1 613 ? 15.049 -12.410 17.059 1.00 67.31 613 GLU A O 1
ATOM 4891 N N . ARG A 1 614 ? 13.053 -12.546 18.082 1.00 63.38 614 ARG A N 1
ATOM 4892 C CA . ARG A 1 614 ? 12.307 -11.738 17.109 1.00 63.38 614 ARG A CA 1
ATOM 4893 C C . ARG A 1 614 ? 12.072 -10.301 17.564 1.00 63.38 614 ARG A C 1
ATOM 4895 O O . ARG A 1 614 ? 11.505 -9.527 16.796 1.00 63.38 614 ARG A O 1
ATOM 4902 N N . SER A 1 615 ? 12.446 -9.938 18.791 1.00 65.69 615 SER A N 1
ATOM 4903 C CA . SER A 1 615 ? 12.039 -8.676 19.417 1.00 65.69 615 SER A CA 1
ATOM 4904 C C . SER A 1 615 ? 13.226 -7.893 19.958 1.00 65.69 615 SER A C 1
ATOM 4906 O O . SER A 1 615 ? 14.150 -8.450 20.538 1.00 65.69 615 SER A O 1
ATOM 4908 N N . SER A 1 616 ? 13.190 -6.569 19.810 1.00 66.88 616 SER A N 1
ATOM 4909 C CA . SER A 1 616 ? 14.140 -5.693 20.490 1.00 66.88 616 SER A CA 1
ATOM 4910 C C . SER A 1 616 ? 13.793 -5.588 21.975 1.00 66.88 616 SER A C 1
ATOM 4912 O O . SER A 1 616 ? 12.634 -5.751 22.363 1.00 66.88 616 SER A O 1
ATOM 4914 N N . GLN A 1 617 ? 14.785 -5.241 22.797 1.00 64.75 617 GLN A N 1
ATOM 4915 C CA . GLN A 1 617 ? 14.580 -4.993 24.227 1.00 64.75 617 GLN A CA 1
ATOM 4916 C C . GLN A 1 617 ? 13.446 -3.983 24.473 1.00 64.75 617 GLN A C 1
ATOM 4918 O O . GLN A 1 617 ? 12.565 -4.237 25.283 1.00 64.75 617 GLN A O 1
ATOM 4923 N N . TYR A 1 618 ? 13.393 -2.911 23.674 1.00 64.94 618 TYR A N 1
ATOM 4924 C CA . TYR A 1 618 ? 12.330 -1.903 23.723 1.00 64.94 618 TYR A CA 1
ATOM 4925 C C . TYR A 1 618 ? 10.916 -2.488 23.578 1.00 64.94 618 TYR A C 1
ATOM 4927 O O . TYR A 1 618 ? 9.985 -2.018 24.221 1.00 64.94 618 TYR A O 1
ATOM 4935 N N . MET A 1 619 ? 10.734 -3.496 22.719 1.00 66.62 619 MET A N 1
ATOM 4936 C CA . MET A 1 619 ? 9.414 -4.093 22.486 1.00 66.62 619 MET A CA 1
ATOM 4937 C C . MET A 1 619 ? 8.999 -5.032 23.616 1.00 66.62 619 MET A C 1
ATOM 4939 O O . MET A 1 619 ? 7.822 -5.104 23.951 1.00 66.62 619 MET A O 1
ATOM 4943 N N . LEU A 1 620 ? 9.960 -5.719 24.227 1.00 66.12 620 LEU A N 1
ATOM 4944 C CA . LEU A 1 620 ? 9.714 -6.597 25.370 1.00 66.12 620 LEU A CA 1
ATOM 4945 C C . LEU A 1 620 ? 9.408 -5.800 26.638 1.00 66.12 620 LEU A C 1
ATOM 4947 O O . LEU A 1 620 ? 8.582 -6.221 27.441 1.00 66.12 620 LEU A O 1
ATOM 4951 N N . ASP A 1 621 ? 9.988 -4.606 26.748 1.00 66.00 621 ASP A N 1
ATOM 4952 C CA . ASP A 1 621 ? 9.645 -3.615 27.769 1.00 66.00 621 ASP A CA 1
ATOM 4953 C C . ASP A 1 621 ? 8.257 -2.973 27.525 1.00 66.00 621 ASP A C 1
ATOM 4955 O O . ASP A 1 621 ? 7.825 -2.129 28.305 1.00 66.00 621 ASP A O 1
ATOM 4959 N N . ASN A 1 622 ? 7.552 -3.353 26.448 1.00 72.44 622 ASN A N 1
ATOM 4960 C CA . ASN A 1 622 ? 6.272 -2.780 26.022 1.00 72.44 622 ASN A CA 1
ATOM 4961 C C . ASN A 1 622 ? 5.118 -3.805 25.993 1.00 72.44 622 ASN A C 1
ATOM 4963 O O . ASN A 1 622 ? 4.210 -3.719 25.165 1.00 72.44 622 ASN A O 1
ATOM 4967 N N . LEU A 1 623 ? 5.115 -4.788 26.900 1.00 80.38 623 LEU A N 1
ATOM 4968 C CA . LEU A 1 623 ? 3.993 -5.734 27.054 1.00 80.38 623 LEU A CA 1
ATOM 4969 C C . LEU A 1 623 ? 2.683 -5.050 27.501 1.00 80.38 623 LEU A C 1
ATOM 4971 O O . LEU A 1 623 ? 1.595 -5.582 27.274 1.00 80.38 623 LEU A O 1
ATOM 4975 N N . HIS A 1 624 ? 2.758 -3.831 28.047 1.00 80.25 624 HIS A N 1
ATOM 4976 C CA . HIS A 1 624 ? 1.600 -2.985 28.363 1.00 80.25 624 HIS A CA 1
ATOM 4977 C C . HIS A 1 624 ? 0.923 -2.362 27.131 1.00 80.25 624 HIS A C 1
ATOM 4979 O O . HIS A 1 624 ? -0.067 -1.643 27.284 1.00 80.25 624 HIS A O 1
ATOM 4985 N N . GLN A 1 625 ? 1.380 -2.657 25.906 1.00 87.50 625 GLN A N 1
ATOM 4986 C CA . GLN A 1 625 ? 0.731 -2.210 24.666 1.00 87.50 625 GLN A CA 1
ATOM 4987 C C . GLN A 1 625 ? -0.759 -2.615 24.602 1.00 87.50 625 GLN A C 1
ATOM 4989 O O . GLN A 1 625 ? -1.561 -1.910 23.990 1.00 87.50 625 GLN A O 1
ATOM 4994 N N . VAL A 1 626 ? -1.168 -3.685 25.296 1.00 92.31 626 VAL A N 1
ATOM 4995 C CA . VAL A 1 626 ? -2.586 -4.057 25.460 1.00 92.31 626 VAL A CA 1
ATOM 4996 C C . VAL A 1 626 ? -3.412 -2.953 26.133 1.00 92.31 626 VAL A C 1
ATOM 4998 O O . VAL A 1 626 ? -4.545 -2.686 25.729 1.00 92.31 626 VAL A O 1
ATOM 5001 N N . ASP A 1 627 ? -2.852 -2.260 27.127 1.00 92.44 627 ASP A N 1
ATOM 5002 C CA . ASP A 1 627 ? -3.524 -1.159 27.817 1.00 92.44 627 ASP A CA 1
ATOM 5003 C C . ASP A 1 627 ? -3.502 0.125 26.979 1.00 92.44 627 ASP A C 1
ATOM 5005 O O . ASP A 1 627 ? -4.486 0.869 26.979 1.00 92.44 627 ASP A O 1
ATOM 5009 N N . THR A 1 628 ? -2.443 0.345 26.191 1.00 92.62 628 THR A N 1
ATOM 5010 C CA . THR A 1 628 ? -2.422 1.376 25.141 1.00 92.62 628 THR A CA 1
ATOM 5011 C C . THR A 1 628 ? -3.542 1.147 24.126 1.00 92.62 628 THR A C 1
ATOM 5013 O O . THR A 1 628 ? -4.285 2.074 23.816 1.00 92.62 628 THR A O 1
ATOM 5016 N N . ALA A 1 629 ? -3.739 -0.088 23.663 1.00 94.19 629 ALA A N 1
ATOM 5017 C CA . ALA A 1 629 ? -4.806 -0.421 22.725 1.00 94.19 629 ALA A CA 1
ATOM 5018 C C . ALA A 1 629 ? -6.209 -0.240 23.332 1.00 94.19 629 ALA A C 1
ATOM 5020 O O . ALA A 1 629 ? -7.101 0.289 22.665 1.00 94.19 629 ALA A O 1
ATOM 5021 N N . GLN A 1 630 ? -6.402 -0.602 24.607 1.00 94.81 630 GLN A N 1
ATOM 5022 C CA . GLN A 1 630 ? -7.642 -0.326 25.347 1.00 94.81 630 GLN A CA 1
ATOM 5023 C C . GLN A 1 630 ? -7.933 1.175 25.435 1.00 94.81 630 GLN A C 1
ATOM 5025 O O . GLN A 1 630 ? -9.057 1.603 25.164 1.00 94.81 630 GLN A O 1
ATOM 5030 N N . TYR A 1 631 ? -6.919 1.982 25.766 1.00 95.12 631 TYR A N 1
ATOM 5031 C CA . TYR A 1 631 ? -7.027 3.439 25.764 1.00 95.12 631 TYR A CA 1
ATOM 5032 C C . TYR A 1 631 ? -7.423 3.966 24.380 1.00 95.12 631 TYR A C 1
ATOM 5034 O O . TYR A 1 631 ? -8.414 4.682 24.253 1.00 95.12 631 TYR A O 1
ATOM 5042 N N . SER A 1 632 ? -6.703 3.557 23.335 1.00 94.12 632 SER A N 1
ATOM 5043 C CA . SER A 1 632 ? -6.938 3.996 21.959 1.00 94.12 632 SER A CA 1
ATOM 5044 C C . SER A 1 632 ? -8.315 3.600 21.414 1.00 94.12 632 SER A C 1
ATOM 5046 O O . SER A 1 632 ? -8.860 4.311 20.568 1.00 94.12 632 SER A O 1
ATOM 5048 N N . ALA A 1 633 ? -8.893 2.488 21.877 1.00 94.75 633 ALA A N 1
ATOM 5049 C CA . ALA A 1 633 ? -10.273 2.113 21.574 1.00 94.75 633 ALA A CA 1
ATOM 5050 C C . ALA A 1 633 ? -11.280 3.041 22.275 1.00 94.75 633 ALA A C 1
ATOM 5052 O O . ALA A 1 633 ? -12.240 3.492 21.647 1.00 94.75 633 ALA A O 1
ATOM 5053 N N . CYS A 1 634 ? -11.038 3.382 23.547 1.00 95.19 634 CYS A N 1
ATOM 5054 C CA . CYS A 1 634 ? -11.872 4.342 24.270 1.00 95.19 634 CYS A CA 1
ATOM 5055 C C . CYS A 1 634 ? -11.817 5.729 23.624 1.00 95.19 634 CYS A C 1
ATOM 5057 O O . CYS A 1 634 ? -12.860 6.335 23.402 1.00 95.19 634 CYS A O 1
ATOM 5059 N N . GLN A 1 635 ? -10.615 6.201 23.289 1.00 93.31 635 GLN A N 1
ATOM 5060 C CA . GLN A 1 635 ? -10.393 7.482 22.625 1.00 93.31 635 GLN A CA 1
ATOM 5061 C C . GLN A 1 635 ? -11.158 7.564 21.303 1.00 93.31 635 GLN A C 1
ATOM 5063 O O . GLN A 1 635 ? -11.906 8.514 21.107 1.00 93.31 635 GLN A O 1
ATOM 5068 N N . ALA A 1 636 ? -11.070 6.535 20.453 1.00 91.44 636 ALA A N 1
ATOM 5069 C CA . ALA A 1 636 ? -11.800 6.510 19.187 1.00 91.44 636 ALA A CA 1
ATOM 5070 C C . ALA A 1 636 ? -13.323 6.632 19.387 1.00 91.44 636 ALA A C 1
ATOM 5072 O O . ALA A 1 636 ? -13.980 7.392 18.679 1.00 91.44 636 ALA A O 1
ATOM 5073 N N . LYS A 1 637 ? -13.897 5.933 20.379 1.00 92.69 637 LYS A N 1
ATOM 5074 C CA . LYS A 1 637 ? -15.330 6.057 20.688 1.00 92.69 637 LYS A CA 1
ATOM 5075 C C . LYS A 1 637 ? -15.681 7.449 21.223 1.00 92.69 637 LYS A C 1
ATOM 5077 O O . LYS A 1 637 ? -16.692 8.015 20.815 1.00 92.69 637 LYS A O 1
ATOM 5082 N N . LEU A 1 638 ? -14.859 8.000 22.119 1.00 93.88 638 LEU A N 1
ATOM 5083 C CA . LEU A 1 638 ? -15.061 9.331 22.699 1.00 93.88 638 LEU A CA 1
ATOM 5084 C C . LEU A 1 638 ? -15.015 10.424 21.631 1.00 93.88 638 LEU A C 1
ATOM 5086 O O . LEU A 1 638 ? -15.884 11.290 21.628 1.00 93.88 638 LEU A O 1
ATOM 5090 N N . GLU A 1 639 ? -14.054 10.365 20.713 1.00 90.44 639 GLU A N 1
ATOM 5091 C CA . GLU A 1 639 ? -13.931 11.304 19.597 1.00 90.44 639 GLU A CA 1
ATOM 5092 C C . GLU A 1 639 ? -15.155 11.243 18.682 1.00 90.44 639 GLU A C 1
ATOM 5094 O O . GLU A 1 639 ? -15.762 12.280 18.411 1.00 90.44 639 GLU A O 1
ATOM 5099 N N . GLU A 1 640 ? -15.572 10.040 18.275 1.00 88.88 640 GLU A N 1
ATOM 5100 C CA . GLU A 1 640 ? -16.775 9.854 17.457 1.00 88.88 640 GLU A CA 1
ATOM 5101 C C . GLU A 1 640 ? -18.020 10.388 18.177 1.00 88.88 640 GLU A C 1
ATOM 5103 O O . GLU A 1 640 ? -18.730 11.249 17.659 1.00 88.88 640 GLU A O 1
ATOM 5108 N N . MET A 1 641 ? -18.254 9.984 19.428 1.00 91.06 641 MET A N 1
ATOM 5109 C CA . MET A 1 641 ? -19.394 10.478 20.201 1.00 91.06 641 MET A CA 1
ATOM 5110 C C . MET A 1 641 ? -19.375 11.998 20.352 1.00 91.06 641 MET A C 1
ATOM 5112 O O . MET A 1 641 ? -20.392 12.651 20.116 1.00 91.06 641 MET A O 1
ATOM 5116 N N . TRP A 1 642 ? -18.234 12.569 20.741 1.00 90.25 642 TRP A N 1
ATOM 5117 C CA . TRP A 1 642 ? -18.121 13.993 21.019 1.00 90.25 642 TRP A CA 1
ATOM 5118 C C . TRP A 1 642 ? -18.299 14.823 19.758 1.00 90.25 642 TRP A C 1
ATOM 5120 O O . TRP A 1 642 ? -19.045 15.798 19.792 1.00 90.25 642 TRP A O 1
ATOM 5130 N N . LEU A 1 643 ? -17.647 14.457 18.653 1.00 84.81 643 LEU A N 1
ATOM 5131 C CA . LEU A 1 643 ? -17.631 15.261 17.435 1.00 84.81 643 LEU A CA 1
ATOM 5132 C C . LEU A 1 643 ? -18.848 15.023 16.538 1.00 84.81 643 LEU A C 1
ATOM 5134 O O . LEU A 1 643 ? -19.367 15.991 15.974 1.00 84.81 643 LEU A O 1
ATOM 5138 N N . THR A 1 644 ? -19.310 13.776 16.410 1.00 81.12 644 THR A N 1
ATOM 5139 C CA . THR A 1 644 ? -20.214 13.365 15.320 1.00 81.12 644 THR A CA 1
ATOM 5140 C C . THR A 1 644 ? -21.634 13.069 15.804 1.00 81.12 644 THR A C 1
ATOM 5142 O O . THR A 1 644 ? -22.591 13.375 15.090 1.00 81.12 644 THR A O 1
ATOM 5145 N N . TYR A 1 645 ? -21.798 12.580 17.039 1.00 87.12 645 TYR A N 1
ATOM 5146 C CA . TYR A 1 645 ? -23.105 12.169 17.570 1.00 87.12 645 TYR A CA 1
ATOM 5147 C C . TYR A 1 645 ? -23.730 13.150 18.574 1.00 87.12 645 TYR A C 1
ATOM 5149 O O . TYR A 1 645 ? -24.910 13.483 18.474 1.00 87.12 645 TYR A O 1
ATOM 5157 N N . MET A 1 646 ? -22.963 13.631 19.554 1.00 88.38 646 MET A N 1
ATOM 5158 C CA . MET A 1 646 ? -23.505 14.433 20.651 1.00 88.38 646 MET A CA 1
ATOM 5159 C C . MET A 1 646 ? -23.786 15.877 20.242 1.00 88.38 646 MET A C 1
ATOM 5161 O O . MET A 1 646 ? -22.928 16.555 19.664 1.00 88.38 646 MET A O 1
ATOM 5165 N N . ASP A 1 647 ? -24.952 16.387 20.633 1.00 87.06 647 ASP A N 1
ATOM 5166 C CA . ASP A 1 647 ? -25.315 17.792 20.458 1.00 87.06 647 ASP A CA 1
ATOM 5167 C C . ASP A 1 647 ? -24.781 18.703 21.586 1.00 87.06 647 ASP A C 1
ATOM 5169 O O . ASP A 1 647 ? -24.215 18.267 22.594 1.00 87.06 647 ASP A O 1
ATOM 5173 N N . ALA A 1 648 ? -24.970 20.016 21.433 1.00 88.31 648 ALA A N 1
ATOM 5174 C CA . ALA A 1 648 ? -24.514 20.998 22.416 1.00 88.31 648 ALA A CA 1
ATOM 5175 C C . ALA A 1 648 ? -25.217 20.881 23.787 1.00 88.31 648 ALA A C 1
ATOM 5177 O O . ALA A 1 648 ? -24.658 21.300 24.803 1.00 88.31 648 ALA A O 1
ATOM 5178 N N . ALA A 1 649 ? -26.442 20.352 23.855 1.00 90.25 649 ALA A N 1
ATOM 5179 C CA . ALA A 1 649 ? -27.145 20.145 25.118 1.00 90.25 649 ALA A CA 1
ATOM 5180 C C . ALA A 1 649 ? -26.564 18.942 25.875 1.00 90.25 649 ALA A C 1
ATOM 5182 O O . ALA A 1 649 ? -26.230 19.072 27.052 1.00 90.25 649 ALA A O 1
ATOM 5183 N N . GLN A 1 650 ? -26.339 17.825 25.186 1.00 91.44 650 GLN A N 1
ATOM 5184 C CA . GLN A 1 650 ? -25.713 16.625 25.735 1.00 91.44 650 GLN A CA 1
ATOM 5185 C C . GLN A 1 650 ? -24.275 16.903 26.189 1.00 91.44 650 GLN A C 1
ATOM 5187 O O . GLN A 1 650 ? -23.898 16.523 27.296 1.00 91.44 650 GLN A O 1
ATOM 5192 N N . ARG A 1 651 ? -23.477 17.645 25.407 1.00 91.88 651 ARG A N 1
ATOM 5193 C CA . ARG A 1 651 ? -22.113 18.049 25.812 1.00 91.88 651 ARG A CA 1
ATOM 5194 C C . ARG A 1 651 ? -22.112 18.915 27.078 1.00 91.88 651 ARG A C 1
ATOM 5196 O O . ARG A 1 651 ? -21.293 18.701 27.971 1.00 91.88 651 ARG A O 1
ATOM 5203 N N . ARG A 1 652 ? -23.062 19.852 27.204 1.00 92.06 652 ARG A N 1
ATOM 5204 C CA . ARG A 1 652 ? -23.258 20.633 28.443 1.00 92.06 652 ARG A CA 1
ATOM 5205 C C . ARG A 1 652 ? -23.681 19.746 29.610 1.00 92.06 652 ARG A C 1
ATOM 5207 O O . ARG A 1 652 ? -23.210 19.945 30.725 1.00 92.06 652 ARG A O 1
ATOM 5214 N N . ARG A 1 653 ? -24.531 18.747 29.366 1.00 93.94 653 ARG A N 1
ATOM 5215 C CA . ARG A 1 653 ? -24.951 17.789 30.392 1.00 93.94 653 ARG A CA 1
ATOM 5216 C C . ARG A 1 653 ? -23.776 16.957 30.908 1.00 93.94 653 ARG A C 1
ATOM 5218 O O . ARG A 1 653 ? -23.631 16.828 32.120 1.00 93.94 653 ARG A O 1
ATOM 5225 N N . VAL A 1 654 ? -22.894 16.484 30.025 1.00 92.88 654 VAL A N 1
ATOM 5226 C CA . VAL A 1 654 ? -21.636 15.821 30.413 1.00 92.88 654 VAL A CA 1
ATOM 5227 C C . VAL A 1 654 ? -20.786 16.746 31.298 1.00 92.88 654 VAL A C 1
ATOM 5229 O O . VAL A 1 654 ? -20.318 16.317 32.348 1.00 92.88 654 VAL A O 1
ATOM 5232 N N . GLN A 1 655 ? -20.628 18.026 30.935 1.00 92.00 655 GLN A N 1
ATOM 5233 C CA . GLN A 1 655 ? -19.892 19.006 31.754 1.00 92.00 655 GLN A CA 1
ATOM 5234 C C . GLN A 1 655 ? -20.503 19.208 33.146 1.00 92.00 655 GLN A C 1
ATOM 5236 O O . GLN A 1 655 ? -19.763 19.351 34.114 1.00 92.00 655 GLN A O 1
ATOM 5241 N N . GLN A 1 656 ? -21.832 19.191 33.258 1.00 92.69 656 GLN A N 1
ATOM 5242 C CA . GLN A 1 656 ? -22.530 19.311 34.540 1.00 92.69 656 GLN A CA 1
ATOM 5243 C C . GLN A 1 656 ? -22.384 18.057 35.409 1.00 92.69 656 GLN A C 1
ATOM 5245 O O . GLN A 1 656 ? -22.211 18.174 36.618 1.00 92.69 656 GLN A O 1
ATOM 5250 N N . LEU A 1 657 ? -22.474 16.866 34.808 1.00 91.50 657 LEU A N 1
ATOM 5251 C CA . LEU A 1 657 ? -22.394 15.595 35.534 1.00 91.50 657 LEU A CA 1
ATOM 5252 C C . LEU A 1 657 ? -20.961 15.236 35.932 1.00 91.50 657 LEU A C 1
ATOM 5254 O O . LEU A 1 657 ? -20.744 14.652 36.993 1.00 91.50 657 LEU A O 1
ATOM 5258 N N . ARG A 1 658 ? -19.985 15.560 35.080 1.00 91.38 658 ARG A N 1
ATOM 5259 C CA . ARG A 1 658 ? -18.572 15.249 35.298 1.00 91.38 658 ARG A CA 1
ATOM 5260 C C . ARG A 1 658 ? -17.689 16.414 34.836 1.00 91.38 658 ARG A C 1
ATOM 5262 O O . ARG A 1 658 ? -17.147 16.375 33.731 1.00 91.38 658 ARG A O 1
ATOM 5269 N N . PRO A 1 659 ? -17.566 17.487 35.634 1.00 91.81 659 PRO A N 1
ATOM 5270 C CA . PRO A 1 659 ? -16.646 18.577 35.324 1.00 91.81 659 PRO A CA 1
ATOM 5271 C C . PRO A 1 659 ? -15.180 18.118 35.474 1.00 91.81 659 PRO A C 1
ATOM 5273 O O . PRO A 1 659 ? -14.924 17.168 36.220 1.00 91.81 659 PRO A O 1
ATOM 5276 N N . PRO A 1 660 ? -14.199 18.773 34.820 1.00 90.25 660 PRO A N 1
ATOM 5277 C CA . PRO A 1 660 ? -12.778 18.425 34.942 1.00 90.25 660 PRO A CA 1
ATOM 5278 C C . PRO A 1 660 ? -12.285 18.323 36.392 1.00 90.25 660 PRO A C 1
ATOM 5280 O O . PRO A 1 660 ? -11.477 17.459 36.736 1.00 90.25 660 PRO A O 1
ATOM 5283 N N . GLU A 1 661 ? -12.818 19.168 37.275 1.00 90.94 661 GLU A N 1
ATOM 5284 C CA . GLU A 1 661 ? -12.494 19.203 38.698 1.00 90.94 661 GLU A CA 1
ATOM 5285 C C . GLU A 1 661 ? -12.873 17.915 39.435 1.00 90.94 661 GLU A C 1
ATOM 5287 O O . GLU A 1 661 ? -12.244 17.600 40.446 1.00 90.94 661 GLU A O 1
ATOM 5292 N N . ALA A 1 662 ? -13.838 17.140 38.925 1.00 89.19 662 ALA A N 1
ATOM 5293 C CA . ALA A 1 662 ? -14.238 15.866 39.518 1.00 89.19 662 ALA A CA 1
ATOM 5294 C C . ALA A 1 662 ? -13.084 14.848 39.548 1.00 89.19 662 ALA A C 1
ATOM 5296 O O . ALA A 1 662 ? -13.059 13.976 40.410 1.00 89.19 662 ALA A O 1
ATOM 5297 N N . TYR A 1 663 ? -12.095 14.987 38.658 1.00 89.19 663 TYR A N 1
ATOM 5298 C CA . TYR A 1 663 ? -10.933 14.101 38.580 1.00 89.19 663 TYR A CA 1
ATOM 5299 C C . TYR A 1 663 ? -9.782 14.478 39.530 1.00 89.19 663 TYR A C 1
ATOM 5301 O O . TYR A 1 663 ? -8.779 13.753 39.564 1.00 89.19 663 TYR A O 1
ATOM 5309 N N . ARG A 1 664 ? -9.895 15.583 40.296 1.00 83.12 664 ARG A N 1
ATOM 5310 C CA . ARG A 1 664 ? -8.840 16.057 41.221 1.00 83.12 664 ARG A CA 1
ATOM 5311 C C . ARG A 1 664 ? -8.464 15.017 42.273 1.00 83.12 664 ARG A C 1
ATOM 5313 O O . ARG A 1 664 ? -7.287 14.868 42.576 1.00 83.12 664 ARG A O 1
ATOM 5320 N N . GLU A 1 665 ? -9.450 14.294 42.795 1.00 79.56 665 GLU A N 1
ATOM 5321 C CA . GLU A 1 665 ? -9.262 13.269 43.833 1.00 79.56 665 GLU A CA 1
ATOM 5322 C C . GLU A 1 665 ? -8.908 11.887 43.256 1.00 79.56 665 GLU A C 1
ATOM 5324 O O . GLU A 1 665 ? -8.743 10.925 43.999 1.00 79.56 665 GLU A O 1
ATOM 5329 N N . GLY A 1 666 ? -8.762 11.772 41.932 1.00 80.38 666 GLY A N 1
ATOM 5330 C CA . GLY A 1 666 ? -8.591 10.491 41.249 1.00 80.38 666 GLY A CA 1
ATOM 5331 C C . GLY A 1 666 ? -9.883 9.977 40.614 1.00 80.38 666 GLY A C 1
ATOM 5332 O O . GLY A 1 666 ? -10.885 10.682 40.538 1.00 80.38 666 GLY A O 1
ATOM 5333 N N . ILE A 1 667 ? -9.827 8.759 40.072 1.00 88.31 667 ILE A N 1
ATOM 5334 C CA . ILE A 1 667 ? -10.990 8.084 39.477 1.00 88.31 667 ILE A CA 1
ATOM 5335 C C . ILE A 1 667 ? -11.641 7.244 40.567 1.00 88.31 667 ILE A C 1
ATOM 5337 O O . ILE A 1 667 ? -10.950 6.472 41.232 1.00 88.31 667 ILE A O 1
ATOM 5341 N N . ARG A 1 668 ? -12.955 7.384 40.749 1.00 88.12 668 ARG A N 1
ATOM 5342 C CA . ARG A 1 668 ? -13.701 6.566 41.712 1.00 88.12 668 ARG A CA 1
ATOM 5343 C C . ARG A 1 668 ? -13.930 5.161 41.133 1.00 88.12 668 ARG A C 1
ATOM 5345 O O . ARG A 1 668 ? -14.312 5.084 39.967 1.00 88.12 668 ARG A O 1
ATOM 5352 N N . PRO A 1 669 ? -13.754 4.071 41.908 1.00 84.81 669 PRO A N 1
ATOM 5353 C CA . PRO A 1 669 ? -13.993 2.702 41.427 1.00 84.81 669 PRO A CA 1
ATOM 5354 C C . PRO A 1 669 ? -15.397 2.502 40.842 1.00 84.81 669 PRO A C 1
ATOM 5356 O O . PRO A 1 669 ? -15.555 1.879 39.800 1.00 84.81 669 PRO A O 1
ATOM 5359 N N . GLU A 1 670 ? -16.397 3.150 41.442 1.00 87.06 670 GLU A N 1
ATOM 5360 C CA . GLU A 1 670 ? -17.796 3.172 40.988 1.00 87.06 670 GLU A CA 1
ATOM 5361 C C . GLU A 1 670 ? -17.975 3.707 39.555 1.00 87.06 670 GLU A C 1
ATOM 5363 O O . GLU A 1 670 ? -18.997 3.463 38.925 1.00 87.06 670 GLU A O 1
ATOM 5368 N N . TRP A 1 671 ? -17.014 4.474 39.027 1.00 87.62 671 TRP A N 1
ATOM 5369 C CA . TRP A 1 671 ? -17.066 4.978 37.650 1.00 87.62 671 TRP A CA 1
ATOM 5370 C C . TRP A 1 671 ? -16.574 3.961 36.619 1.00 87.62 671 TRP A C 1
ATOM 5372 O O . TRP A 1 671 ? -16.697 4.225 35.424 1.00 87.62 671 TRP A O 1
ATOM 5382 N N . LEU A 1 672 ? -15.976 2.857 37.073 1.00 83.25 672 LEU A N 1
ATOM 5383 C CA . LEU A 1 672 ? -15.370 1.821 36.242 1.00 83.25 672 LEU A CA 1
ATOM 5384 C C . LEU A 1 672 ? -16.109 0.481 36.321 1.00 83.25 672 LEU A C 1
ATOM 5386 O O . LEU A 1 672 ? -15.782 -0.396 35.531 1.00 83.25 672 LEU A O 1
ATOM 5390 N N . GLU A 1 673 ? -17.053 0.296 37.250 1.00 77.94 673 GLU A N 1
ATOM 5391 C CA . GLU A 1 673 ? -17.759 -0.976 37.444 1.00 77.94 673 GLU A CA 1
ATOM 5392 C C . GLU A 1 673 ? -19.246 -0.900 37.039 1.00 77.94 673 GLU A C 1
ATOM 5394 O O . GLU A 1 673 ? -19.998 -0.134 37.647 1.00 77.94 673 GLU A O 1
ATOM 5399 N N . PRO A 1 674 ? -19.697 -1.725 36.068 1.00 76.19 674 PRO A N 1
ATOM 5400 C CA . PRO A 1 674 ? -18.881 -2.542 35.162 1.00 76.19 674 PRO A CA 1
ATOM 5401 C C . PRO A 1 674 ? -18.111 -1.674 34.153 1.00 76.19 674 PRO A C 1
ATOM 5403 O O . PRO A 1 674 ? -18.535 -0.568 33.811 1.00 76.19 674 PRO A O 1
ATOM 5406 N N . TYR A 1 675 ? -16.991 -2.192 33.632 1.00 81.06 675 TYR A N 1
ATOM 5407 C CA . TYR A 1 675 ? -16.319 -1.537 32.507 1.00 81.06 675 TYR A CA 1
ATOM 5408 C C . TYR A 1 675 ? -17.297 -1.465 31.333 1.00 81.06 675 TYR A C 1
ATOM 5410 O O . TYR A 1 675 ? -18.061 -2.412 31.120 1.00 81.06 675 TYR A O 1
ATOM 5418 N N . PRO A 1 676 ? -17.257 -0.400 30.519 1.00 82.31 676 PRO A N 1
ATOM 5419 C CA . PRO A 1 676 ? -18.306 -0.162 29.535 1.00 82.31 676 PRO A CA 1
ATOM 5420 C C . PRO A 1 676 ? -18.305 -1.173 28.375 1.00 82.31 676 PRO A C 1
ATOM 5422 O O . PRO A 1 676 ? -19.254 -1.224 27.602 1.00 82.31 676 PRO A O 1
ATOM 5425 N N . TRP A 1 677 ? -17.262 -2.000 28.259 1.00 83.25 677 TRP A N 1
ATOM 5426 C CA . TRP A 1 677 ? -17.185 -3.122 27.320 1.00 83.25 677 TRP A CA 1
ATOM 5427 C C . TRP A 1 677 ? -17.453 -4.493 27.963 1.00 83.25 677 TRP A C 1
ATOM 5429 O O . TRP A 1 677 ? -17.437 -5.487 27.249 1.00 83.25 677 TRP A O 1
ATOM 5439 N N . CYS A 1 678 ? -17.679 -4.594 29.277 1.00 72.56 678 CYS A N 1
ATOM 5440 C CA . CYS A 1 678 ? -17.789 -5.877 29.987 1.00 72.56 678 CYS A CA 1
ATO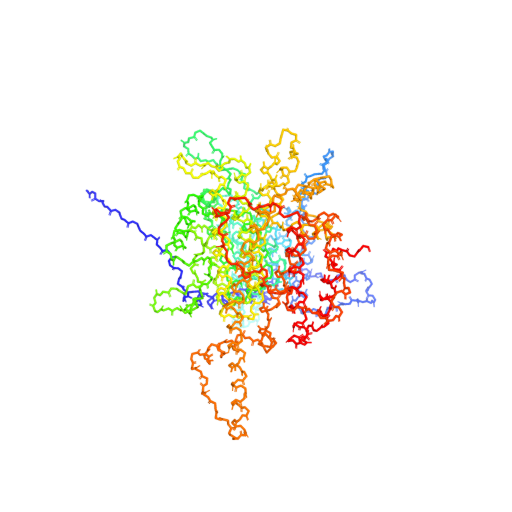M 5441 C C . CYS A 1 678 ? -19.207 -6.466 30.070 1.00 72.56 678 CYS A C 1
ATOM 5443 O O . CYS A 1 678 ? -19.351 -7.560 30.610 1.00 72.56 678 CYS A O 1
ATOM 5445 N N . GLU A 1 679 ? -20.248 -5.816 29.545 1.00 58.12 679 GLU A N 1
ATOM 5446 C CA . GLU A 1 679 ? -21.599 -6.396 29.548 1.00 58.12 679 GLU A CA 1
ATOM 5447 C C . GLU A 1 679 ? -21.847 -7.318 28.336 1.00 58.12 679 GLU A C 1
ATOM 5449 O O . GLU A 1 679 ? -21.725 -6.869 27.193 1.00 58.12 679 GLU A O 1
ATOM 5454 N N . PRO A 1 680 ? -22.257 -8.588 28.541 1.00 47.62 680 PRO A N 1
ATOM 5455 C CA . PRO A 1 680 ? -22.881 -9.401 27.508 1.00 47.62 680 PRO A CA 1
ATOM 5456 C C . PRO A 1 680 ? -24.417 -9.317 27.587 1.00 47.62 680 PRO A C 1
ATOM 5458 O O . PRO A 1 680 ? -25.028 -9.654 28.600 1.00 47.62 680 PRO A O 1
ATOM 5461 N N . GLU A 1 681 ? -25.021 -8.901 26.473 1.00 41.47 681 GLU A N 1
ATOM 5462 C CA . GLU A 1 681 ? -26.249 -9.447 25.871 1.00 41.47 681 GLU A CA 1
ATOM 5463 C C . GLU A 1 681 ? -27.316 -10.028 26.827 1.00 41.47 681 GLU A C 1
ATOM 5465 O O . GLU A 1 681 ? -27.578 -11.230 26.849 1.00 41.47 681 GLU A O 1
ATOM 5470 N N . LYS A 1 682 ? -28.082 -9.168 27.510 1.00 32.31 682 LYS A N 1
ATOM 5471 C CA . LYS A 1 682 ? -29.526 -9.435 27.582 1.00 32.31 682 LYS A CA 1
ATOM 5472 C C . LYS A 1 682 ? -30.150 -8.862 26.326 1.00 32.31 682 LYS A C 1
ATOM 5474 O O . LYS A 1 682 ? -30.277 -7.651 26.174 1.00 32.31 682 LYS A O 1
ATOM 5479 N N . SER A 1 683 ? -30.513 -9.764 25.424 1.00 31.53 683 SER A N 1
ATOM 5480 C CA . SER A 1 683 ? -31.352 -9.498 24.269 1.00 31.53 683 SER A CA 1
ATOM 5481 C C . SER A 1 683 ? -32.474 -8.516 24.629 1.00 31.53 683 SER A C 1
ATOM 5483 O O . SER A 1 683 ? -33.322 -8.794 25.481 1.00 31.53 683 SER A O 1
ATOM 5485 N N . VAL A 1 684 ? -32.515 -7.385 23.926 1.00 35.06 684 VAL A N 1
ATOM 5486 C CA . VAL A 1 684 ? -33.595 -6.383 23.974 1.00 35.06 684 VAL A CA 1
ATOM 5487 C C . VAL A 1 684 ? -34.967 -6.992 23.608 1.00 35.06 684 VAL A C 1
ATOM 5489 O O . VAL A 1 684 ? -36.003 -6.356 23.752 1.00 35.06 684 VAL A O 1
ATOM 5492 N N . THR A 1 685 ? -35.026 -8.269 23.229 1.00 30.62 685 THR A N 1
ATOM 5493 C CA . THR A 1 685 ? -36.268 -9.029 23.045 1.00 30.62 685 THR A CA 1
ATOM 5494 C C . THR A 1 685 ? -36.975 -9.427 24.352 1.00 30.62 685 THR A C 1
ATOM 5496 O O . THR A 1 685 ? -38.077 -9.963 24.288 1.00 30.62 685 THR A O 1
ATOM 5499 N N . GLY A 1 686 ? -36.399 -9.157 25.534 1.00 26.69 686 GLY A N 1
ATOM 5500 C CA . GLY A 1 686 ? -36.965 -9.560 26.832 1.00 26.69 686 GLY A CA 1
ATOM 5501 C C . GLY A 1 686 ? -37.606 -8.466 27.696 1.00 26.69 686 GLY A C 1
ATOM 5502 O O . GLY A 1 686 ? -38.176 -8.795 28.734 1.00 26.69 686 GLY A O 1
ATOM 5503 N N . VAL A 1 687 ? -37.538 -7.184 27.319 1.00 31.17 687 VAL A N 1
ATOM 5504 C CA . VAL A 1 687 ? -38.174 -6.096 28.088 1.00 31.17 687 VAL A CA 1
ATOM 5505 C C . VAL A 1 687 ? -39.073 -5.293 27.164 1.00 31.17 687 VAL A C 1
ATOM 5507 O O . VAL A 1 687 ? -38.698 -4.267 26.602 1.00 31.17 687 VAL A O 1
ATOM 5510 N N . SER A 1 688 ? -40.303 -5.774 27.016 1.00 33.16 688 SER A N 1
ATOM 5511 C CA . SER A 1 688 ? -41.419 -4.935 26.604 1.00 33.16 688 SER A CA 1
ATOM 5512 C C . SER A 1 688 ? -41.501 -3.731 27.555 1.00 33.16 688 SER A C 1
ATOM 5514 O O . SER A 1 688 ? -41.977 -3.870 28.681 1.00 33.16 688 SER A O 1
ATOM 5516 N N . GLY A 1 689 ? -41.012 -2.568 27.114 1.00 35.59 689 GLY A N 1
ATOM 5517 C CA . GLY A 1 689 ? -41.248 -1.283 27.779 1.00 35.59 689 GLY A CA 1
ATOM 5518 C C . GLY A 1 689 ? -40.090 -0.678 28.579 1.00 35.59 689 GLY A C 1
ATOM 5519 O O . GLY A 1 689 ? -40.346 -0.108 29.634 1.00 35.59 689 GLY A O 1
ATOM 5520 N N . GLN A 1 690 ? -38.838 -0.744 28.111 1.00 38.19 690 GLN A N 1
ATOM 5521 C CA . GLN A 1 690 ? -37.784 0.102 28.688 1.00 38.19 690 GLN A CA 1
ATOM 5522 C C . GLN A 1 690 ? -37.870 1.521 28.108 1.00 38.19 690 GLN A C 1
ATOM 5524 O O . GLN A 1 690 ? -37.630 1.749 26.922 1.00 38.19 690 GLN A O 1
ATOM 5529 N N . GLU A 1 691 ? -38.278 2.459 28.962 1.00 37.81 691 GLU A N 1
ATOM 5530 C CA . GLU A 1 691 ? -38.321 3.895 28.699 1.00 37.81 691 GLU A CA 1
ATOM 5531 C C . GLU A 1 691 ? -37.002 4.374 28.078 1.00 37.81 691 GLU A C 1
ATOM 5533 O O . GLU A 1 691 ? -35.913 4.080 28.572 1.00 37.81 691 GLU A O 1
ATOM 5538 N N . TYR A 1 692 ? -37.106 5.122 26.979 1.00 44.97 692 TYR A N 1
ATOM 5539 C CA . TYR A 1 692 ? -35.989 5.813 26.342 1.00 44.97 692 TYR A CA 1
ATOM 5540 C C . TYR A 1 692 ? -35.321 6.710 27.393 1.00 44.97 692 TYR A C 1
ATOM 5542 O O . TYR A 1 692 ? -35.856 7.766 27.723 1.00 44.97 692 TYR A O 1
ATOM 5550 N N . HIS A 1 693 ? -34.183 6.297 27.960 1.00 58.81 693 HIS A N 1
ATOM 5551 C CA . HIS A 1 693 ? -33.469 7.121 28.933 1.00 58.81 693 HIS A CA 1
ATOM 5552 C C . HIS A 1 693 ? -32.888 8.329 28.175 1.00 58.81 693 HIS A C 1
ATOM 5554 O O . HIS A 1 693 ? -31.981 8.143 27.358 1.00 58.81 693 HIS A O 1
ATOM 5560 N N . PRO A 1 694 ? -33.368 9.568 28.404 1.00 61.69 694 PRO A N 1
ATOM 5561 C CA . PRO A 1 694 ? -32.960 10.728 27.604 1.00 61.69 694 PRO A CA 1
ATOM 5562 C C . PRO A 1 694 ? -31.458 11.051 27.723 1.00 61.69 694 PRO A C 1
ATOM 5564 O O . PRO A 1 694 ? -30.896 11.698 26.843 1.00 61.69 694 PRO A O 1
ATOM 5567 N N . ASP A 1 695 ? -30.796 10.530 28.764 1.00 82.56 695 ASP A N 1
ATOM 5568 C CA . ASP A 1 695 ? -29.370 10.713 29.060 1.00 82.56 695 ASP A CA 1
ATOM 5569 C C . ASP A 1 695 ? -28.489 9.495 28.675 1.00 82.56 695 ASP A C 1
ATOM 5571 O O . ASP A 1 695 ? -27.314 9.462 29.032 1.00 82.56 695 ASP A O 1
ATOM 5575 N N . ALA A 1 696 ? -28.988 8.489 27.940 1.00 86.94 696 ALA A N 1
ATOM 5576 C CA . ALA A 1 696 ? -28.225 7.256 27.664 1.00 86.94 696 ALA A CA 1
ATOM 5577 C C . ALA A 1 696 ? -26.853 7.503 26.994 1.00 86.94 696 ALA A C 1
ATOM 5579 O O . ALA A 1 696 ? -25.842 6.955 27.430 1.00 86.94 696 ALA A O 1
ATOM 5580 N N . ALA A 1 697 ? -26.795 8.391 25.995 1.00 89.81 697 ALA A N 1
ATOM 5581 C CA . ALA A 1 697 ? -25.543 8.758 25.325 1.00 89.81 697 ALA A CA 1
ATOM 5582 C C . ALA A 1 697 ? -24.567 9.514 26.244 1.00 89.81 697 ALA A C 1
ATOM 5584 O O . ALA A 1 697 ? -23.355 9.353 26.144 1.00 89.81 697 ALA A O 1
ATOM 5585 N N . VAL A 1 698 ? -25.098 10.327 27.161 1.00 92.62 698 VAL A N 1
ATOM 5586 C CA . VAL A 1 698 ? -24.311 11.075 28.151 1.00 92.62 698 VAL A CA 1
ATOM 5587 C C . VAL A 1 698 ? -23.676 10.113 29.158 1.00 92.62 698 VAL A C 1
ATOM 5589 O O . VAL A 1 698 ? -22.501 10.272 29.483 1.00 92.62 698 VAL A O 1
ATOM 5592 N N . LEU A 1 699 ? -24.433 9.118 29.630 1.00 91.19 699 LEU A N 1
ATOM 5593 C CA . LEU A 1 699 ? -23.962 8.108 30.582 1.00 91.19 699 LEU A CA 1
ATOM 5594 C C . LEU A 1 699 ? -22.896 7.187 29.971 1.00 91.19 699 LEU A C 1
ATOM 5596 O O . LEU A 1 699 ? -21.868 6.941 30.600 1.00 91.19 699 LEU A O 1
ATOM 5600 N N . ASP A 1 700 ? -23.099 6.739 28.731 1.00 91.06 700 ASP A N 1
ATOM 5601 C CA . ASP A 1 700 ? -22.106 5.938 28.008 1.00 91.06 700 ASP A CA 1
ATOM 5602 C C . ASP A 1 700 ? -20.812 6.736 27.767 1.00 91.06 700 ASP A C 1
ATOM 5604 O O . ASP A 1 700 ? -19.715 6.238 28.026 1.00 91.06 700 ASP A O 1
ATOM 5608 N N . PHE A 1 701 ? -20.926 8.017 27.392 1.00 93.69 701 PHE A N 1
ATOM 5609 C CA . PHE A 1 701 ? -19.766 8.892 27.209 1.00 93.69 701 PHE A CA 1
ATOM 5610 C C . PHE A 1 701 ? -18.923 9.007 28.483 1.00 93.69 701 PHE A C 1
ATOM 5612 O O . PHE A 1 701 ? -17.711 8.803 28.445 1.00 93.69 701 PHE A O 1
ATOM 5619 N N . ILE A 1 702 ? -19.541 9.314 29.631 1.00 93.44 702 ILE A N 1
ATOM 5620 C CA . ILE A 1 702 ? -18.791 9.471 30.887 1.00 93.44 702 ILE A CA 1
ATOM 5621 C C . ILE A 1 702 ? -18.188 8.145 31.370 1.00 93.44 702 ILE A C 1
ATOM 5623 O O . ILE A 1 702 ? -17.126 8.166 31.994 1.00 93.44 702 ILE A O 1
ATOM 5627 N N . ALA A 1 703 ? -18.815 7.000 31.083 1.00 92.75 703 ALA A N 1
ATOM 5628 C CA . ALA A 1 703 ? -18.247 5.689 31.398 1.00 92.75 703 ALA A CA 1
ATOM 5629 C C . ALA A 1 703 ? -16.958 5.439 30.596 1.00 92.75 703 ALA A C 1
ATOM 5631 O O . ALA A 1 703 ? -15.917 5.116 31.172 1.00 92.75 703 ALA A O 1
ATOM 5632 N N . TYR A 1 704 ? -16.989 5.693 29.284 1.00 94.56 704 TYR A N 1
ATOM 5633 C CA . TYR A 1 704 ? -15.800 5.622 28.432 1.00 94.56 704 TYR A CA 1
ATOM 5634 C C . TYR A 1 704 ? -14.733 6.655 28.802 1.00 94.56 704 TYR A C 1
ATOM 5636 O O . TYR A 1 704 ? -13.544 6.344 28.758 1.00 94.56 704 TYR A O 1
ATOM 5644 N N . GLU A 1 705 ? -15.137 7.857 29.215 1.00 95.19 705 GLU A N 1
ATOM 5645 C CA . GLU A 1 705 ? -14.224 8.903 29.680 1.00 95.19 705 GLU A CA 1
ATOM 5646 C C . GLU A 1 705 ? -13.455 8.429 30.919 1.00 95.19 705 GLU A C 1
ATOM 5648 O O . GLU A 1 705 ? -12.226 8.469 30.935 1.00 95.19 705 GLU A O 1
ATOM 5653 N N . ALA A 1 706 ? -14.150 7.894 31.931 1.00 94.62 706 ALA A N 1
ATOM 5654 C CA . ALA A 1 706 ? -13.496 7.349 33.121 1.00 94.62 706 ALA A CA 1
ATOM 5655 C C . ALA A 1 706 ? -12.551 6.191 32.779 1.00 94.62 706 ALA A C 1
ATOM 5657 O O . ALA A 1 706 ? -11.427 6.151 33.285 1.00 94.62 706 ALA A O 1
ATOM 5658 N N . ALA A 1 707 ? -12.970 5.283 31.896 1.00 94.62 707 ALA A N 1
ATOM 5659 C CA . ALA A 1 707 ? -12.145 4.167 31.457 1.00 94.62 707 ALA A CA 1
ATOM 5660 C C . ALA A 1 707 ? -10.867 4.633 30.730 1.00 94.62 707 ALA A C 1
ATOM 5662 O O . ALA A 1 707 ? -9.772 4.162 31.048 1.00 94.62 707 ALA A O 1
ATOM 5663 N N . ALA A 1 708 ? -10.979 5.613 29.827 1.00 95.06 708 ALA A N 1
ATOM 5664 C CA . ALA A 1 708 ? -9.845 6.200 29.117 1.00 95.06 708 ALA A CA 1
ATOM 5665 C C . ALA A 1 708 ? -8.868 6.901 30.074 1.00 95.06 708 ALA A C 1
ATOM 5667 O O . ALA A 1 708 ? -7.666 6.636 30.023 1.00 95.06 708 ALA A O 1
ATOM 5668 N N . VAL A 1 709 ? -9.363 7.743 30.994 1.00 94.81 709 VAL A N 1
ATOM 5669 C CA . VAL A 1 709 ? -8.505 8.399 32.000 1.00 94.81 709 VAL A CA 1
ATOM 5670 C C . VAL A 1 709 ? -7.822 7.351 32.882 1.00 94.81 709 VAL A C 1
ATOM 5672 O O . VAL A 1 709 ? -6.650 7.516 33.219 1.00 94.81 709 VAL A O 1
ATOM 5675 N N . SER A 1 710 ? -8.520 6.270 33.242 1.00 93.81 710 SER A N 1
ATOM 5676 C CA . SER A 1 710 ? -7.967 5.189 34.069 1.00 93.81 710 SER A CA 1
ATOM 5677 C C . SER A 1 710 ? -6.792 4.515 33.378 1.00 93.81 710 SER A C 1
ATOM 5679 O O . SER A 1 710 ? -5.702 4.438 33.950 1.00 93.81 710 SER A O 1
ATOM 5681 N N . LYS A 1 711 ? -6.969 4.138 32.108 1.00 93.75 711 LYS A N 1
ATOM 5682 C CA . LYS A 1 711 ? -5.907 3.531 31.304 1.00 93.75 711 LYS A CA 1
ATOM 5683 C C . LYS A 1 711 ? -4.735 4.477 31.077 1.00 93.75 711 LYS A C 1
ATOM 5685 O O . LYS A 1 711 ? -3.599 4.088 31.329 1.00 93.75 711 LYS A O 1
ATOM 5690 N N . ALA A 1 712 ? -4.983 5.734 30.716 1.00 93.50 712 ALA A N 1
ATOM 5691 C CA . ALA A 1 712 ? -3.911 6.712 30.540 1.00 93.50 712 ALA A CA 1
ATOM 5692 C C . ALA A 1 712 ? -3.125 6.950 31.845 1.00 93.50 712 ALA A C 1
ATOM 5694 O O . ALA A 1 712 ? -1.896 6.982 31.826 1.00 93.50 712 ALA A O 1
ATOM 5695 N N . LYS A 1 713 ? -3.801 7.037 33.003 1.00 92.56 713 LYS A N 1
ATOM 5696 C CA . LYS A 1 713 ? -3.135 7.135 34.315 1.00 92.56 713 LYS A CA 1
ATOM 5697 C C . LYS A 1 713 ? -2.317 5.884 34.639 1.00 92.56 713 LYS A C 1
ATOM 5699 O O . LYS A 1 713 ? -1.176 6.023 35.072 1.00 92.56 713 LYS A O 1
ATOM 5704 N N . GLN A 1 714 ? -2.846 4.686 34.398 1.00 92.19 714 GLN A N 1
ATOM 5705 C CA . GLN A 1 714 ? -2.101 3.433 34.565 1.00 92.19 714 GLN A CA 1
ATOM 5706 C C . GLN A 1 714 ? -0.825 3.425 33.702 1.00 92.19 714 GLN A C 1
ATOM 5708 O O . GLN A 1 714 ? 0.252 3.054 34.176 1.00 92.19 714 GLN A O 1
ATOM 5713 N N . LEU A 1 715 ? -0.920 3.905 32.462 1.00 91.75 715 LEU A N 1
ATOM 5714 C CA . LEU A 1 715 ? 0.198 3.990 31.522 1.00 91.75 715 LEU A CA 1
ATOM 5715 C C . LEU A 1 715 ? 1.253 5.025 31.931 1.00 91.75 715 LEU A C 1
ATOM 5717 O O . LEU A 1 715 ? 2.428 4.824 31.658 1.00 91.75 715 LEU A O 1
ATOM 5721 N N . THR A 1 716 ? 0.908 6.068 32.698 1.00 90.94 716 THR A N 1
ATOM 5722 C CA . THR A 1 716 ? 1.942 6.945 33.290 1.00 90.94 716 THR A CA 1
ATOM 5723 C C . THR A 1 716 ? 2.859 6.229 34.288 1.00 90.94 716 THR A C 1
ATOM 5725 O O . THR A 1 716 ? 3.943 6.732 34.574 1.00 90.94 716 THR A O 1
ATOM 5728 N N . LEU A 1 717 ? 2.438 5.085 34.836 1.00 88.88 717 LEU A N 1
ATOM 5729 C CA . LEU A 1 717 ? 3.234 4.290 35.776 1.00 88.88 717 LEU A CA 1
ATOM 5730 C C . LEU A 1 717 ? 3.953 3.133 35.081 1.00 88.88 717 LEU A C 1
ATOM 5732 O O . LEU A 1 717 ? 5.090 2.826 35.425 1.00 88.88 717 LEU A O 1
ATOM 5736 N N . THR A 1 718 ? 3.275 2.498 34.127 1.00 86.44 718 THR A N 1
ATOM 5737 C CA . THR A 1 718 ? 3.738 1.271 33.459 1.00 86.44 718 THR A CA 1
ATOM 5738 C C . THR A 1 718 ? 4.546 1.544 32.190 1.00 86.44 718 THR A C 1
ATOM 5740 O O . THR A 1 718 ? 5.398 0.739 31.842 1.00 86.44 718 THR A O 1
ATOM 5743 N N . ASP A 1 719 ? 4.374 2.711 31.561 1.00 85.50 719 ASP A N 1
ATOM 5744 C CA . ASP A 1 719 ? 5.131 3.157 30.388 1.00 85.50 719 ASP A CA 1
ATOM 5745 C C . ASP A 1 719 ? 5.981 4.403 30.711 1.00 85.50 719 ASP A C 1
ATOM 5747 O O . ASP A 1 719 ? 5.606 5.543 30.391 1.00 85.50 719 ASP A O 1
ATOM 5751 N N . PRO A 1 720 ? 7.146 4.233 31.361 1.00 79.94 720 PRO A N 1
ATOM 5752 C CA . PRO A 1 720 ? 7.997 5.362 31.724 1.00 79.94 720 PRO A CA 1
ATOM 5753 C C . PRO A 1 720 ? 8.580 6.077 30.495 1.00 79.94 720 PRO A C 1
ATOM 5755 O O . PRO A 1 720 ? 8.898 7.266 30.573 1.00 79.94 720 PRO A O 1
ATOM 5758 N N . ILE A 1 721 ? 8.688 5.385 29.356 1.00 82.31 721 ILE A N 1
ATOM 5759 C CA . ILE A 1 721 ? 9.234 5.927 28.107 1.00 82.31 721 ILE A CA 1
ATOM 5760 C C . ILE A 1 721 ? 8.303 7.012 27.560 1.00 82.31 721 ILE A C 1
ATOM 5762 O O . ILE A 1 721 ? 8.750 8.106 27.205 1.00 82.31 721 ILE A O 1
ATOM 5766 N N . ARG A 1 722 ? 6.994 6.737 27.533 1.00 86.00 722 ARG A N 1
ATOM 5767 C CA . ARG A 1 722 ? 5.964 7.654 27.023 1.00 86.00 722 ARG A CA 1
ATOM 5768 C C . ARG A 1 722 ? 5.268 8.454 28.132 1.00 86.00 722 ARG A C 1
ATOM 5770 O O . ARG A 1 722 ? 4.203 9.020 27.903 1.00 86.00 722 ARG A O 1
ATOM 5777 N N . LEU A 1 723 ? 5.886 8.617 29.308 1.00 88.12 723 LEU A N 1
ATOM 5778 C CA . LEU A 1 723 ? 5.309 9.336 30.459 1.00 88.12 723 LEU A CA 1
ATOM 5779 C C . LEU A 1 723 ? 4.705 10.707 30.103 1.00 88.12 723 LEU A C 1
ATOM 5781 O O . LEU A 1 723 ? 3.598 11.039 30.531 1.00 88.12 723 LEU A O 1
ATOM 5785 N N . LYS A 1 724 ? 5.443 11.538 29.351 1.00 91.69 724 LYS A N 1
ATOM 5786 C CA . LYS A 1 724 ? 4.976 12.882 28.959 1.00 91.69 724 LYS A CA 1
ATOM 5787 C C . LYS A 1 724 ? 3.760 12.813 28.037 1.00 91.69 724 LYS A C 1
ATOM 5789 O O . LYS A 1 724 ? 2.852 13.622 28.195 1.00 91.69 724 LYS A O 1
ATOM 5794 N N . TYR A 1 725 ? 3.751 11.847 27.122 1.00 91.19 725 TYR A N 1
ATOM 5795 C CA . TYR A 1 725 ? 2.631 11.599 26.222 1.00 91.19 725 TYR A CA 1
ATOM 5796 C C . TYR A 1 725 ? 1.386 11.191 27.019 1.00 91.19 725 TYR A C 1
ATOM 5798 O O . TYR A 1 725 ? 0.372 11.872 26.930 1.00 91.19 725 TYR A O 1
ATOM 5806 N N . TRP A 1 726 ? 1.493 10.204 27.916 1.00 93.69 726 TRP A N 1
ATOM 5807 C CA . TRP A 1 726 ? 0.358 9.747 28.729 1.00 93.69 726 TRP A CA 1
ATOM 5808 C C . TRP A 1 726 ? -0.207 10.826 29.661 1.00 93.69 726 TRP A C 1
ATOM 5810 O O . TRP A 1 726 ? -1.420 10.915 29.840 1.00 93.69 726 TRP A O 1
ATOM 5820 N N . LYS A 1 727 ? 0.640 11.706 30.212 1.00 92.94 727 LYS A N 1
ATOM 5821 C CA . LYS A 1 727 ? 0.168 12.892 30.949 1.00 92.94 727 LYS A CA 1
ATOM 5822 C C . LYS A 1 727 ? -0.624 13.850 30.057 1.00 92.94 727 LYS A C 1
ATOM 5824 O O . LYS A 1 727 ? -1.627 14.392 30.514 1.00 92.94 727 LYS A O 1
ATOM 5829 N N . GLY A 1 728 ? -0.178 14.050 28.816 1.00 93.25 728 GLY A N 1
ATOM 5830 C CA . GLY A 1 728 ? -0.916 14.806 27.804 1.00 93.25 728 GLY A CA 1
ATOM 5831 C C . GLY A 1 728 ? -2.276 14.176 27.516 1.00 93.25 728 GLY A C 1
ATOM 5832 O O . GLY A 1 728 ? -3.288 14.858 27.614 1.00 93.25 728 GLY A O 1
ATOM 5833 N N . GLU A 1 729 ? -2.316 12.864 27.297 1.00 93.56 729 GLU A N 1
ATOM 5834 C CA . GLU A 1 729 ? -3.551 12.127 27.011 1.00 93.56 729 GLU A CA 1
ATOM 5835 C C . GLU A 1 729 ? -4.566 12.172 28.166 1.00 93.56 729 GLU A C 1
ATOM 5837 O O . GLU A 1 729 ? -5.762 12.344 27.930 1.00 93.56 729 GLU A O 1
ATOM 5842 N N . VAL A 1 730 ? -4.114 12.111 29.427 1.00 93.12 730 VAL A N 1
ATOM 5843 C CA . VAL A 1 730 ? -4.986 12.335 30.598 1.00 93.12 730 VAL A CA 1
ATOM 5844 C C . VAL A 1 730 ? -5.653 13.710 30.529 1.00 93.12 730 VAL A C 1
ATOM 5846 O O . VAL A 1 730 ? -6.856 13.824 30.764 1.00 93.12 730 VAL A O 1
ATOM 5849 N N . LEU A 1 731 ? -4.888 14.757 30.208 1.00 92.06 731 LEU A N 1
ATOM 5850 C CA . LEU A 1 731 ? -5.419 16.115 30.091 1.00 92.06 731 LEU A CA 1
ATOM 5851 C C . LEU A 1 731 ? -6.356 16.237 28.886 1.00 92.06 731 LEU A C 1
ATOM 5853 O O . LEU A 1 731 ? -7.441 16.793 29.031 1.00 92.06 731 LEU A O 1
ATOM 5857 N N . ASN A 1 732 ? -5.985 15.671 27.737 1.00 91.38 732 ASN A N 1
ATOM 5858 C CA . ASN A 1 732 ? -6.799 15.689 26.523 1.00 91.38 732 ASN A CA 1
ATOM 5859 C C . ASN A 1 732 ? -8.185 15.084 26.768 1.00 91.38 732 ASN A C 1
ATOM 5861 O O . ASN A 1 732 ? -9.185 15.684 26.376 1.00 91.38 732 ASN A O 1
ATOM 5865 N N . VAL A 1 733 ? -8.260 13.958 27.486 1.00 92.06 733 VAL A N 1
ATOM 5866 C CA . VAL A 1 733 ? -9.537 13.309 27.813 1.00 92.06 733 VAL A CA 1
ATOM 5867 C C . VAL A 1 733 ? -10.348 14.124 28.824 1.00 92.06 733 VAL A C 1
ATOM 5869 O O . VAL A 1 733 ? -11.527 14.383 28.593 1.00 92.06 733 VAL A O 1
ATOM 5872 N N . ILE A 1 734 ? -9.725 14.582 29.920 1.00 92.06 734 ILE A N 1
ATOM 5873 C CA . ILE A 1 734 ? -10.405 15.346 30.985 1.00 92.06 734 ILE A CA 1
ATOM 5874 C C . ILE A 1 734 ? -10.954 16.682 30.465 1.00 92.06 734 ILE A C 1
ATOM 5876 O O . ILE A 1 734 ? -12.067 17.078 30.813 1.00 92.06 734 ILE A O 1
ATOM 5880 N N . PHE A 1 735 ? -10.177 17.381 29.637 1.00 91.06 735 PHE A N 1
ATOM 5881 C CA . PHE A 1 735 ? -10.573 18.657 29.038 1.00 91.06 735 PHE A CA 1
ATOM 5882 C C . PHE A 1 735 ? -11.344 18.495 27.723 1.00 91.06 735 PHE A C 1
ATOM 5884 O O . PHE A 1 735 ? -11.862 19.482 27.203 1.00 91.06 735 PHE A O 1
ATOM 5891 N N . ARG A 1 736 ? -11.502 17.255 27.239 1.00 90.62 736 ARG A N 1
ATOM 5892 C CA . ARG A 1 736 ? -12.280 16.887 26.044 1.00 90.62 736 ARG A CA 1
ATOM 5893 C C . ARG A 1 736 ? -11.795 17.593 24.781 1.00 90.62 736 ARG A C 1
ATOM 5895 O O . ARG A 1 736 ? -12.590 18.036 23.947 1.00 90.62 736 ARG A O 1
ATOM 5902 N N . SER A 1 737 ? -10.477 17.687 24.650 1.00 84.38 737 SER A N 1
ATOM 5903 C CA . SER A 1 737 ? -9.772 18.326 23.538 1.00 84.38 737 SER A CA 1
ATOM 5904 C C . SER A 1 737 ? -9.721 17.406 22.312 1.00 84.38 737 SER A C 1
ATOM 5906 O O . SER A 1 737 ? -8.650 17.067 21.826 1.00 84.38 737 SER A O 1
ATOM 5908 N N . TYR A 1 738 ? -10.887 16.978 21.824 1.00 75.00 738 TYR A N 1
ATOM 5909 C CA . TYR A 1 738 ? -11.031 16.011 20.727 1.00 75.00 738 TYR A CA 1
ATOM 5910 C C . TYR A 1 738 ? -11.064 16.654 19.330 1.00 75.00 738 TYR A C 1
ATOM 5912 O O . TYR A 1 738 ? -11.530 16.035 18.388 1.00 75.00 738 TYR A O 1
ATOM 5920 N N . GLY A 1 739 ? -10.631 17.908 19.173 1.00 60.41 739 GLY A N 1
ATOM 5921 C CA . GLY A 1 739 ? -10.668 18.636 17.899 1.00 60.41 739 GLY A CA 1
ATOM 5922 C C . GLY A 1 739 ? -9.428 19.509 17.697 1.00 60.41 739 GLY A C 1
ATOM 5923 O O . GLY A 1 739 ? -8.625 19.638 18.625 1.00 60.41 739 GLY A O 1
ATOM 5924 N N . PRO A 1 740 ? -9.243 20.110 16.505 1.00 45.06 740 PRO A N 1
ATOM 5925 C CA . PRO A 1 740 ? -8.151 21.053 16.287 1.00 45.06 740 PRO A CA 1
ATOM 5926 C C . PRO A 1 740 ? -8.224 22.178 17.333 1.00 45.06 740 PRO A C 1
ATOM 5928 O O . PRO A 1 740 ? -9.333 22.585 17.696 1.00 45.06 740 PRO A O 1
ATOM 5931 N N . PRO A 1 741 ? -7.077 22.660 17.849 1.00 34.72 741 PRO A N 1
ATOM 5932 C CA . PRO A 1 741 ? -7.071 23.790 18.767 1.00 34.72 741 PRO A CA 1
ATOM 5933 C C . PRO A 1 741 ? -7.810 24.957 18.105 1.00 34.72 741 PRO A C 1
ATOM 5935 O O . PRO A 1 741 ? -7.517 25.297 16.958 1.00 34.72 741 PRO A O 1
ATOM 5938 N N . ALA A 1 742 ? -8.816 25.480 18.808 1.00 28.70 742 ALA A N 1
ATOM 5939 C CA . ALA A 1 742 ? -9.594 26.631 18.367 1.00 28.70 742 ALA A CA 1
ATOM 5940 C C . ALA A 1 742 ? -8.727 27.889 18.253 1.00 28.70 742 ALA A C 1
ATOM 5942 O O . ALA A 1 742 ? -7.808 28.046 19.095 1.00 28.70 742 ALA A O 1
#